Protein AF-A0AAE0DMJ3-F1 (afdb_monomer)

pLDDT: mean 71.21, std 20.21, range [27.25, 94.94]

Radius of gyration: 28.05 Å; Cα contacts (8 Å, |Δi|>4): 381; chains: 1; bounding box: 81×66×96 Å

Organism: NCBI:txid209136

Sequence (468 aa):
MEGISEMIQMFPTPNALMEFVRAFVDPDLAWVVGVAYWYTYSSIFAAQIIAAASFAEYWGLAQVYQTVAFYVLCPVVILFINFAGVFVINHGLGGLKLWTNSLQYFGWIETVGGILKICMVIGGAIFMYVIHGQEHNGSEYINDGFRHNTHFADNAQVAGCYVVPIIAYGFLGVEMISITAFEARDLRSLRIPSQTIAYFVVSIYFLLAIGEFLNVEWVNSALPPIYGGINEDSVKTVGMPSRSKAVFVIAAVQAGYKNIPGLLNGFMILSALSASNSALYIASRSMYGMTRTINPWRWFSSLKMLGSVWHKTGVPMETIAQLYPEYNRWRGTGQASTFLAGLQPAIAWFGLIACLIIVFVFTTATWWNTPADFKKVAVAYGAPVVLTVFFLILKVITRRPPVRLDNDFSVLASTLEHLKFLKPERQRGPQTDDGQEISRRLRGIMPWKSRSRSGHSPSSAENELRDV

Secondary structure (DSSP, 8-state):
-HHHHHHHHHS--TTHHHHHHHHHT-HHHHHHHHHHHHHHHHHHHHHHHHHHHHHHGGGT--HHHHIIIIIIIHHHHHHHHHHHHHHHHHS--TT------HHHHHHHHHHHHHHHHHHHHHHHHHHHHHHHHH-TTHHHHHHHTT---TTT-SSHHHHHHHHHHHHHHHTTTGGGHHHHGGG-S-SGGGHHHHHHHHHHHHHHHHHHHHHHHTTS-TT-TTSPPS---TT------TT-S-----HHHHHHHHTT-SSHHHHHHHHHHHHHHHHHHHHHHHHHHHHHHHHTT----TTTTGGGGGGPPPTTT--SSS-SSS-PPP--TTS-------TTGGGTTHHHHHHHHHHHHHHHTGGGGGGSSS---HHHHHHHHHHHHHHHHHHHHHHHHH-PPPP---S-HHHHHHHHHHHHHTS-----S---THHHHHHHHHHHS-----------------------

Foldseek 3Di:
DLVLLLCCLQQVFALSVLLVCVLAWNNLLSLLRLVVQLVLLVVLLVVLLVQLLLLCCQVVPDPVCSCCVRVPVLVVVLVCQLCVLQVCVVDPPDDDPPVDRSVVSSVVVLVVLVVLLVCLLVVLLVVLVVLLVVDPCQPVLLVQVQDDDCVQDVDSVLVVLQCVVVVVSVPPPLCVCSNCCNVDLDNLVVLVSNQCVVVVSVVSVVSNVSSLSRQDHPPPPLADPPDDPPPPPDPPVVPDQGNGNDSSLVSCVVSPNDCVSVVSSVSSSSNSSSSSSSSVVSSLSSLQVSLVPDPDDPPCPVSVVLNDADPPRCDVDNPDPDDRDAPDSVPCPDDSDHPCPVVPPVVVVVVVVVVCCSLPPSLCSSPPPHPDDPVSVCVRCVSVVVSVVSSVVSCVVVVDDIDDPDPDVVSVVVSSVVSVVSRDPPPDDPDDPVVVVVVVVVVVPDPPDDDDDDDDDDDDDDDDDDDD

InterPro domains:
  IPR004841 Amino acid permease/SLC12A domain [PF00324] (3-293)
  IPR050524 Amino-acid permease-like [PTHR43341] (1-307)

Mean predicted aligned error: 13.72 Å

Structure (mmCIF, N/CA/C/O backbone):
data_AF-A0AAE0DMJ3-F1
#
_entry.id   AF-A0AAE0DMJ3-F1
#
loop_
_atom_site.group_PDB
_atom_site.id
_atom_site.type_symbol
_atom_site.label_atom_id
_atom_site.label_alt_id
_atom_site.label_comp_id
_atom_site.label_asym_id
_atom_site.label_entity_id
_atom_site.label_seq_id
_atom_site.pdbx_PDB_ins_code
_atom_site.Cartn_x
_atom_site.Cartn_y
_atom_site.Cartn_z
_atom_site.occupancy
_atom_site.B_iso_or_equiv
_atom_site.auth_seq_id
_atom_site.auth_comp_id
_atom_site.auth_asym_id
_atom_site.auth_atom_id
_atom_site.pdbx_PDB_model_num
ATOM 1 N N . MET A 1 1 ? 12.510 -4.648 -0.616 1.00 74.56 1 MET A N 1
ATOM 2 C CA . MET A 1 1 ? 12.732 -3.215 -0.910 1.00 74.56 1 MET A CA 1
ATOM 3 C C . MET A 1 1 ? 14.197 -2.842 -1.049 1.00 74.56 1 MET A C 1
ATOM 5 O O . MET A 1 1 ? 14.513 -2.241 -2.061 1.00 74.56 1 MET A O 1
ATOM 9 N N . GLU A 1 2 ? 15.088 -3.220 -0.126 1.00 75.38 2 GLU A N 1
ATOM 10 C CA . GLU A 1 2 ? 16.505 -2.803 -0.157 1.00 75.38 2 GLU A CA 1
ATOM 11 C C . GLU A 1 2 ? 17.202 -2.982 -1.519 1.00 75.38 2 GLU A C 1
ATOM 13 O O . GLU A 1 2 ? 17.778 -2.023 -2.020 1.00 75.38 2 GLU A O 1
ATOM 18 N N . GLY A 1 3 ? 17.077 -4.151 -2.163 1.00 77.94 3 GLY A N 1
ATOM 19 C CA . GLY A 1 3 ? 17.693 -4.389 -3.478 1.00 77.94 3 GLY A CA 1
ATOM 20 C C . GLY A 1 3 ? 17.146 -3.485 -4.591 1.00 77.94 3 GLY A C 1
ATOM 21 O O . GLY A 1 3 ? 17.907 -2.947 -5.387 1.00 77.94 3 GLY A O 1
ATOM 22 N N . ILE A 1 4 ? 15.832 -3.233 -4.606 1.00 80.56 4 ILE A N 1
ATOM 23 C CA . ILE A 1 4 ? 15.214 -2.305 -5.567 1.00 80.56 4 ILE A CA 1
ATOM 24 C C . ILE A 1 4 ? 15.680 -0.874 -5.276 1.00 80.56 4 ILE A C 1
ATOM 26 O O . ILE A 1 4 ? 16.090 -0.167 -6.190 1.00 80.56 4 ILE A O 1
ATOM 30 N N . SER A 1 5 ? 15.682 -0.451 -4.010 1.00 77.75 5 SER A N 1
ATOM 31 C CA . SER A 1 5 ? 16.171 0.868 -3.591 1.00 77.75 5 SER A CA 1
ATOM 32 C C . SER A 1 5 ? 17.628 1.110 -4.002 1.00 77.75 5 SER A C 1
ATOM 34 O O . SER A 1 5 ? 17.982 2.224 -4.387 1.00 77.75 5 SER A O 1
ATOM 36 N N . GLU A 1 6 ? 18.473 0.081 -3.938 1.00 76.81 6 GLU A N 1
ATOM 37 C CA . GLU A 1 6 ? 19.871 0.125 -4.373 1.00 76.81 6 GLU A CA 1
ATOM 38 C C . GLU A 1 6 ? 19.980 0.314 -5.892 1.00 76.81 6 GLU A C 1
ATOM 40 O O . GLU A 1 6 ? 20.655 1.231 -6.370 1.00 76.81 6 GLU A O 1
ATOM 45 N N . MET A 1 7 ? 19.234 -0.492 -6.653 1.00 79.81 7 MET A N 1
ATOM 46 C CA . MET A 1 7 ? 19.181 -0.394 -8.111 1.00 79.81 7 MET A CA 1
ATOM 47 C C . MET A 1 7 ? 18.684 0.974 -8.579 1.00 79.81 7 MET A C 1
ATOM 49 O O . MET A 1 7 ? 19.201 1.498 -9.556 1.00 79.81 7 MET A O 1
ATOM 53 N N . ILE A 1 8 ? 17.729 1.588 -7.879 1.0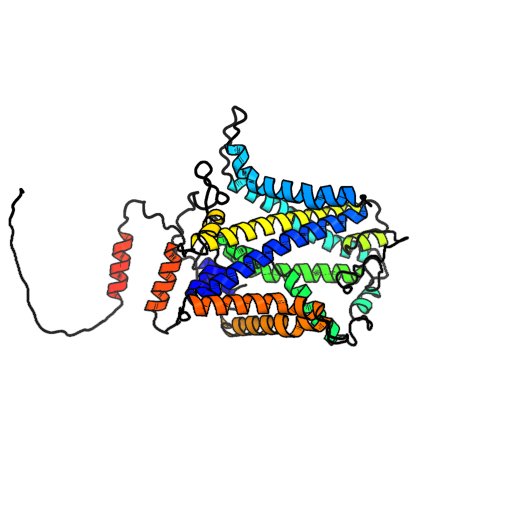0 77.75 8 ILE A N 1
ATOM 54 C CA . ILE A 1 8 ? 17.176 2.905 -8.236 1.00 77.75 8 ILE A CA 1
ATOM 55 C C . ILE A 1 8 ? 18.141 4.042 -7.920 1.00 77.75 8 ILE A C 1
ATOM 57 O O . ILE A 1 8 ? 18.210 5.018 -8.666 1.00 77.75 8 ILE A O 1
ATOM 61 N N . GLN A 1 9 ? 18.917 3.920 -6.844 1.00 74.94 9 GLN A N 1
ATOM 62 C CA . GLN A 1 9 ? 19.974 4.882 -6.534 1.00 74.94 9 GLN A CA 1
ATOM 63 C C . GLN A 1 9 ? 21.108 4.837 -7.564 1.00 74.94 9 GLN A C 1
ATOM 65 O O . GLN A 1 9 ? 21.675 5.883 -7.890 1.00 74.94 9 GLN A O 1
ATOM 70 N N . MET A 1 10 ? 21.424 3.645 -8.081 1.00 72.88 10 MET A N 1
ATOM 71 C CA . MET A 1 10 ? 22.445 3.454 -9.115 1.00 72.88 10 MET A CA 1
ATOM 72 C C . MET A 1 10 ? 21.941 3.795 -10.525 1.00 72.88 10 MET A C 1
ATOM 74 O O . MET A 1 10 ? 22.651 4.437 -11.299 1.00 72.88 10 MET A O 1
ATOM 78 N N . PHE A 1 11 ? 20.715 3.382 -10.850 1.00 73.69 11 PHE A N 1
ATOM 79 C CA . PHE A 1 11 ? 20.083 3.490 -12.167 1.00 73.69 11 PHE A CA 1
ATOM 80 C C . PHE A 1 11 ? 18.684 4.106 -12.033 1.00 73.69 11 PHE A C 1
ATOM 82 O O . PHE A 1 11 ? 17.668 3.422 -12.198 1.00 73.69 11 PHE A O 1
ATOM 89 N N . PRO A 1 12 ? 18.610 5.412 -11.723 1.00 70.94 12 PRO A N 1
ATOM 90 C CA . PRO A 1 12 ? 17.344 6.125 -11.619 1.00 70.94 12 PRO A CA 1
ATOM 91 C C . PRO A 1 12 ? 16.629 6.125 -12.968 1.00 70.94 12 PRO A C 1
ATOM 93 O O . PRO A 1 12 ? 17.017 6.850 -13.885 1.00 70.94 12 PRO A O 1
ATOM 96 N N . THR A 1 13 ? 15.566 5.335 -13.076 1.00 72.75 13 THR A N 1
ATOM 97 C CA . THR A 1 13 ? 14.760 5.235 -14.290 1.00 72.75 13 THR A CA 1
ATOM 98 C C . THR A 1 13 ? 13.285 5.491 -13.983 1.00 72.75 13 THR A C 1
ATOM 100 O O . THR A 1 13 ? 12.778 5.078 -12.939 1.00 72.75 13 THR A O 1
ATOM 103 N N . PRO A 1 14 ? 12.574 6.201 -14.870 1.00 70.69 14 PRO A N 1
ATOM 104 C CA . PRO A 1 14 ? 11.129 6.368 -14.753 1.00 70.69 14 PRO A CA 1
ATOM 105 C C . PRO A 1 14 ? 10.442 5.006 -14.914 1.00 70.69 14 PRO A C 1
ATOM 107 O O . PRO A 1 14 ? 10.739 4.293 -15.871 1.00 70.69 14 PRO A O 1
ATOM 110 N N . ASN A 1 15 ? 9.516 4.673 -14.011 1.00 76.19 15 ASN A N 1
ATOM 111 C CA . ASN A 1 15 ? 8.890 3.347 -13.891 1.00 76.19 15 ASN A CA 1
ATOM 112 C C . ASN A 1 15 ? 9.898 2.201 -13.692 1.00 76.19 15 ASN A C 1
ATOM 114 O O . ASN A 1 15 ? 9.805 1.152 -14.334 1.00 76.19 15 ASN A O 1
ATOM 118 N N . ALA A 1 16 ? 10.833 2.394 -12.758 1.00 81.25 16 ALA A N 1
ATOM 119 C CA . ALA A 1 16 ? 11.930 1.471 -12.469 1.00 81.25 16 ALA A CA 1
ATOM 120 C C . ALA A 1 16 ? 11.504 -0.000 -12.306 1.00 81.25 16 ALA A C 1
ATOM 122 O O . ALA A 1 16 ? 12.176 -0.884 -12.826 1.00 81.25 16 ALA A O 1
ATOM 123 N N . LEU A 1 17 ? 10.373 -0.283 -11.644 1.00 84.81 17 LEU A N 1
ATOM 124 C CA . LEU A 1 17 ? 9.897 -1.660 -11.438 1.00 84.81 17 LEU A CA 1
ATOM 125 C C . LEU A 1 17 ? 9.666 -2.415 -12.755 1.00 84.81 17 LEU A C 1
ATOM 127 O O . LEU A 1 17 ? 10.039 -3.577 -12.874 1.00 84.81 17 LEU A O 1
ATOM 131 N N . MET A 1 18 ? 9.088 -1.751 -13.755 1.00 87.25 18 MET A N 1
ATOM 132 C CA . MET A 1 18 ? 8.879 -2.337 -15.078 1.00 87.25 18 MET A CA 1
ATOM 133 C C . MET A 1 18 ? 10.190 -2.381 -15.872 1.00 87.25 18 MET A C 1
ATOM 135 O O . MET A 1 18 ? 10.509 -3.405 -16.476 1.00 87.25 18 MET A O 1
ATOM 139 N N . GLU A 1 19 ? 10.949 -1.282 -15.885 1.00 83.81 19 GLU A N 1
ATOM 140 C CA . GLU A 1 19 ? 12.162 -1.172 -16.707 1.00 83.81 19 GLU A CA 1
ATOM 141 C C . GLU A 1 19 ? 13.264 -2.134 -16.247 1.00 83.81 19 GLU A C 1
ATOM 143 O O . GLU A 1 19 ? 13.956 -2.719 -17.077 1.00 83.81 19 GLU A O 1
ATOM 148 N N . PHE A 1 20 ? 13.394 -2.388 -14.944 1.00 87.19 20 PHE A N 1
ATOM 149 C CA . PHE A 1 20 ? 14.338 -3.384 -14.438 1.00 87.19 20 PHE A CA 1
ATOM 150 C C . PHE A 1 20 ? 13.945 -4.806 -14.832 1.00 87.19 20 PHE A C 1
ATOM 152 O O . PHE A 1 20 ? 14.806 -5.574 -15.253 1.00 87.19 20 PHE A O 1
ATOM 159 N N . VAL A 1 21 ? 12.658 -5.159 -14.776 1.00 89.62 21 VAL A N 1
ATOM 160 C CA . VAL A 1 21 ? 12.193 -6.472 -15.257 1.00 89.62 21 VAL A CA 1
ATOM 161 C C . VAL A 1 21 ? 12.447 -6.608 -16.758 1.00 89.62 21 VAL A C 1
ATOM 163 O O . VAL A 1 21 ? 12.906 -7.655 -17.212 1.00 89.62 21 VAL A O 1
ATOM 166 N N . ARG A 1 22 ? 12.222 -5.538 -17.528 1.00 86.81 22 ARG A N 1
ATOM 167 C CA . ARG A 1 22 ? 12.482 -5.507 -18.973 1.00 86.81 22 ARG A CA 1
ATOM 168 C C . ARG A 1 22 ? 13.960 -5.695 -19.297 1.00 86.81 22 ARG A C 1
ATOM 170 O O . ARG A 1 22 ? 14.279 -6.389 -20.259 1.00 86.81 22 ARG A O 1
ATOM 177 N N . ALA A 1 23 ? 14.830 -5.052 -18.524 1.00 83.69 23 ALA A N 1
ATOM 178 C CA . ALA A 1 23 ? 16.269 -5.042 -18.741 1.00 83.69 23 ALA A CA 1
ATOM 179 C C . ALA A 1 23 ? 16.950 -6.333 -18.275 1.00 83.69 23 ALA A C 1
ATOM 181 O O . ALA A 1 23 ? 17.868 -6.794 -18.942 1.00 83.69 23 ALA A O 1
ATOM 182 N N . PHE A 1 24 ? 16.512 -6.915 -17.155 1.00 85.75 24 PHE A N 1
ATOM 183 C CA . PHE A 1 24 ? 17.222 -8.023 -16.510 1.00 85.75 24 PHE A CA 1
ATOM 184 C C . PHE A 1 24 ? 16.506 -9.371 -16.577 1.00 85.75 24 PHE A C 1
ATOM 186 O O . PHE A 1 24 ? 17.154 -10.381 -16.347 1.00 85.75 24 PHE A O 1
ATOM 193 N N . VAL A 1 25 ? 15.203 -9.426 -16.861 1.00 89.50 25 VAL A N 1
ATOM 194 C CA . VAL A 1 25 ? 14.440 -10.685 -16.807 1.00 89.50 25 VAL A CA 1
ATOM 195 C C . VAL A 1 25 ? 13.846 -11.015 -18.166 1.00 89.50 25 VAL A C 1
ATOM 197 O O . VAL A 1 25 ? 14.289 -11.941 -18.843 1.00 89.50 25 VAL A O 1
ATOM 200 N N . ASP A 1 26 ? 12.826 -10.266 -18.577 1.00 89.38 26 ASP A N 1
ATOM 201 C CA . ASP A 1 26 ? 12.087 -10.552 -19.797 1.00 89.38 26 ASP A CA 1
ATOM 202 C C . ASP A 1 26 ? 11.233 -9.342 -20.228 1.00 89.38 26 ASP A C 1
ATOM 204 O O . ASP A 1 26 ? 10.455 -8.818 -19.421 1.00 89.38 26 ASP A O 1
ATOM 208 N N . PRO A 1 27 ? 11.319 -8.896 -21.497 1.00 87.25 27 PRO A N 1
ATOM 209 C CA . PRO A 1 27 ? 10.528 -7.766 -21.977 1.00 87.25 27 PRO A CA 1
ATOM 210 C C . PRO A 1 27 ? 9.012 -7.991 -21.967 1.00 87.25 27 PRO A C 1
ATOM 212 O O . PRO A 1 27 ? 8.269 -7.024 -21.809 1.00 87.25 27 PRO A O 1
ATOM 215 N N . ASP A 1 28 ? 8.543 -9.227 -22.151 1.00 89.44 28 ASP A N 1
ATOM 216 C CA . ASP A 1 28 ? 7.116 -9.562 -22.138 1.00 89.44 28 ASP A CA 1
ATOM 217 C C . ASP A 1 28 ? 6.606 -9.682 -20.696 1.00 89.44 28 ASP A C 1
ATOM 219 O O . ASP A 1 28 ? 5.499 -9.241 -20.392 1.00 89.44 28 ASP A O 1
ATOM 223 N N . LEU A 1 29 ? 7.432 -10.193 -19.776 1.00 91.12 29 LEU A N 1
ATOM 224 C CA . LEU A 1 29 ? 7.102 -10.194 -18.346 1.00 91.12 29 LEU A CA 1
ATOM 225 C C . LEU A 1 29 ? 6.983 -8.768 -17.804 1.00 91.12 29 LEU A C 1
ATOM 227 O O . LEU A 1 29 ? 6.104 -8.493 -16.992 1.00 91.12 29 LEU A O 1
ATOM 231 N N . ALA A 1 30 ? 7.818 -7.843 -18.281 1.00 89.25 30 ALA A N 1
ATOM 232 C CA . ALA A 1 30 ? 7.742 -6.438 -17.891 1.00 89.25 30 ALA A CA 1
ATOM 233 C C . ALA A 1 30 ? 6.377 -5.808 -18.210 1.00 89.25 30 ALA A C 1
ATOM 235 O O . ALA A 1 30 ? 5.862 -5.031 -17.408 1.00 89.25 30 ALA A O 1
ATOM 236 N N . TRP A 1 31 ? 5.756 -6.177 -19.337 1.00 87.44 31 TRP A N 1
ATOM 237 C CA . TRP A 1 31 ? 4.392 -5.753 -19.673 1.00 87.44 31 TRP A CA 1
ATOM 238 C C . TRP A 1 31 ? 3.366 -6.265 -18.667 1.00 87.44 31 TRP A C 1
ATOM 240 O O . TRP A 1 31 ? 2.514 -5.507 -18.209 1.00 87.44 31 TRP A O 1
ATOM 250 N N . VAL A 1 32 ? 3.469 -7.539 -18.299 1.00 91.81 32 VAL A N 1
ATOM 251 C CA . VAL A 1 32 ? 2.572 -8.181 -17.331 1.00 91.81 32 VAL A CA 1
ATOM 252 C C . VAL A 1 32 ? 2.721 -7.531 -15.956 1.00 91.81 32 VAL A C 1
ATOM 254 O O . VAL A 1 32 ? 1.719 -7.176 -15.340 1.00 91.81 32 VAL A O 1
ATOM 257 N N . VAL A 1 33 ? 3.961 -7.303 -15.509 1.00 91.62 33 VAL A N 1
ATOM 258 C CA . VAL A 1 33 ? 4.271 -6.608 -14.250 1.00 91.62 33 VAL A CA 1
ATOM 259 C C . VAL A 1 33 ? 3.738 -5.178 -14.270 1.00 91.62 33 VAL A C 1
ATOM 261 O O . VAL A 1 33 ? 3.120 -4.754 -13.300 1.00 91.62 33 VAL A O 1
ATOM 264 N N . GLY A 1 34 ? 3.917 -4.443 -15.370 1.00 89.44 34 GLY A N 1
ATOM 265 C CA . GLY A 1 34 ? 3.393 -3.086 -15.508 1.00 89.44 34 GLY A CA 1
ATOM 266 C C . GLY A 1 34 ? 1.865 -3.029 -15.401 1.00 89.44 34 GLY A C 1
ATOM 267 O O . GLY A 1 34 ? 1.334 -2.190 -14.671 1.00 89.44 34 GLY A O 1
ATOM 268 N N . VAL A 1 35 ? 1.155 -3.936 -16.084 1.00 90.38 35 VAL A N 1
ATOM 269 C CA . VAL A 1 35 ? -0.316 -4.016 -16.035 1.00 90.38 35 VAL A CA 1
ATOM 270 C C . VAL A 1 35 ? -0.790 -4.410 -14.641 1.00 90.38 35 VAL A C 1
ATOM 272 O O . VAL A 1 35 ? -1.710 -3.784 -14.119 1.00 90.38 35 VAL A O 1
ATOM 275 N N . ALA A 1 36 ? -0.141 -5.397 -14.018 1.00 92.56 36 ALA A N 1
ATOM 276 C CA . ALA A 1 36 ? -0.438 -5.800 -12.649 1.00 92.56 36 ALA A CA 1
ATOM 277 C C . ALA A 1 36 ? -0.257 -4.626 -11.680 1.00 92.56 36 ALA A C 1
ATOM 279 O O . ALA A 1 36 ? -1.142 -4.345 -10.881 1.00 92.56 36 ALA A O 1
ATOM 280 N N . TYR A 1 37 ? 0.847 -3.889 -11.801 1.00 91.75 37 TYR A N 1
ATOM 281 C CA . TYR A 1 37 ? 1.158 -2.757 -10.937 1.00 91.75 37 TYR A CA 1
ATOM 282 C C . TYR A 1 37 ? 0.173 -1.591 -11.115 1.00 91.75 37 TYR A C 1
ATOM 284 O O . TYR A 1 37 ? -0.336 -1.047 -10.134 1.00 91.75 37 TYR A O 1
ATOM 292 N N . TRP A 1 38 ? -0.182 -1.252 -12.360 1.00 90.94 38 TRP A N 1
ATOM 293 C CA . TRP A 1 38 ? -1.237 -0.277 -12.648 1.00 90.94 38 TRP A CA 1
ATOM 294 C C . TRP A 1 38 ? -2.594 -0.699 -12.070 1.00 90.94 38 TRP A C 1
ATOM 296 O O . TRP A 1 38 ? -3.284 0.119 -11.453 1.00 90.94 38 TRP A O 1
ATOM 306 N N . TYR A 1 39 ? -2.975 -1.967 -12.253 1.00 92.25 39 TYR A N 1
ATOM 307 C CA . TYR A 1 39 ? -4.238 -2.499 -11.749 1.00 92.25 39 TYR A CA 1
ATOM 308 C C . TYR A 1 39 ? -4.284 -2.469 -10.220 1.00 92.25 39 TYR A C 1
ATOM 310 O O . TYR A 1 39 ? -5.277 -2.008 -9.660 1.00 92.25 39 TYR A O 1
ATOM 318 N N . THR A 1 40 ? -3.199 -2.865 -9.545 1.00 92.56 40 THR A N 1
ATOM 319 C CA . THR A 1 40 ? -3.077 -2.794 -8.083 1.00 92.56 40 THR A CA 1
ATOM 320 C C . THR A 1 40 ? -3.411 -1.395 -7.582 1.00 92.56 40 THR A C 1
ATOM 322 O O . THR A 1 40 ? -4.332 -1.242 -6.784 1.00 92.56 40 THR A O 1
ATOM 325 N N . TYR A 1 41 ? -2.769 -0.350 -8.106 1.00 93.06 41 TYR A N 1
ATOM 326 C CA . TYR A 1 41 ? -3.035 1.013 -7.639 1.00 93.06 41 TYR A CA 1
ATOM 327 C C . TYR A 1 41 ? -4.386 1.582 -8.080 1.00 93.06 41 TYR A C 1
ATOM 329 O O . TYR A 1 41 ? -4.993 2.354 -7.338 1.00 93.06 41 TYR A O 1
ATOM 337 N N . SER A 1 42 ? -4.910 1.152 -9.228 1.00 93.12 42 SER A N 1
ATOM 338 C CA . SER A 1 42 ? -6.279 1.490 -9.643 1.00 93.12 42 SER A CA 1
ATOM 339 C C . SER A 1 42 ? -7.321 0.866 -8.704 1.00 93.12 42 SER A C 1
ATOM 341 O O . SER A 1 42 ? -8.305 1.511 -8.344 1.00 93.12 42 SER A O 1
ATOM 343 N N . SER A 1 43 ? -7.083 -0.370 -8.254 1.00 93.06 43 SER A N 1
ATOM 344 C CA . SER A 1 43 ? -7.936 -1.054 -7.279 1.00 93.06 43 SER A CA 1
ATOM 345 C C . SER A 1 43 ? -7.818 -0.442 -5.880 1.00 93.06 43 SER A C 1
ATOM 347 O O . SER A 1 43 ? -8.83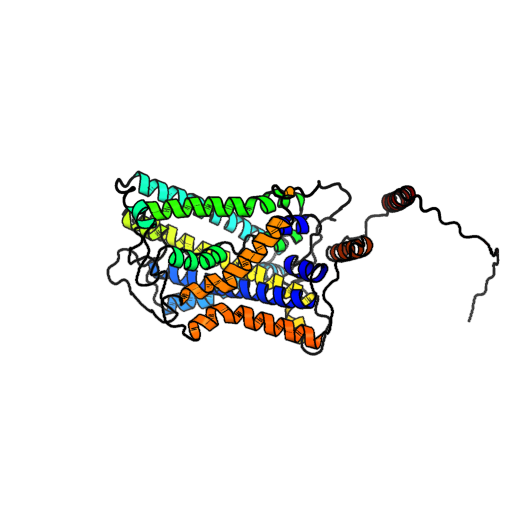5 -0.263 -5.215 1.00 93.06 43 SER A O 1
ATOM 349 N N . ILE A 1 44 ? -6.614 -0.019 -5.469 1.00 93.25 44 ILE A N 1
ATOM 350 C CA . ILE A 1 44 ? -6.387 0.685 -4.197 1.00 93.25 44 ILE A CA 1
ATOM 351 C C . ILE A 1 44 ? -7.134 2.016 -4.190 1.00 93.25 44 ILE A C 1
ATOM 353 O O . ILE A 1 44 ? -7.776 2.328 -3.194 1.00 93.25 44 ILE A O 1
ATOM 357 N N . PHE A 1 45 ? -7.105 2.781 -5.287 1.00 93.81 45 PHE A N 1
ATOM 358 C CA . PHE A 1 45 ? -7.898 4.006 -5.404 1.00 93.81 45 PHE A CA 1
ATOM 359 C C . PHE A 1 45 ? -9.376 3.736 -5.080 1.00 93.81 45 PHE A C 1
ATOM 361 O O . PHE A 1 45 ? -9.938 4.364 -4.186 1.00 93.81 45 PHE A O 1
ATOM 368 N N . ALA A 1 46 ? -9.989 2.740 -5.726 1.00 92.88 46 ALA A N 1
ATOM 369 C CA . ALA A 1 46 ? -11.379 2.377 -5.455 1.00 92.88 46 ALA A CA 1
ATOM 370 C C . ALA A 1 46 ? -11.594 1.892 -4.007 1.00 92.88 46 ALA A C 1
ATOM 372 O O . ALA A 1 46 ? -12.538 2.325 -3.344 1.00 92.88 46 ALA A O 1
ATOM 373 N N . ALA A 1 47 ? -10.703 1.040 -3.492 1.00 91.31 47 ALA A N 1
ATOM 374 C CA . ALA A 1 47 ? -10.783 0.507 -2.133 1.00 91.31 47 ALA A CA 1
ATOM 375 C C . ALA A 1 47 ? -10.709 1.612 -1.066 1.00 91.31 47 ALA A C 1
ATOM 377 O O . ALA A 1 47 ? -11.450 1.573 -0.086 1.00 91.31 47 ALA A O 1
ATOM 378 N N . GLN A 1 48 ? -9.869 2.630 -1.269 1.00 93.50 48 GLN A N 1
ATOM 379 C CA . GLN A 1 48 ? -9.733 3.751 -0.337 1.00 93.50 48 GLN A CA 1
ATOM 380 C C . GLN A 1 48 ? -10.950 4.685 -0.361 1.00 93.50 48 GLN A C 1
ATOM 382 O O . GLN A 1 48 ? -11.351 5.191 0.687 1.00 93.50 48 GLN A O 1
ATOM 387 N N . ILE A 1 49 ? -11.596 4.867 -1.518 1.00 93.12 49 ILE A N 1
ATOM 388 C CA . ILE A 1 49 ? -12.877 5.586 -1.601 1.00 93.12 49 ILE A CA 1
ATOM 389 C C . ILE A 1 49 ? -13.976 4.845 -0.828 1.00 93.12 49 ILE A C 1
ATOM 391 O O . ILE A 1 49 ? -14.712 5.469 -0.060 1.00 93.12 49 ILE A O 1
ATOM 395 N N . ILE A 1 50 ? -14.054 3.517 -0.974 1.00 90.81 50 ILE A N 1
ATOM 396 C CA . ILE A 1 50 ? -14.994 2.677 -0.215 1.00 90.81 50 ILE A CA 1
ATOM 397 C C . ILE A 1 50 ? -14.707 2.780 1.290 1.00 90.81 50 ILE A C 1
ATOM 399 O O . ILE A 1 50 ? -15.631 2.965 2.083 1.00 90.81 50 ILE A O 1
ATOM 403 N N . ALA A 1 51 ? -13.434 2.730 1.694 1.00 89.19 51 ALA A N 1
ATOM 404 C CA . ALA A 1 51 ? -13.036 2.882 3.091 1.00 89.19 51 ALA A CA 1
ATOM 405 C C . ALA A 1 51 ? -13.451 4.253 3.656 1.00 89.19 51 ALA A C 1
ATOM 407 O O . ALA A 1 51 ? -14.099 4.312 4.703 1.00 89.19 51 ALA A O 1
ATOM 408 N N . ALA A 1 52 ? -13.171 5.347 2.938 1.00 91.50 52 ALA A N 1
ATOM 409 C CA . ALA A 1 52 ? -13.586 6.698 3.323 1.00 91.50 52 ALA A CA 1
ATOM 410 C C . ALA A 1 52 ? -15.112 6.808 3.485 1.00 91.50 52 ALA A C 1
ATOM 412 O O . ALA A 1 52 ? -15.590 7.369 4.473 1.00 91.50 52 ALA A O 1
ATOM 413 N N . ALA A 1 53 ? -15.873 6.215 2.559 1.00 89.56 53 ALA A N 1
ATOM 414 C CA . ALA A 1 53 ? -17.324 6.148 2.658 1.00 89.56 53 ALA A CA 1
ATOM 415 C C . ALA A 1 53 ? -17.764 5.381 3.912 1.00 89.56 53 ALA A C 1
ATOM 417 O O . ALA A 1 53 ? -18.649 5.856 4.620 1.00 89.56 53 ALA A O 1
ATOM 418 N N . SER A 1 54 ? -17.145 4.236 4.214 1.00 85.31 54 SER A N 1
ATOM 419 C CA . SER A 1 54 ? -17.503 3.418 5.382 1.00 85.31 54 SER A CA 1
ATOM 420 C C . SER A 1 54 ? -17.259 4.142 6.710 1.00 85.31 54 SER A C 1
ATOM 422 O O . SER A 1 54 ? -18.071 4.050 7.625 1.00 85.31 54 SER A O 1
ATOM 424 N N . PHE A 1 55 ? -16.199 4.951 6.813 1.00 86.88 55 PHE A N 1
ATOM 425 C CA . PHE A 1 55 ? -15.960 5.762 8.009 1.00 86.88 55 PHE A CA 1
ATOM 426 C C . PHE A 1 55 ? -17.019 6.855 8.180 1.00 86.88 55 PHE A C 1
ATOM 428 O O . PHE A 1 55 ? -17.368 7.210 9.306 1.00 86.88 55 PHE A O 1
ATOM 435 N N . ALA A 1 56 ? -17.588 7.373 7.091 1.00 86.31 56 ALA A N 1
ATOM 436 C CA . ALA A 1 56 ? -18.623 8.403 7.158 1.00 86.31 56 ALA A CA 1
ATOM 437 C C . ALA A 1 56 ? -19.940 7.911 7.792 1.00 86.31 56 ALA A C 1
ATOM 439 O O . ALA A 1 56 ? -20.720 8.725 8.297 1.00 86.31 56 ALA A O 1
ATOM 440 N N . GLU A 1 57 ? -20.163 6.592 7.849 1.00 83.81 57 GLU A N 1
ATOM 441 C CA . GLU A 1 57 ? -21.318 5.974 8.519 1.00 83.81 57 GLU A CA 1
ATOM 442 C C . GLU A 1 57 ? -21.387 6.312 10.013 1.00 83.81 57 GLU A C 1
ATOM 444 O O . GLU A 1 57 ? -22.478 6.339 10.587 1.00 83.81 57 GLU A O 1
ATOM 449 N N . TYR A 1 58 ? -20.255 6.670 10.630 1.00 84.69 58 TYR A N 1
ATOM 450 C CA . TYR A 1 58 ? -20.194 7.154 12.010 1.00 84.69 58 TYR A CA 1
ATOM 451 C C . TYR A 1 58 ? -21.216 8.276 12.282 1.00 84.69 58 TYR A C 1
ATOM 453 O O . TYR A 1 58 ? -21.988 8.206 13.247 1.00 84.69 58 TYR A O 1
ATOM 461 N N . TRP A 1 59 ? -21.303 9.267 11.385 1.00 86.88 59 TRP A N 1
ATOM 462 C CA . TRP A 1 59 ? -22.246 10.386 11.508 1.00 86.88 59 TRP A CA 1
ATOM 463 C C . TRP A 1 59 ? -23.664 10.058 11.034 1.00 86.88 59 TRP A C 1
ATOM 465 O O . TRP A 1 59 ? -24.569 10.867 11.220 1.00 86.88 59 TRP A O 1
ATOM 475 N N . GLY A 1 60 ? -23.909 8.866 10.486 1.00 81.69 60 GLY A N 1
ATOM 476 C CA . GLY A 1 60 ? -25.252 8.462 10.071 1.00 81.69 60 GLY A CA 1
ATOM 477 C C . GLY A 1 60 ? -25.763 9.184 8.844 1.00 81.69 60 GLY A C 1
ATOM 478 O O . GLY A 1 60 ? -26.967 9.410 8.731 1.00 81.69 60 GLY A O 1
ATOM 479 N N . LEU A 1 61 ? -24.851 9.574 7.958 1.00 77.88 61 LEU A N 1
ATOM 480 C CA . LEU A 1 61 ? -25.203 10.122 6.659 1.00 77.88 61 LEU A CA 1
ATOM 481 C C . LEU A 1 61 ? -26.126 9.140 5.934 1.00 77.88 61 LEU A C 1
ATOM 483 O O . LEU A 1 61 ? -25.850 7.942 5.876 1.00 77.88 61 LEU A O 1
ATOM 487 N N . ALA A 1 62 ? -27.232 9.647 5.384 1.00 83.38 62 ALA A N 1
ATOM 488 C CA . ALA A 1 62 ? -28.107 8.815 4.572 1.00 83.38 62 ALA A CA 1
ATOM 489 C C . ALA A 1 62 ? -27.326 8.265 3.369 1.00 83.38 62 ALA A C 1
ATOM 491 O O . ALA A 1 62 ? -26.487 8.969 2.798 1.00 83.38 62 ALA A O 1
ATOM 492 N N . GLN A 1 63 ? -27.649 7.037 2.956 1.00 81.94 63 GLN A N 1
ATOM 493 C CA . GLN A 1 63 ? -26.926 6.319 1.902 1.00 81.94 63 GLN A CA 1
ATOM 494 C C . GLN A 1 63 ? -26.774 7.154 0.622 1.00 81.94 63 GLN A C 1
ATOM 496 O O . GLN A 1 63 ? -25.699 7.188 0.040 1.00 81.94 63 GLN A O 1
ATOM 501 N N . VAL A 1 64 ? -27.805 7.912 0.232 1.00 85.69 64 VAL A N 1
ATOM 502 C CA . VAL A 1 64 ? -27.760 8.797 -0.946 1.00 85.69 64 VAL A CA 1
ATOM 503 C C . VAL A 1 64 ? -26.659 9.857 -0.824 1.00 85.69 64 VAL A C 1
ATOM 505 O O . VAL A 1 64 ? -25.883 10.048 -1.759 1.00 85.69 64 VAL A O 1
ATOM 508 N N . TYR A 1 65 ? -26.545 10.524 0.329 1.00 86.19 65 TYR A N 1
ATOM 509 C CA . TYR A 1 65 ? -25.516 11.545 0.548 1.00 86.19 65 TYR A CA 1
ATOM 510 C C . TYR A 1 65 ? -24.117 10.937 0.623 1.00 86.19 65 TYR A C 1
ATOM 512 O O . TYR A 1 65 ? -23.177 11.516 0.087 1.00 86.19 65 TYR A O 1
ATOM 520 N N . GLN A 1 66 ? -23.981 9.756 1.227 1.00 85.88 66 GLN A N 1
ATOM 521 C CA . GLN A 1 66 ? -22.722 9.011 1.259 1.00 85.88 66 GLN A CA 1
ATOM 522 C C . GLN A 1 66 ? -22.285 8.613 -0.160 1.00 85.88 66 GLN A C 1
ATOM 524 O O . GLN A 1 66 ? -21.129 8.825 -0.531 1.00 85.88 66 GLN A O 1
ATOM 529 N N . THR A 1 67 ? -23.211 8.112 -0.985 1.00 87.25 67 THR A N 1
ATOM 530 C CA . THR A 1 67 ? -22.937 7.759 -2.382 1.00 87.25 67 THR A CA 1
ATOM 531 C C . THR A 1 67 ? -22.476 8.975 -3.182 1.00 87.25 67 THR A C 1
ATOM 533 O O . THR A 1 67 ? -21.420 8.938 -3.809 1.00 87.25 67 THR A O 1
ATOM 536 N N . VAL A 1 68 ? -23.222 10.081 -3.125 1.00 90.62 68 VAL A N 1
ATOM 537 C CA . VAL A 1 68 ? -22.883 11.300 -3.875 1.00 90.62 68 VAL A CA 1
ATOM 538 C C . VAL A 1 68 ? -21.561 11.907 -3.395 1.00 90.62 68 VAL A C 1
ATOM 540 O O . VAL A 1 68 ? -20.715 12.257 -4.216 1.00 90.62 68 VAL A O 1
ATOM 543 N N . ALA A 1 69 ? -21.344 12.010 -2.083 1.00 90.81 69 ALA A N 1
ATOM 544 C CA . ALA A 1 69 ? -20.132 12.615 -1.542 1.00 90.81 69 ALA A CA 1
ATOM 545 C C . ALA A 1 69 ? -18.881 11.792 -1.880 1.00 90.81 69 ALA A C 1
ATOM 547 O O . ALA A 1 69 ? -17.925 12.328 -2.435 1.00 90.81 69 ALA A O 1
ATOM 548 N N . PHE A 1 70 ? -18.887 10.489 -1.594 1.00 92.62 70 PHE A N 1
ATOM 549 C CA . PHE A 1 70 ? -17.670 9.683 -1.684 1.00 92.62 70 PHE A CA 1
ATOM 550 C C . PHE A 1 70 ? -17.467 9.026 -3.042 1.00 92.62 70 PHE A C 1
ATOM 552 O O . PHE A 1 70 ? -16.332 8.938 -3.483 1.00 92.62 70 PHE A O 1
ATOM 559 N N . TYR A 1 71 ? -18.519 8.599 -3.740 1.00 91.75 71 TYR A N 1
ATOM 560 C CA . TYR A 1 71 ? -18.363 7.876 -5.010 1.00 91.75 71 TYR A CA 1
ATOM 561 C C . TYR A 1 71 ? -18.440 8.788 -6.237 1.00 91.75 71 TYR A C 1
ATOM 563 O O . TYR A 1 71 ? -18.032 8.378 -7.321 1.00 91.75 71 TYR A O 1
ATOM 571 N N . VAL A 1 72 ? -18.922 10.026 -6.076 1.00 91.56 72 VAL A N 1
ATOM 572 C CA . VAL A 1 72 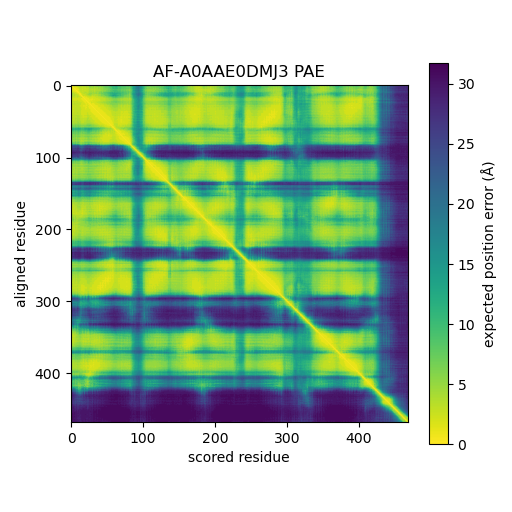? -18.975 11.021 -7.158 1.00 91.56 72 VAL A CA 1
ATOM 573 C C . VAL A 1 72 ? -18.062 12.203 -6.847 1.00 91.56 72 VAL A C 1
ATOM 575 O O . VAL A 1 72 ? -17.074 12.418 -7.550 1.00 91.56 72 VAL A O 1
ATOM 578 N N . LEU A 1 73 ? -18.349 12.960 -5.784 1.00 92.06 73 LEU A N 1
ATOM 579 C CA . LEU A 1 73 ? -17.660 14.223 -5.515 1.00 92.06 73 LEU A CA 1
ATOM 580 C C . LEU A 1 73 ? -16.183 14.021 -5.146 1.00 92.06 73 LEU A C 1
ATOM 582 O O . LEU A 1 73 ? -15.332 14.695 -5.719 1.00 92.06 73 LEU A O 1
ATOM 586 N N . CYS A 1 74 ? -15.851 13.091 -4.245 1.00 93.00 74 CYS A N 1
ATOM 587 C CA . CYS A 1 74 ? -14.462 12.834 -3.846 1.00 93.00 74 CYS A CA 1
ATOM 588 C C . CYS A 1 74 ? -13.562 12.435 -5.035 1.00 93.00 74 CYS A C 1
ATOM 590 O O . CYS A 1 74 ? -12.530 13.082 -5.207 1.00 93.00 74 CYS A O 1
ATOM 592 N N . PRO A 1 75 ? -13.923 11.464 -5.899 1.00 92.12 75 PRO A N 1
ATOM 593 C CA . PRO A 1 75 ? -13.173 11.164 -7.114 1.00 92.12 75 PRO A CA 1
ATOM 594 C C . PRO A 1 75 ? -13.016 12.369 -8.038 1.00 92.12 75 PRO A C 1
ATOM 596 O O . PRO A 1 75 ? -11.919 12.598 -8.535 1.00 92.12 75 PRO A O 1
ATOM 599 N N . VAL A 1 76 ? -14.069 13.173 -8.232 1.00 88.44 76 VAL A N 1
ATOM 600 C CA . VAL A 1 76 ? -14.000 14.398 -9.048 1.00 88.44 76 VAL A CA 1
ATOM 601 C C . VAL A 1 76 ? -13.026 15.411 -8.448 1.00 88.44 76 VAL A C 1
ATOM 603 O O . VAL A 1 76 ? -12.221 15.981 -9.178 1.00 88.44 76 VAL A O 1
ATOM 606 N N . VAL A 1 77 ? -13.050 15.611 -7.130 1.00 88.12 77 VAL A N 1
ATOM 607 C CA . VAL A 1 77 ? -12.120 16.504 -6.426 1.00 88.12 77 VAL A CA 1
ATOM 608 C C . VAL A 1 77 ? -10.692 15.979 -6.509 1.00 88.12 77 VAL A C 1
ATOM 610 O O . VAL A 1 77 ? -9.787 16.753 -6.794 1.00 88.12 77 VAL A O 1
ATOM 613 N N . ILE A 1 78 ? -10.469 14.679 -6.314 1.00 86.88 78 ILE A N 1
ATOM 614 C CA . ILE A 1 78 ? -9.141 14.065 -6.431 1.00 86.88 78 ILE A CA 1
ATOM 615 C C . ILE A 1 78 ? -8.621 14.204 -7.865 1.00 86.88 78 ILE A C 1
ATOM 617 O O . ILE A 1 78 ? -7.484 14.630 -8.066 1.00 86.88 78 ILE A O 1
ATOM 621 N N . LEU A 1 79 ? -9.453 13.926 -8.871 1.00 83.81 79 LEU A N 1
ATOM 622 C CA . LEU A 1 79 ? -9.117 14.173 -10.272 1.00 83.81 79 LEU A CA 1
ATOM 623 C C . LEU A 1 79 ? -8.764 15.645 -10.478 1.00 83.81 79 LEU A C 1
ATOM 625 O O . LEU A 1 79 ? -7.713 15.940 -11.038 1.00 83.81 79 LEU A O 1
ATOM 629 N N . PHE A 1 80 ? -9.583 16.566 -9.968 1.00 78.19 80 PHE A N 1
ATOM 630 C CA . PHE A 1 80 ? -9.319 17.994 -10.065 1.00 78.19 80 PHE A CA 1
ATOM 631 C C . PHE A 1 80 ? -8.010 18.384 -9.383 1.00 78.19 80 PHE A C 1
ATOM 633 O O . PHE A 1 80 ? -7.260 19.124 -9.986 1.00 78.19 80 PHE A O 1
ATOM 640 N N . ILE A 1 81 ? -7.669 17.874 -8.197 1.00 75.50 81 ILE A N 1
ATOM 641 C CA . ILE A 1 81 ? -6.386 18.147 -7.522 1.00 75.50 81 ILE A CA 1
ATOM 642 C C . ILE A 1 81 ? -5.211 17.674 -8.378 1.00 75.50 81 ILE A C 1
ATOM 644 O O . ILE A 1 81 ? -4.223 18.395 -8.519 1.00 75.50 81 ILE A O 1
ATOM 648 N N . ASN A 1 82 ? -5.335 16.497 -8.993 1.00 74.31 82 ASN A N 1
ATOM 649 C CA . ASN A 1 82 ? -4.323 16.007 -9.919 1.00 74.31 82 ASN A CA 1
ATOM 650 C C . ASN A 1 82 ? -4.239 16.920 -11.159 1.00 74.31 82 ASN A C 1
ATOM 652 O O . ASN A 1 82 ? -3.132 17.240 -11.582 1.00 74.31 82 ASN A O 1
ATOM 656 N N . PHE A 1 83 ? -5.375 17.395 -11.700 1.00 65.88 83 PHE A N 1
ATOM 657 C CA . PHE A 1 83 ? -5.465 18.286 -12.873 1.00 65.88 83 PHE A CA 1
ATOM 658 C C . PHE A 1 83 ? -5.211 19.775 -12.587 1.00 65.88 83 PHE A C 1
ATOM 660 O O . PHE A 1 83 ? -4.910 20.533 -13.507 1.00 65.88 83 PHE A O 1
ATOM 667 N N . ALA A 1 84 ? -5.307 20.239 -11.344 1.00 52.50 84 ALA A N 1
ATOM 668 C CA . ALA A 1 84 ? -5.323 21.659 -10.994 1.00 52.50 84 ALA A CA 1
ATOM 669 C C . ALA A 1 84 ? -3.957 22.325 -11.178 1.00 52.50 84 ALA A C 1
ATOM 671 O O . ALA A 1 84 ? -3.909 23.528 -11.436 1.00 52.50 84 ALA A O 1
ATOM 672 N N . GLY A 1 85 ? -2.866 21.548 -11.167 1.00 50.84 85 GLY A N 1
ATOM 673 C CA . GLY A 1 85 ? -1.557 22.023 -11.626 1.00 50.84 85 GLY A CA 1
ATOM 674 C C . GLY A 1 85 ? -1.590 22.570 -13.064 1.00 50.84 85 GLY A C 1
ATOM 675 O O . GLY A 1 85 ? -0.796 23.434 -13.404 1.00 50.84 85 GLY A O 1
ATOM 676 N N . VAL A 1 86 ? -2.551 22.132 -13.885 1.00 43.72 86 VAL A N 1
ATOM 677 C CA . VAL A 1 86 ? -2.724 22.495 -15.302 1.00 43.72 86 VAL A CA 1
ATOM 678 C C . VAL A 1 86 ? -3.683 23.669 -15.497 1.00 43.72 86 VAL A C 1
ATOM 680 O O . VAL A 1 86 ? -3.500 24.488 -16.396 1.00 43.72 86 VAL A O 1
ATOM 683 N N . PHE A 1 87 ? -4.745 23.749 -14.688 1.00 38.84 87 PHE A N 1
ATOM 684 C CA . PHE A 1 87 ? -5.844 24.694 -14.920 1.00 38.84 87 PHE A CA 1
ATOM 685 C C . PHE A 1 87 ? -5.498 26.125 -14.486 1.00 38.84 87 PHE A C 1
ATOM 687 O O . PHE A 1 87 ? -5.847 27.078 -15.185 1.00 38.84 87 PHE A O 1
ATOM 694 N N . VAL A 1 88 ? -4.735 26.280 -13.396 1.00 45.75 88 VAL A N 1
ATOM 695 C CA . VAL A 1 88 ? -4.248 27.591 -12.915 1.00 45.75 88 VAL A CA 1
ATOM 696 C C . VAL A 1 88 ? -3.337 28.275 -13.949 1.00 45.75 88 VAL A C 1
ATOM 698 O O . VAL A 1 88 ? -3.253 29.498 -13.987 1.00 45.75 88 VAL A O 1
ATOM 701 N N . ILE A 1 89 ? -2.720 27.505 -14.852 1.00 48.69 89 ILE A N 1
ATOM 702 C CA . ILE A 1 89 ? -1.860 28.022 -15.926 1.00 48.69 89 ILE A CA 1
ATOM 703 C C . ILE A 1 89 ? -2.669 28.569 -17.115 1.00 48.69 89 ILE A C 1
ATOM 705 O O . ILE A 1 89 ? -2.225 29.514 -17.764 1.00 48.69 89 ILE A O 1
ATOM 709 N N . ASN A 1 90 ? -3.862 28.032 -17.400 1.00 41.19 90 ASN A N 1
ATOM 710 C CA . ASN A 1 90 ? -4.637 28.428 -18.586 1.00 41.19 90 ASN A CA 1
ATOM 711 C C . ASN A 1 90 ? -5.628 29.576 -18.349 1.00 41.19 90 ASN A C 1
ATOM 713 O O . ASN A 1 90 ? -5.939 30.301 -19.291 1.00 41.19 90 ASN A O 1
ATOM 717 N N . HIS A 1 91 ? -6.105 29.777 -17.120 1.00 44.59 91 HIS A N 1
ATOM 718 C CA . HIS A 1 91 ? -6.981 30.899 -16.773 1.00 44.59 91 HIS A CA 1
ATOM 719 C C . HIS A 1 91 ? -6.262 31.859 -15.826 1.00 44.59 91 HIS A C 1
ATOM 721 O O . HIS A 1 91 ? -6.505 31.878 -14.621 1.00 44.59 91 HIS A O 1
ATOM 727 N N . GLY A 1 92 ? -5.374 32.677 -16.393 1.00 44.53 92 GLY A N 1
ATOM 728 C CA . GLY A 1 92 ? -4.802 33.828 -15.707 1.00 44.53 92 GLY A CA 1
ATOM 729 C C . GLY A 1 92 ? -5.899 34.798 -15.270 1.00 44.53 92 GLY A C 1
ATOM 730 O O . GLY A 1 92 ? -6.318 35.661 -16.038 1.00 44.53 92 GLY A O 1
ATOM 731 N N . LEU A 1 93 ? -6.349 34.673 -14.022 1.00 47.19 93 LEU A N 1
ATOM 732 C CA . LEU A 1 93 ? -6.959 35.782 -13.300 1.00 47.19 93 LEU A CA 1
ATOM 733 C C . LEU A 1 93 ? -5.861 36.831 -13.098 1.00 47.19 93 LEU A C 1
ATOM 735 O O . LEU A 1 93 ? -4.785 36.539 -12.579 1.00 47.19 93 LEU A O 1
ATOM 739 N N . GLY A 1 94 ? -6.111 38.019 -13.643 1.00 44.12 94 GLY A N 1
ATOM 740 C CA . GLY A 1 94 ? -5.105 39.030 -13.935 1.00 44.12 94 GLY A CA 1
ATOM 741 C C . GLY A 1 94 ? -4.144 39.357 -12.789 1.00 44.12 94 GLY A C 1
ATOM 742 O O . GLY A 1 94 ? -4.540 39.580 -11.650 1.00 44.12 94 GLY A O 1
ATOM 743 N N . GLY A 1 95 ? -2.864 39.475 -13.148 1.00 41.53 95 GLY A N 1
ATOM 744 C CA . GLY A 1 95 ? -1.911 40.346 -12.457 1.00 41.53 95 GLY A CA 1
ATOM 745 C C . GLY A 1 95 ? -0.886 39.681 -11.543 1.00 41.53 95 GLY A C 1
ATOM 746 O O . GLY A 1 95 ? 0.185 40.256 -11.367 1.00 41.53 95 GLY A O 1
ATOM 747 N N . LEU A 1 96 ? -1.120 38.473 -11.025 1.00 40.22 96 LEU A N 1
ATOM 748 C CA . LEU A 1 96 ? -0.127 37.789 -10.190 1.00 40.22 96 LEU A CA 1
ATOM 749 C C . LEU A 1 96 ? 0.508 36.629 -10.961 1.00 40.22 96 LEU A C 1
ATOM 751 O O . LEU A 1 96 ? 0.073 35.484 -10.884 1.00 40.22 96 LEU A O 1
ATOM 755 N N . LYS A 1 97 ? 1.571 36.935 -11.718 1.00 40.88 97 LYS A N 1
ATOM 756 C CA . LYS A 1 97 ? 2.533 35.932 -12.206 1.00 40.88 97 LYS A CA 1
ATOM 757 C C . LYS A 1 97 ? 3.261 35.318 -11.001 1.00 40.88 97 LYS A C 1
ATOM 759 O O . LYS A 1 97 ? 4.424 35.621 -10.747 1.00 40.88 97 LYS A O 1
ATOM 764 N N . LEU A 1 98 ? 2.578 34.469 -10.238 1.00 39.81 98 LEU A N 1
ATOM 765 C CA . LEU A 1 98 ? 3.243 33.523 -9.353 1.00 39.81 98 LEU A CA 1
ATOM 766 C C . LEU A 1 98 ? 3.889 32.473 -10.251 1.00 39.81 98 LEU A C 1
ATOM 768 O O . LEU A 1 98 ? 3.232 31.729 -10.972 1.00 39.81 98 LEU A O 1
ATOM 772 N N . TRP A 1 99 ? 5.213 32.503 -10.270 1.00 43.53 99 TRP A N 1
ATOM 773 C CA . TRP A 1 99 ? 6.068 31.589 -11.006 1.00 43.53 99 TRP A CA 1
ATOM 774 C C . TRP A 1 99 ? 6.085 30.241 -10.277 1.00 43.53 99 TRP A C 1
ATOM 776 O O . TRP A 1 99 ? 7.058 29.884 -9.623 1.00 43.53 99 TRP A O 1
ATOM 786 N N . THR A 1 100 ? 4.966 29.525 -10.291 1.00 39.84 100 THR A N 1
ATOM 787 C CA . THR A 1 100 ? 4.817 28.262 -9.568 1.00 39.84 100 THR A CA 1
ATOM 788 C C . THR A 1 100 ? 4.528 27.151 -10.560 1.00 39.84 100 THR A C 1
ATOM 790 O O . THR A 1 100 ? 3.428 26.976 -11.072 1.00 39.84 100 THR A O 1
ATOM 793 N N . ASN A 1 101 ? 5.592 26.408 -10.849 1.00 49.34 101 ASN A N 1
ATOM 794 C CA . ASN A 1 101 ? 5.569 25.184 -11.631 1.00 49.34 101 ASN A CA 1
ATOM 795 C C . ASN A 1 101 ? 4.508 24.220 -11.076 1.00 49.34 101 ASN A C 1
ATOM 797 O O . ASN A 1 101 ? 4.520 23.909 -9.886 1.00 49.34 101 ASN A O 1
ATOM 801 N N . SER A 1 102 ? 3.641 23.708 -11.943 1.00 47.66 102 SER A N 1
ATOM 802 C CA . SER A 1 102 ? 2.531 22.772 -11.698 1.00 47.66 102 SER A CA 1
ATOM 803 C C . SER A 1 102 ? 2.866 21.618 -10.738 1.00 47.66 102 SER A C 1
ATOM 805 O O . SER A 1 102 ? 2.029 21.230 -9.924 1.00 47.66 102 SER A O 1
ATOM 807 N N . LEU A 1 103 ? 4.102 21.090 -10.784 1.00 50.44 103 LEU A N 1
ATOM 808 C CA . LEU A 1 103 ? 4.574 20.025 -9.882 1.00 50.44 103 LEU A CA 1
ATOM 809 C C . LEU A 1 103 ? 4.730 20.462 -8.422 1.00 50.44 103 LEU A C 1
ATOM 811 O O . LEU A 1 103 ? 4.596 19.630 -7.525 1.00 50.44 103 LEU A O 1
ATOM 815 N N . GLN A 1 104 ? 5.053 21.731 -8.164 1.00 57.94 104 GLN A N 1
ATOM 816 C CA . GLN A 1 104 ? 5.314 22.197 -6.802 1.00 57.94 104 GLN A CA 1
ATOM 817 C C . GLN A 1 104 ? 4.041 22.131 -5.958 1.00 57.94 104 GLN A C 1
ATOM 819 O O . GLN A 1 104 ? 4.114 21.735 -4.802 1.00 57.94 104 GLN A O 1
ATOM 824 N N . TYR A 1 105 ? 2.872 22.431 -6.530 1.00 64.56 105 TYR A N 1
ATOM 825 C CA . TYR A 1 105 ? 1.602 22.383 -5.801 1.00 64.56 105 TYR A CA 1
ATOM 826 C C . TYR A 1 105 ? 1.225 20.973 -5.349 1.00 64.56 105 TYR A C 1
ATOM 828 O O . TYR A 1 105 ? 0.954 20.771 -4.168 1.00 64.56 105 TYR A O 1
ATOM 836 N N . PHE A 1 106 ? 1.256 19.992 -6.255 1.00 69.75 106 PHE A N 1
ATOM 837 C CA . PHE A 1 106 ? 0.975 18.598 -5.899 1.00 69.75 106 PHE A CA 1
ATOM 838 C C . PHE A 1 106 ? 1.989 18.072 -4.875 1.00 69.75 106 PHE A C 1
ATOM 840 O O . PHE A 1 106 ? 1.601 17.488 -3.865 1.00 69.75 106 PHE A O 1
ATOM 847 N N . GLY A 1 107 ? 3.282 18.357 -5.084 1.00 72.75 107 GLY A N 1
ATOM 848 C CA . GLY A 1 107 ? 4.336 17.989 -4.139 1.00 72.75 107 GLY A CA 1
ATOM 849 C C . GLY A 1 107 ? 4.124 18.586 -2.744 1.00 72.75 107 GLY A C 1
ATOM 850 O O . GLY A 1 107 ? 4.295 17.883 -1.749 1.00 72.75 107 GLY A O 1
ATOM 851 N N . TRP A 1 108 ? 3.698 19.850 -2.647 1.00 76.94 108 TRP A N 1
ATOM 852 C CA . TRP A 1 108 ? 3.369 20.490 -1.370 1.00 76.94 108 TRP A CA 1
ATOM 853 C C . TRP A 1 108 ? 2.133 19.882 -0.705 1.00 76.94 108 TRP A C 1
ATOM 855 O O . TRP A 1 108 ? 2.174 19.637 0.499 1.00 76.94 108 TRP A O 1
ATOM 865 N N . ILE A 1 109 ? 1.070 19.596 -1.463 1.00 80.06 109 ILE A N 1
ATOM 866 C CA . ILE A 1 109 ? -0.142 18.941 -0.942 1.00 80.06 109 ILE A CA 1
ATOM 867 C C . ILE A 1 109 ? 0.210 17.573 -0.350 1.00 80.06 109 ILE A C 1
ATOM 869 O O . ILE A 1 109 ? -0.160 17.289 0.788 1.00 80.06 109 ILE A O 1
ATOM 873 N N . GLU A 1 110 ? 0.975 16.756 -1.075 1.00 82.62 110 GLU A N 1
ATOM 874 C CA . GLU A 1 110 ? 1.407 15.440 -0.594 1.00 82.62 110 GLU A CA 1
ATOM 875 C C . GLU A 1 110 ? 2.386 15.544 0.582 1.00 82.62 110 GLU A C 1
ATOM 877 O O . GLU A 1 110 ? 2.323 14.730 1.499 1.00 82.62 110 GLU A O 1
ATOM 882 N N . THR A 1 111 ? 3.255 16.560 0.613 1.00 85.00 111 THR A N 1
ATOM 883 C CA . THR A 1 111 ? 4.189 16.777 1.733 1.00 85.00 111 THR A CA 1
ATOM 884 C C . THR A 1 111 ? 3.443 17.175 3.004 1.00 85.00 111 THR A C 1
ATOM 886 O O . THR A 1 111 ? 3.636 16.560 4.052 1.00 85.00 111 THR A O 1
ATOM 889 N N . VAL A 1 112 ? 2.558 18.171 2.923 1.00 85.88 112 VAL A N 1
ATOM 890 C CA . VAL A 1 112 ? 1.752 18.631 4.064 1.00 85.88 112 VAL A CA 1
ATOM 891 C C . VAL A 1 112 ? 0.793 17.531 4.511 1.00 85.88 112 VAL A C 1
ATOM 893 O O . VAL A 1 112 ? 0.719 17.233 5.702 1.00 85.88 112 VAL A O 1
ATOM 896 N N . GLY A 1 113 ? 0.114 16.874 3.568 1.00 86.31 113 GLY A N 1
ATOM 897 C CA . GLY A 1 113 ? -0.750 15.729 3.845 1.00 86.31 113 GLY A CA 1
ATOM 898 C C . GLY A 1 113 ? 0.018 14.554 4.451 1.00 86.31 113 GLY A C 1
ATOM 899 O O . GLY A 1 113 ? -0.477 13.902 5.363 1.00 86.31 113 GLY A O 1
ATOM 900 N N . GLY A 1 114 ? 1.248 14.302 4.002 1.00 88.00 114 GLY A N 1
ATOM 901 C CA . GLY A 1 114 ? 2.148 13.285 4.544 1.00 88.00 114 GLY A CA 1
ATOM 902 C C . GLY A 1 114 ? 2.560 13.565 5.986 1.00 88.00 114 GLY A C 1
ATOM 903 O O . GLY A 1 114 ? 2.414 12.691 6.837 1.00 88.00 114 GLY A O 1
ATOM 904 N N . ILE A 1 115 ? 3.004 14.792 6.278 1.00 90.56 115 ILE A N 1
ATOM 905 C CA . ILE A 1 115 ? 3.332 15.228 7.645 1.00 90.56 115 ILE A CA 1
ATOM 906 C C . ILE A 1 115 ? 2.101 15.093 8.539 1.00 90.56 115 ILE A C 1
ATOM 908 O O . ILE A 1 115 ? 2.183 14.503 9.613 1.00 90.56 115 ILE A O 1
ATOM 912 N N . LEU A 1 116 ? 0.949 15.566 8.065 1.00 90.56 116 LEU A N 1
ATOM 913 C CA . LEU A 1 116 ? -0.307 15.473 8.792 1.00 90.56 116 LEU A CA 1
ATOM 914 C C . LEU A 1 116 ? -0.690 14.012 9.087 1.00 90.56 116 LEU A C 1
ATOM 916 O O . LEU A 1 116 ? -1.016 13.700 10.228 1.00 90.56 116 LEU A O 1
ATOM 920 N N . LYS A 1 117 ? -0.571 13.101 8.111 1.00 90.56 117 LYS A N 1
ATOM 921 C CA . LYS A 1 117 ? -0.803 11.655 8.297 1.00 90.56 117 LYS A CA 1
ATOM 922 C C . LYS A 1 117 ? 0.142 11.048 9.335 1.00 90.56 117 LYS A C 1
ATOM 924 O O . LYS A 1 117 ? -0.310 10.303 10.198 1.00 90.56 117 LYS A O 1
ATOM 929 N N . ILE A 1 118 ? 1.434 11.378 9.287 1.00 90.31 118 ILE A N 1
ATOM 930 C CA . ILE A 1 118 ? 2.415 10.892 10.271 1.00 90.31 118 ILE A CA 1
ATOM 931 C C . ILE A 1 118 ? 2.064 11.407 11.672 1.00 90.31 118 ILE A C 1
ATOM 933 O O . ILE A 1 118 ? 2.045 10.625 12.620 1.00 90.31 118 ILE A O 1
ATOM 937 N N . CYS A 1 119 ? 1.721 12.692 11.807 1.00 91.75 119 CYS A N 1
ATOM 938 C CA . CYS A 1 119 ? 1.267 13.265 13.074 1.00 91.75 119 CYS A CA 1
ATOM 939 C C . CYS A 1 119 ? -0.005 12.582 13.591 1.00 91.75 119 CYS A C 1
ATOM 941 O O . CYS A 1 119 ? -0.095 12.309 14.784 1.00 91.75 119 CYS A O 1
ATOM 943 N N . MET A 1 120 ? -0.965 12.273 12.714 1.00 90.75 120 MET A N 1
ATOM 944 C CA . MET A 1 120 ? -2.191 11.552 13.073 1.00 90.75 120 MET A CA 1
ATOM 945 C C . MET A 1 120 ? -1.899 10.133 13.555 1.00 90.75 120 MET A C 1
ATOM 947 O O . MET A 1 120 ? -2.457 9.712 14.562 1.00 90.75 120 MET A O 1
ATOM 951 N N . VAL A 1 121 ? -1.006 9.412 12.876 1.00 90.69 121 VAL A N 1
ATOM 952 C CA . VAL A 1 121 ? -0.611 8.051 13.254 1.00 90.69 121 VAL A CA 1
ATOM 953 C C . VAL A 1 121 ? 0.112 8.038 14.600 1.00 90.69 121 VAL A C 1
ATOM 955 O O . VAL A 1 121 ? -0.253 7.268 15.484 1.00 90.69 121 VAL A O 1
ATOM 958 N N . ILE A 1 122 ? 1.098 8.917 14.791 1.00 91.00 122 ILE A N 1
ATOM 959 C CA . ILE A 1 122 ? 1.837 9.017 16.057 1.00 91.00 122 ILE A CA 1
ATOM 960 C C . ILE A 1 122 ? 0.909 9.487 17.184 1.00 91.00 122 ILE A C 1
ATOM 962 O O . ILE A 1 122 ? 0.922 8.918 18.272 1.00 91.00 122 ILE A O 1
ATOM 966 N N . GLY A 1 123 ? 0.074 10.496 16.924 1.00 90.69 123 GLY A N 1
ATOM 967 C CA . GLY A 1 123 ? -0.900 11.005 17.887 1.00 90.69 123 GLY A CA 1
ATOM 968 C C . GLY A 1 123 ? -1.933 9.951 18.283 1.00 90.69 123 GLY A C 1
ATOM 969 O O . GLY A 1 123 ? -2.216 9.802 19.467 1.00 90.69 123 GLY A O 1
ATOM 970 N N . GLY A 1 124 ? -2.437 9.179 17.316 1.00 88.69 124 GLY A N 1
ATOM 971 C CA . GLY A 1 124 ? -3.332 8.046 17.548 1.00 88.69 124 GLY A CA 1
ATOM 972 C C . GLY A 1 124 ? -2.671 6.950 18.381 1.00 88.69 124 GLY A C 1
ATOM 973 O O . GLY A 1 124 ? -3.267 6.499 19.353 1.00 88.69 124 GLY A O 1
ATOM 974 N N . ALA A 1 125 ? -1.420 6.588 18.076 1.00 90.19 125 ALA A N 1
ATOM 975 C CA . ALA A 1 125 ? -0.655 5.628 18.872 1.00 90.19 125 ALA A CA 1
ATOM 976 C C . ALA A 1 125 ? -0.527 6.085 20.333 1.00 90.19 125 ALA A C 1
ATOM 978 O O . ALA A 1 125 ? -0.916 5.357 21.242 1.00 90.19 125 ALA A O 1
ATOM 979 N N . ILE A 1 126 ? -0.039 7.312 20.562 1.00 91.38 126 ILE A N 1
ATOM 980 C CA . ILE A 1 126 ? 0.112 7.886 21.910 1.00 91.38 126 ILE A CA 1
ATOM 981 C C . ILE A 1 126 ? -1.234 7.901 22.636 1.00 91.38 126 ILE A C 1
ATOM 983 O O . ILE A 1 126 ? -1.305 7.519 23.801 1.00 91.38 126 ILE A O 1
ATOM 987 N N . PHE A 1 127 ? -2.302 8.307 21.951 1.00 90.81 127 PHE A N 1
ATOM 988 C CA . PHE A 1 127 ? -3.638 8.373 22.526 1.00 90.81 127 PHE A CA 1
ATOM 989 C C . PHE A 1 127 ? -4.135 7.005 23.021 1.00 90.81 127 PHE A C 1
ATOM 991 O O . PHE A 1 127 ? -4.654 6.930 24.133 1.00 90.81 127 PHE A O 1
ATOM 998 N N . MET A 1 128 ? -3.902 5.923 22.271 1.00 89.38 128 MET A N 1
ATOM 999 C CA . MET A 1 128 ? -4.252 4.563 22.710 1.00 89.38 128 MET A CA 1
ATOM 1000 C C . MET A 1 128 ? -3.498 4.158 23.984 1.00 89.38 128 MET A C 1
ATOM 1002 O O . MET A 1 128 ? -4.084 3.582 24.898 1.00 89.38 128 MET A O 1
ATOM 1006 N N . TYR A 1 129 ? -2.213 4.498 24.097 1.00 90.50 129 TYR A N 1
ATOM 1007 C CA . TYR A 1 129 ? -1.454 4.231 25.324 1.00 90.50 129 TYR A CA 1
ATOM 1008 C C . TYR A 1 129 ? -1.914 5.091 26.509 1.00 90.50 129 TYR A C 1
ATOM 1010 O O . TYR A 1 129 ? -1.864 4.636 27.650 1.00 90.50 129 TYR A O 1
ATOM 1018 N N . VAL A 1 130 ? -2.377 6.320 26.258 1.00 89.81 130 VAL A N 1
ATOM 1019 C CA . VAL A 1 130 ? -2.923 7.201 27.301 1.00 89.81 130 VAL A CA 1
ATOM 1020 C C . VAL A 1 130 ? -4.254 6.677 27.833 1.00 89.81 130 VAL A C 1
ATOM 1022 O O . VAL A 1 130 ? -4.411 6.650 29.051 1.00 89.81 130 VAL A O 1
ATOM 1025 N N . ILE A 1 131 ? -5.177 6.240 26.963 1.00 87.94 131 ILE A N 1
ATOM 1026 C CA . ILE A 1 131 ? -6.440 5.611 27.395 1.00 87.94 131 ILE A CA 1
ATOM 1027 C C . ILE A 1 131 ? -6.129 4.426 28.304 1.00 87.94 131 ILE A C 1
ATOM 1029 O O . ILE A 1 131 ? -6.582 4.376 29.445 1.00 87.94 131 ILE A O 1
ATOM 1033 N N . HIS A 1 132 ? -5.272 3.526 27.828 1.00 85.00 132 HIS A N 1
ATOM 1034 C CA . HIS A 1 132 ? -4.892 2.346 28.584 1.00 85.00 132 HIS A CA 1
ATOM 1035 C C . HIS A 1 132 ? -4.232 2.679 29.928 1.00 85.00 132 HIS A C 1
ATOM 1037 O O . HIS A 1 132 ? -4.489 2.018 30.922 1.00 85.00 132 HIS A O 1
ATOM 1043 N N . GLY A 1 133 ? -3.395 3.719 29.998 1.00 84.38 133 GLY A N 1
ATOM 1044 C CA . GLY A 1 133 ? -2.790 4.151 31.261 1.00 84.38 133 GLY A CA 1
ATOM 1045 C C . GLY A 1 133 ? -3.793 4.720 32.275 1.00 84.38 133 GLY A C 1
ATOM 1046 O O . GLY A 1 133 ? -3.481 4.791 33.463 1.00 84.38 133 GLY A O 1
ATOM 1047 N N . GLN A 1 134 ? -4.976 5.146 31.824 1.00 82.50 134 GLN A N 1
ATOM 1048 C CA . GLN A 1 134 ? -6.054 5.658 32.676 1.00 82.50 134 GLN A CA 1
ATOM 1049 C C . GLN A 1 134 ? -7.039 4.554 33.093 1.00 82.50 134 GLN A C 1
ATOM 1051 O O . GLN A 1 134 ? -7.612 4.616 34.185 1.00 82.50 134 GLN A O 1
ATOM 1056 N N . GLU A 1 135 ? -7.210 3.528 32.260 1.00 69.19 135 GLU A N 1
ATOM 1057 C CA . GLU A 1 135 ? -8.077 2.380 32.520 1.00 69.19 135 GLU A CA 1
ATOM 1058 C C . GLU A 1 135 ? -7.314 1.230 33.203 1.00 69.19 135 GLU A C 1
ATOM 1060 O O . GLU A 1 135 ? -6.332 0.705 32.696 1.00 69.19 135 GLU A O 1
ATOM 1065 N N . HIS A 1 136 ? -7.778 0.774 34.369 1.00 57.00 136 HIS A N 1
ATOM 1066 C CA . HIS A 1 136 ? -7.072 -0.245 35.167 1.00 57.00 136 HIS A CA 1
ATOM 1067 C C . HIS A 1 136 ? -7.244 -1.696 34.652 1.00 57.00 136 HIS A C 1
ATOM 1069 O O . HIS A 1 136 ? -6.717 -2.621 35.267 1.00 57.00 136 HIS A O 1
ATOM 1075 N N . ASN A 1 137 ? -7.946 -1.915 33.532 1.00 60.44 137 ASN A N 1
ATOM 1076 C CA . ASN A 1 137 ? -8.321 -3.250 33.020 1.00 60.44 137 ASN A CA 1
ATOM 1077 C C . ASN A 1 137 ? -7.348 -3.812 31.962 1.00 60.44 137 ASN A C 1
ATOM 1079 O O . ASN A 1 137 ? -7.621 -4.813 31.302 1.00 60.44 137 ASN A O 1
ATOM 1083 N N . GLY A 1 138 ? -6.190 -3.177 31.797 1.00 53.78 138 GLY A N 1
ATOM 1084 C CA . GLY A 1 138 ? -5.291 -3.390 30.670 1.00 53.78 138 GLY A CA 1
ATOM 1085 C C . GLY A 1 138 ? -4.741 -4.804 30.429 1.00 53.78 138 GLY A C 1
ATOM 1086 O O . GLY A 1 138 ? -4.366 -5.135 29.303 1.00 53.78 138 GLY A O 1
ATOM 1087 N N . SER A 1 139 ? -4.674 -5.653 31.456 1.00 55.28 139 SER A N 1
ATOM 1088 C CA . SER A 1 139 ? -4.114 -7.007 31.335 1.00 55.28 139 SER A CA 1
ATOM 1089 C C . SER A 1 139 ? -5.102 -8.042 30.786 1.00 55.28 139 SER A C 1
ATOM 1091 O O . SER A 1 139 ? -4.664 -9.098 30.322 1.00 55.28 139 SER A O 1
ATOM 1093 N N . GLU A 1 140 ? -6.409 -7.766 30.801 1.00 64.19 140 GLU A N 1
ATOM 1094 C CA . GLU A 1 140 ? -7.422 -8.713 30.317 1.00 64.19 140 GLU A CA 1
ATOM 1095 C C . GLU A 1 140 ? -7.430 -8.784 28.781 1.00 64.19 140 GLU A C 1
ATOM 1097 O O . GLU A 1 140 ? -7.439 -9.880 28.217 1.00 64.19 140 GLU A O 1
ATOM 1102 N N . TYR A 1 141 ? -7.280 -7.643 28.100 1.00 69.25 141 TYR A N 1
ATOM 1103 C CA . TYR A 1 141 ? -7.329 -7.559 26.634 1.00 69.25 141 TYR A CA 1
ATOM 1104 C C . TYR A 1 141 ? -6.109 -8.175 25.921 1.00 69.25 141 TYR A C 1
ATOM 1106 O O . TYR A 1 141 ? -6.234 -8.710 24.818 1.00 69.25 141 TYR A O 1
ATOM 1114 N N . ILE A 1 142 ? -4.932 -8.209 26.562 1.00 69.06 142 ILE A N 1
ATOM 1115 C CA . ILE A 1 142 ? -3.742 -8.878 25.994 1.00 69.06 142 ILE A CA 1
ATOM 1116 C C . ILE A 1 142 ? -3.976 -10.384 25.833 1.00 69.06 142 ILE A C 1
ATOM 1118 O O . ILE A 1 142 ? -3.583 -10.973 24.826 1.00 69.06 142 ILE A O 1
ATOM 1122 N N . ASN A 1 143 ? -4.623 -11.018 26.816 1.00 66.31 143 ASN A N 1
ATOM 1123 C CA . ASN A 1 143 ? -4.900 -12.458 26.784 1.00 66.31 143 ASN A CA 1
ATOM 1124 C C . ASN A 1 143 ? -5.963 -12.826 25.735 1.00 66.31 143 ASN A C 1
A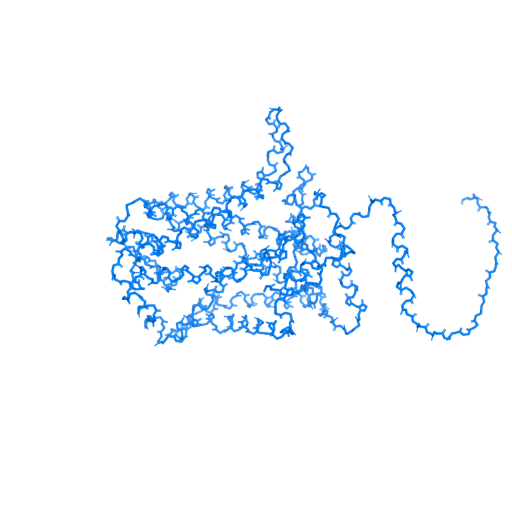TOM 1126 O O . ASN A 1 143 ? -6.055 -13.980 25.308 1.00 66.31 143 ASN A O 1
ATOM 1130 N N . ASP A 1 144 ? -6.743 -11.842 25.303 1.00 63.28 144 ASP A N 1
ATOM 1131 C CA . ASP A 1 144 ? -7.732 -11.949 24.240 1.00 63.28 144 ASP A CA 1
ATOM 1132 C C . ASP A 1 144 ? -7.097 -11.929 22.839 1.00 63.28 144 ASP A C 1
ATOM 1134 O O . ASP A 1 144 ? -7.584 -12.610 21.936 1.00 63.28 144 ASP A O 1
ATOM 1138 N N . GLY A 1 145 ? -5.950 -11.260 22.668 1.00 60.03 145 GLY A N 1
ATOM 1139 C CA . GLY A 1 145 ? -5.219 -11.182 21.395 1.00 60.03 145 GLY A CA 1
ATOM 1140 C C . GLY A 1 145 ? -4.633 -12.509 20.886 1.00 60.03 145 GLY A C 1
ATOM 1141 O O . GLY A 1 145 ? -4.262 -12.608 19.718 1.00 60.03 145 GLY A O 1
ATOM 1142 N N . PHE A 1 146 ? -4.574 -13.548 21.727 1.00 64.88 146 PHE A N 1
ATOM 1143 C CA . PHE A 1 146 ? -4.101 -14.892 21.352 1.00 64.88 146 PHE A CA 1
ATOM 1144 C C . PHE A 1 146 ? -5.237 -15.881 21.040 1.00 64.88 146 PHE A C 1
ATOM 1146 O O . PHE A 1 146 ? -4.999 -17.084 20.890 1.00 64.88 146 PHE A O 1
ATOM 1153 N N . ARG A 1 147 ? -6.481 -15.400 20.958 1.00 70.69 147 ARG A N 1
ATOM 1154 C CA . ARG A 1 147 ? -7.663 -16.224 20.677 1.00 70.69 147 ARG A CA 1
ATOM 1155 C C . ARG A 1 147 ? -7.962 -16.261 19.178 1.00 70.69 147 ARG A C 1
ATOM 1157 O O . ARG A 1 147 ? -7.575 -15.380 18.419 1.00 70.69 147 ARG A O 1
ATOM 1164 N N . HIS A 1 148 ? -8.656 -17.309 18.744 1.00 70.19 148 HIS A N 1
ATOM 1165 C CA . HIS A 1 148 ? -9.154 -17.441 17.376 1.00 70.19 148 HIS A CA 1
ATOM 1166 C C . HIS A 1 148 ? -10.652 -17.740 17.399 1.00 70.19 148 HIS A C 1
ATOM 1168 O O . HIS A 1 148 ? -11.163 -18.343 18.344 1.00 70.19 148 HIS A O 1
ATOM 1174 N N . ASN A 1 149 ? -11.359 -17.326 16.349 1.00 70.31 149 ASN A N 1
ATOM 1175 C CA . ASN A 1 149 ? -12.762 -17.670 16.182 1.00 70.31 149 ASN A CA 1
ATOM 1176 C C . ASN A 1 149 ? -12.879 -19.030 15.485 1.00 70.31 149 ASN A C 1
ATOM 1178 O O . ASN A 1 149 ? -12.576 -19.139 14.295 1.00 70.31 149 ASN A O 1
ATOM 1182 N N . THR A 1 150 ? -13.358 -20.035 16.216 1.00 69.19 150 THR A N 1
ATOM 1183 C CA . THR A 1 150 ? -13.566 -21.404 15.716 1.00 69.19 150 THR A CA 1
ATOM 1184 C C . THR A 1 150 ? -14.596 -21.491 14.593 1.00 69.19 150 THR A C 1
ATOM 1186 O O . THR A 1 150 ? -14.610 -22.471 13.861 1.00 69.19 150 THR A O 1
ATOM 1189 N N . HIS A 1 151 ? -15.431 -20.465 14.399 1.00 65.62 151 HIS A N 1
ATOM 1190 C CA . HIS A 1 151 ? -16.338 -20.397 13.254 1.00 65.62 151 HIS A CA 1
ATOM 1191 C C . HIS A 1 151 ? -15.602 -20.179 11.922 1.00 65.62 151 HIS A C 1
ATOM 1193 O O . HIS A 1 151 ? -16.106 -20.548 10.865 1.00 65.62 151 HIS A O 1
ATOM 1199 N N . PHE A 1 152 ? -14.410 -19.577 11.968 1.00 62.78 152 PHE A N 1
ATOM 1200 C CA . PHE A 1 152 ? -13.652 -19.193 10.776 1.00 62.78 152 PHE A CA 1
ATOM 1201 C C . PHE A 1 152 ? -12.321 -19.941 10.647 1.00 62.78 152 PHE A C 1
ATOM 1203 O O . PHE A 1 152 ? -11.896 -20.252 9.533 1.00 62.78 152 PHE A O 1
ATOM 1210 N N . ALA A 1 153 ? -11.675 -20.269 11.766 1.00 70.00 153 ALA A N 1
ATOM 1211 C CA . ALA A 1 153 ? -10.431 -21.021 11.803 1.00 70.00 153 ALA A CA 1
ATOM 1212 C C . ALA A 1 153 ? -10.463 -22.067 12.922 1.00 70.00 153 ALA A C 1
ATOM 1214 O O . ALA A 1 153 ? -10.558 -21.701 14.086 1.00 70.00 153 ALA A O 1
ATOM 1215 N N . ASP A 1 154 ? -10.316 -23.349 12.585 1.00 70.94 154 ASP A N 1
ATOM 1216 C CA . ASP A 1 154 ? -10.337 -24.451 13.561 1.00 70.94 154 ASP A CA 1
ATOM 1217 C C . ASP A 1 154 ? -9.165 -24.404 14.554 1.00 70.94 154 ASP A C 1
ATOM 1219 O O . ASP A 1 154 ? -9.228 -24.987 15.636 1.00 70.94 154 ASP A O 1
ATOM 1223 N N . ASN A 1 155 ? -8.066 -23.741 14.182 1.00 79.31 155 ASN A N 1
ATOM 1224 C CA . ASN A 1 155 ? -6.908 -23.564 15.044 1.00 79.31 155 ASN A CA 1
ATOM 1225 C C . ASN A 1 155 ? -6.196 -22.221 14.791 1.00 79.31 155 ASN A C 1
ATOM 1227 O O . ASN A 1 155 ? -6.375 -21.558 13.764 1.00 79.31 155 ASN A O 1
ATOM 1231 N N . ALA A 1 156 ? -5.320 -21.845 15.725 1.00 79.75 156 ALA A N 1
ATOM 1232 C CA . ALA A 1 156 ? -4.550 -20.603 15.655 1.00 79.75 156 ALA A CA 1
ATOM 1233 C C . ALA A 1 156 ? -3.576 -20.541 14.459 1.00 79.75 156 ALA A C 1
ATOM 1235 O O . ALA A 1 156 ? -3.270 -19.457 13.969 1.00 79.75 156 ALA A O 1
ATOM 1236 N N . GLN A 1 157 ? -3.094 -21.684 13.959 1.00 81.62 157 GLN A N 1
ATOM 1237 C CA . GLN A 1 157 ? -2.157 -21.732 12.829 1.00 81.62 157 GLN A CA 1
ATOM 1238 C C . GLN A 1 157 ? -2.849 -21.382 11.505 1.00 81.62 157 GLN A C 1
ATOM 1240 O O . GLN A 1 157 ? -2.317 -20.610 10.707 1.00 81.62 157 GLN A O 1
ATOM 1245 N N . VAL A 1 158 ? -4.058 -21.903 11.295 1.00 80.38 158 VAL A N 1
ATOM 1246 C CA . VAL A 1 158 ? -4.917 -21.598 10.146 1.00 80.38 158 VAL A CA 1
ATOM 1247 C C . VAL A 1 158 ? -5.374 -20.143 10.206 1.00 80.38 158 VAL A C 1
ATOM 1249 O O . VAL A 1 158 ? -5.313 -19.451 9.190 1.00 80.38 158 VAL A O 1
ATOM 1252 N N . ALA A 1 159 ? -5.726 -19.642 11.397 1.00 79.19 159 ALA A N 1
ATOM 1253 C CA . ALA A 1 159 ? -6.003 -18.219 11.600 1.00 79.19 159 ALA A CA 1
ATOM 1254 C C . ALA A 1 159 ? -4.794 -17.351 11.205 1.00 79.19 159 ALA A C 1
ATOM 1256 O O . ALA A 1 159 ? -4.942 -16.377 10.471 1.00 79.19 159 ALA A O 1
ATOM 1257 N N . GLY A 1 160 ? -3.583 -17.751 11.612 1.00 82.44 160 GLY A N 1
ATOM 1258 C CA . GLY A 1 160 ? -2.342 -17.090 11.212 1.00 82.44 160 GLY A CA 1
ATOM 1259 C C . GLY A 1 160 ? -2.166 -17.042 9.693 1.00 82.44 160 GLY A C 1
ATOM 1260 O O . GLY A 1 160 ? -1.906 -15.974 9.146 1.00 82.44 160 GLY A O 1
ATOM 1261 N N . CYS A 1 161 ? -2.386 -18.163 8.998 1.00 85.06 161 CYS A N 1
ATOM 1262 C CA . CYS A 1 161 ? -2.297 -18.240 7.534 1.00 85.06 161 CYS A CA 1
ATOM 1263 C C . CYS A 1 161 ? -3.274 -17.284 6.834 1.00 85.06 161 CYS A C 1
ATOM 1265 O O . CYS A 1 161 ? -2.917 -16.674 5.830 1.00 85.06 161 CYS A O 1
ATOM 1267 N N . TYR A 1 162 ? -4.479 -17.113 7.381 1.00 79.69 162 TYR A N 1
ATOM 1268 C CA . TYR A 1 162 ? -5.494 -16.214 6.827 1.00 79.69 162 TYR A CA 1
ATOM 1269 C C . TYR A 1 162 ? -5.098 -14.732 6.911 1.00 79.69 162 TYR A C 1
ATOM 1271 O O . TYR A 1 162 ? -5.432 -13.942 6.030 1.00 79.69 162 TYR A O 1
ATOM 1279 N N . VAL A 1 163 ? -4.370 -14.339 7.959 1.00 83.19 163 VAL A N 1
ATOM 1280 C CA . VAL A 1 163 ? -4.013 -12.934 8.210 1.00 83.19 163 VAL A CA 1
ATOM 1281 C C . VAL A 1 163 ? -2.807 -12.482 7.374 1.00 83.19 163 VAL A C 1
ATOM 1283 O O . VAL A 1 163 ? -2.692 -11.296 7.058 1.00 83.19 163 VAL A O 1
ATOM 1286 N N . VAL A 1 164 ? -1.928 -13.398 6.944 1.00 88.56 164 VAL A N 1
ATOM 1287 C CA . VAL A 1 164 ? -0.704 -13.038 6.198 1.00 88.56 164 VAL A CA 1
ATOM 1288 C C . VAL A 1 164 ? -0.981 -12.213 4.926 1.00 88.56 164 VAL A C 1
ATOM 1290 O O . VAL A 1 164 ? -0.317 -11.188 4.753 1.00 88.56 164 VAL A O 1
ATOM 1293 N N . PRO A 1 165 ? -1.939 -12.562 4.040 1.00 86.56 165 PRO A N 1
ATOM 1294 C CA . PRO A 1 165 ? -2.243 -11.745 2.862 1.00 86.56 165 PRO A CA 1
ATOM 1295 C C . PRO A 1 165 ? -2.771 -10.344 3.210 1.00 86.56 165 PRO A C 1
ATOM 1297 O O . PRO A 1 165 ? -2.474 -9.387 2.497 1.00 86.56 165 PRO A O 1
ATOM 1300 N N . ILE A 1 166 ? -3.511 -10.205 4.316 1.00 85.56 166 ILE A N 1
ATOM 1301 C CA . ILE A 1 166 ? -4.035 -8.915 4.797 1.00 85.56 166 ILE A CA 1
ATOM 1302 C C . ILE A 1 166 ? -2.881 -8.032 5.284 1.00 85.56 166 ILE A C 1
ATOM 1304 O O . ILE A 1 166 ? -2.805 -6.856 4.930 1.00 85.56 166 ILE A O 1
ATOM 1308 N N . ILE A 1 167 ? -1.935 -8.612 6.030 1.00 88.44 167 ILE A N 1
ATOM 1309 C CA . ILE A 1 167 ? -0.703 -7.920 6.431 1.00 88.44 167 ILE A CA 1
ATOM 1310 C C . ILE A 1 167 ? 0.084 -7.501 5.187 1.00 88.44 167 ILE A C 1
ATOM 1312 O O . ILE A 1 167 ? 0.501 -6.350 5.090 1.00 88.44 167 ILE A O 1
ATOM 1316 N N . ALA A 1 168 ? 0.251 -8.399 4.211 1.00 88.69 168 ALA A N 1
ATOM 1317 C CA . ALA A 1 168 ? 0.960 -8.099 2.969 1.00 88.69 168 ALA A CA 1
ATOM 1318 C C . ALA A 1 168 ? 0.314 -6.935 2.197 1.00 88.69 168 ALA A C 1
ATOM 1320 O O . ALA A 1 168 ? 1.034 -6.069 1.701 1.00 88.69 168 ALA A O 1
ATOM 1321 N N . TYR A 1 169 ? -1.023 -6.867 2.154 1.00 87.00 169 TYR A N 1
ATOM 1322 C CA . TYR A 1 169 ? -1.756 -5.726 1.599 1.00 87.00 169 TYR A CA 1
ATOM 1323 C C . TYR A 1 169 ? -1.433 -4.416 2.336 1.00 87.00 169 TYR A C 1
ATOM 1325 O O . TYR A 1 169 ? -1.228 -3.391 1.690 1.00 87.00 169 TYR A O 1
ATOM 1333 N N . GLY A 1 170 ? -1.303 -4.449 3.667 1.00 88.75 170 GLY A N 1
ATOM 1334 C CA . GLY A 1 170 ? -0.904 -3.290 4.474 1.00 88.75 170 GLY A CA 1
ATOM 1335 C C . GLY A 1 170 ? 0.489 -2.738 4.143 1.00 88.75 170 GLY A C 1
ATOM 1336 O O . GLY A 1 170 ? 0.727 -1.548 4.311 1.00 88.75 170 GLY A O 1
ATOM 1337 N N . PHE A 1 171 ? 1.400 -3.562 3.617 1.00 89.31 171 PHE A N 1
ATOM 1338 C CA . PHE A 1 171 ? 2.733 -3.116 3.193 1.00 89.31 171 PHE A CA 1
ATOM 1339 C C . PHE A 1 171 ? 2.780 -2.525 1.775 1.00 89.31 171 PHE A C 1
ATOM 1341 O O . PHE A 1 171 ? 3.838 -2.040 1.369 1.00 89.31 171 PHE A O 1
ATOM 1348 N N . LEU A 1 172 ? 1.678 -2.525 1.016 1.00 89.81 172 LEU A N 1
ATOM 1349 C CA . LEU A 1 172 ? 1.642 -1.875 -0.297 1.00 89.81 172 LEU A CA 1
ATOM 1350 C C . LEU A 1 172 ? 1.882 -0.366 -0.162 1.00 89.81 172 LEU A C 1
ATOM 1352 O O . LEU A 1 172 ? 1.255 0.315 0.647 1.00 89.81 172 LEU A O 1
ATOM 1356 N N . GLY A 1 173 ? 2.783 0.173 -0.983 1.00 88.62 173 GLY A N 1
ATOM 1357 C CA . GLY A 1 173 ? 3.169 1.584 -0.962 1.00 88.62 173 GLY A CA 1
ATOM 1358 C C . GLY A 1 173 ? 4.577 1.848 -0.436 1.00 88.62 173 GLY A C 1
ATOM 1359 O O . GLY A 1 173 ? 5.124 2.911 -0.736 1.00 88.62 173 GLY A O 1
ATOM 1360 N N . VAL A 1 174 ? 5.226 0.903 0.256 1.00 88.69 174 VAL A N 1
ATOM 1361 C CA . VAL A 1 174 ? 6.650 1.048 0.641 1.00 88.69 174 VAL A CA 1
ATOM 1362 C C . VAL A 1 174 ? 7.572 1.142 -0.579 1.00 88.69 174 VAL A C 1
ATOM 1364 O O . VAL A 1 174 ? 8.660 1.717 -0.515 1.00 88.69 174 VAL A O 1
ATOM 1367 N N . GLU A 1 175 ? 7.124 0.611 -1.713 1.00 87.88 175 GLU A N 1
ATOM 1368 C CA . GLU A 1 175 ? 7.788 0.654 -3.006 1.00 87.88 175 GLU A CA 1
ATOM 1369 C C . GLU A 1 175 ? 7.576 1.950 -3.785 1.00 87.88 175 GLU A C 1
ATOM 1371 O O . GLU A 1 175 ? 8.241 2.150 -4.800 1.00 87.88 175 GLU A O 1
ATOM 1376 N N . MET A 1 176 ? 6.718 2.859 -3.313 1.00 85.69 176 MET A N 1
ATOM 1377 C CA . MET A 1 176 ? 6.395 4.121 -3.993 1.00 85.69 176 MET A CA 1
ATOM 1378 C C . MET A 1 176 ? 7.627 5.004 -4.237 1.00 85.69 176 MET A C 1
ATOM 1380 O O . MET A 1 176 ? 7.677 5.747 -5.219 1.00 85.69 176 MET A O 1
ATOM 1384 N N . ILE A 1 177 ? 8.660 4.862 -3.398 1.00 82.62 177 ILE A N 1
ATOM 1385 C CA . ILE A 1 177 ? 9.970 5.505 -3.582 1.00 82.62 177 ILE A CA 1
ATOM 1386 C C . ILE A 1 177 ? 10.534 5.205 -4.976 1.00 82.62 177 ILE A C 1
ATOM 1388 O O . ILE A 1 177 ? 11.215 6.043 -5.557 1.00 82.62 177 ILE A O 1
ATOM 1392 N N . SER A 1 178 ? 10.221 4.041 -5.551 1.00 81.94 178 SER A N 1
ATOM 1393 C CA . SER A 1 178 ? 10.704 3.664 -6.877 1.00 81.94 178 SER A CA 1
ATOM 1394 C C . SER A 1 178 ? 10.194 4.548 -8.013 1.00 81.94 178 SER A C 1
ATOM 1396 O O . SER A 1 178 ? 10.880 4.720 -9.019 1.00 81.94 178 SER A O 1
ATOM 1398 N N . ILE A 1 179 ? 9.012 5.131 -7.840 1.00 79.94 179 ILE A N 1
ATOM 1399 C CA . ILE A 1 179 ? 8.375 6.006 -8.824 1.00 79.94 179 ILE A CA 1
ATOM 1400 C C . ILE A 1 179 ? 8.829 7.439 -8.594 1.00 79.94 179 ILE A C 1
ATOM 1402 O O . ILE A 1 179 ? 9.256 8.118 -9.526 1.00 79.94 179 ILE A O 1
ATOM 1406 N N . THR A 1 180 ? 8.796 7.880 -7.336 1.00 77.62 180 THR A N 1
ATOM 1407 C CA . THR A 1 180 ? 9.142 9.254 -6.964 1.00 77.62 180 THR A CA 1
ATOM 1408 C C . THR A 1 180 ? 10.641 9.523 -7.048 1.00 77.62 180 THR A C 1
ATOM 1410 O O . THR A 1 180 ? 11.047 10.677 -7.179 1.00 77.62 180 THR A O 1
ATOM 1413 N N . ALA A 1 181 ? 11.484 8.484 -7.049 1.00 75.38 181 ALA A N 1
ATOM 1414 C CA . ALA A 1 181 ? 12.929 8.644 -7.144 1.00 75.38 181 ALA A CA 1
ATOM 1415 C C . ALA A 1 181 ? 13.373 9.376 -8.411 1.00 75.38 181 ALA A C 1
ATOM 1417 O O . ALA A 1 181 ? 14.313 10.166 -8.366 1.00 75.38 181 ALA A O 1
ATOM 1418 N N . PHE A 1 182 ? 12.685 9.158 -9.534 1.00 71.31 182 PHE A N 1
ATOM 1419 C CA . PHE A 1 182 ? 12.999 9.867 -10.773 1.00 71.31 182 PHE A CA 1
ATOM 1420 C C . PHE A 1 182 ? 12.656 11.368 -10.704 1.00 71.31 182 PHE A C 1
ATOM 1422 O O . PHE A 1 182 ? 13.263 12.167 -11.411 1.00 71.31 182 PHE A O 1
ATOM 1429 N N . GLU A 1 183 ? 11.727 11.757 -9.831 1.00 71.81 183 GLU A N 1
ATOM 1430 C CA . GLU A 1 183 ? 11.264 13.141 -9.645 1.00 71.81 183 GLU A CA 1
ATOM 1431 C C . GLU A 1 183 ? 12.025 13.897 -8.555 1.00 71.81 183 GLU A C 1
ATOM 1433 O O . GLU A 1 183 ? 11.853 15.109 -8.393 1.00 71.81 183 GLU A O 1
ATOM 1438 N N . ALA A 1 184 ? 12.872 13.203 -7.798 1.00 70.12 184 ALA A N 1
ATOM 1439 C CA . ALA A 1 184 ? 13.674 13.824 -6.764 1.00 70.12 184 ALA A CA 1
ATOM 1440 C C . ALA A 1 184 ? 14.792 14.681 -7.368 1.00 70.12 184 ALA A C 1
ATOM 1442 O O . ALA A 1 184 ? 15.523 14.269 -8.271 1.00 70.12 184 ALA A O 1
ATOM 1443 N N . ARG A 1 185 ? 14.972 15.880 -6.801 1.00 67.88 185 ARG A N 1
ATOM 1444 C CA . ARG A 1 185 ? 16.048 16.805 -7.189 1.00 67.88 185 ARG A CA 1
ATOM 1445 C C . ARG A 1 185 ? 17.441 16.223 -6.934 1.00 67.88 185 ARG A C 1
ATOM 1447 O O . ARG A 1 185 ? 18.357 16.485 -7.706 1.00 67.88 185 ARG A O 1
ATOM 1454 N N . ASP A 1 186 ? 17.595 15.479 -5.845 1.00 69.00 186 ASP A N 1
ATOM 1455 C CA . ASP A 1 186 ? 18.833 14.805 -5.467 1.00 69.00 186 ASP A CA 1
ATOM 1456 C C . ASP A 1 186 ? 18.508 13.371 -5.039 1.00 69.00 186 ASP A C 1
ATOM 1458 O O . ASP A 1 186 ? 17.615 13.147 -4.228 1.00 69.00 186 ASP A O 1
ATOM 1462 N N . LEU A 1 187 ? 19.231 12.395 -5.584 1.00 67.06 187 LEU A N 1
ATOM 1463 C CA . LEU A 1 187 ? 19.063 10.987 -5.217 1.00 67.06 187 LEU A CA 1
ATOM 1464 C C . LEU A 1 187 ? 19.788 10.642 -3.918 1.00 67.06 187 LEU A C 1
ATOM 1466 O O . LEU A 1 187 ? 19.437 9.660 -3.266 1.00 67.06 187 LEU A O 1
ATOM 1470 N N . ARG A 1 188 ? 20.779 11.446 -3.506 1.00 68.56 188 ARG A N 1
ATOM 1471 C CA . ARG A 1 188 ? 21.501 11.223 -2.244 1.00 68.56 188 ARG A CA 1
ATOM 1472 C C . ARG A 1 188 ? 20.560 11.338 -1.049 1.00 68.56 188 ARG A C 1
ATOM 1474 O O . ARG A 1 188 ? 20.679 10.556 -0.109 1.00 68.56 188 ARG A O 1
ATOM 1481 N N . SER A 1 189 ? 19.605 12.267 -1.100 1.00 72.69 189 SER A N 1
ATOM 1482 C CA . SER A 1 189 ? 18.616 12.455 -0.035 1.00 72.69 189 SER A CA 1
ATOM 1483 C C . SER A 1 189 ? 17.596 11.317 0.048 1.00 72.69 189 SER A C 1
ATOM 1485 O O . SER A 1 189 ? 17.002 11.122 1.105 1.00 72.69 189 SER A O 1
ATOM 1487 N N . LEU A 1 190 ? 17.429 10.520 -1.014 1.00 72.69 190 LEU A N 1
ATOM 1488 C CA . LEU A 1 190 ? 16.557 9.342 -1.009 1.00 72.69 190 LEU A CA 1
ATOM 1489 C C . LEU A 1 190 ? 17.199 8.117 -0.368 1.00 72.69 190 LEU A C 1
ATOM 1491 O O . LEU A 1 190 ? 16.477 7.192 0.001 1.00 72.69 190 LEU A O 1
ATOM 1495 N N . ARG A 1 191 ? 18.528 8.098 -0.207 1.00 76.19 191 ARG A N 1
ATOM 1496 C CA . ARG A 1 191 ? 19.248 6.932 0.315 1.00 76.19 191 ARG A CA 1
ATOM 1497 C C . ARG A 1 191 ? 18.688 6.481 1.656 1.00 76.19 191 ARG A C 1
ATOM 1499 O O . ARG A 1 191 ? 18.253 5.339 1.769 1.00 76.19 191 ARG A O 1
ATOM 1506 N N . ILE A 1 192 ? 18.656 7.385 2.635 1.00 80.69 192 ILE A N 1
ATOM 1507 C CA . ILE A 1 192 ? 18.202 7.064 3.992 1.00 80.69 192 ILE A CA 1
ATOM 1508 C C . ILE A 1 192 ? 16.728 6.619 3.973 1.00 80.69 192 ILE A C 1
ATOM 1510 O O . ILE A 1 192 ? 16.481 5.482 4.372 1.00 80.69 192 ILE A O 1
ATOM 1514 N N . PRO A 1 193 ? 15.767 7.404 3.433 1.00 81.25 193 PRO A N 1
ATOM 1515 C CA . PRO A 1 193 ? 14.369 6.972 3.354 1.00 81.25 193 PRO A CA 1
ATOM 1516 C C . PRO A 1 193 ? 14.178 5.616 2.665 1.00 81.25 193 PRO A C 1
ATOM 1518 O O . PRO A 1 193 ? 13.418 4.780 3.142 1.00 81.25 193 PRO A O 1
ATOM 1521 N N . SER A 1 194 ? 14.898 5.357 1.571 1.00 77.19 194 SER A N 1
ATOM 1522 C CA . SER A 1 194 ? 14.759 4.121 0.787 1.00 77.19 194 SER A CA 1
ATOM 1523 C C . SER A 1 194 ? 15.229 2.854 1.507 1.00 77.19 194 SER A C 1
ATOM 1525 O O . SER A 1 194 ? 14.816 1.753 1.134 1.00 77.19 194 SER A O 1
ATOM 1527 N N . GLN A 1 195 ? 16.089 3.006 2.518 1.00 78.88 195 GLN A N 1
ATOM 1528 C CA . GLN A 1 195 ? 16.636 1.913 3.321 1.00 78.88 195 GLN A CA 1
ATOM 1529 C C . GLN A 1 195 ? 15.872 1.741 4.637 1.00 78.88 195 GLN A C 1
ATOM 1531 O O . GLN A 1 195 ? 15.719 0.621 5.113 1.00 78.88 195 GLN A O 1
ATOM 1536 N N . THR A 1 196 ? 15.359 2.829 5.216 1.00 83.56 196 THR A N 1
ATOM 1537 C CA . THR A 1 196 ? 14.711 2.796 6.534 1.00 83.56 196 THR A CA 1
ATOM 1538 C C . THR A 1 196 ? 13.197 2.620 6.481 1.00 83.56 196 THR A C 1
ATOM 1540 O O . THR A 1 196 ? 12.622 2.198 7.482 1.00 83.56 196 THR A O 1
ATOM 1543 N N . ILE A 1 197 ? 12.540 2.893 5.343 1.00 86.19 197 ILE A N 1
ATOM 1544 C CA . ILE A 1 197 ? 11.070 2.923 5.260 1.00 86.19 197 ILE A CA 1
ATOM 1545 C C . ILE A 1 197 ? 10.408 1.625 5.728 1.00 86.19 197 ILE A C 1
ATOM 1547 O O . ILE A 1 197 ? 9.439 1.680 6.475 1.00 86.19 197 ILE A O 1
ATOM 1551 N N . ALA A 1 198 ? 10.949 0.461 5.357 1.00 85.06 198 ALA A N 1
ATOM 1552 C CA . ALA A 1 198 ? 10.371 -0.821 5.753 1.00 85.06 198 ALA A CA 1
ATOM 1553 C C . ALA A 1 198 ? 10.430 -1.009 7.278 1.00 85.06 198 ALA A C 1
ATOM 1555 O O . ALA A 1 198 ? 9.423 -1.340 7.895 1.00 85.06 198 ALA A O 1
ATOM 1556 N N . TYR A 1 199 ? 11.579 -0.720 7.896 1.00 87.31 199 TYR A N 1
ATOM 1557 C CA . TYR A 1 199 ? 11.758 -0.814 9.348 1.00 87.31 199 TYR A CA 1
ATOM 1558 C C . TYR A 1 199 ? 10.897 0.201 10.101 1.00 87.31 199 TYR A C 1
ATOM 1560 O O . TYR A 1 199 ? 10.312 -0.130 11.131 1.00 87.31 199 TYR A O 1
ATOM 1568 N N . PHE A 1 200 ? 10.782 1.422 9.575 1.00 88.94 200 PHE A N 1
ATOM 1569 C CA . PHE A 1 200 ? 9.927 2.463 10.138 1.00 88.94 200 PHE A CA 1
ATOM 1570 C C . PHE A 1 200 ? 8.445 2.063 10.110 1.00 88.94 200 PHE A C 1
ATOM 1572 O O . PHE A 1 200 ? 7.769 2.165 11.131 1.00 88.94 200 PHE A O 1
ATOM 1579 N N . VAL A 1 201 ? 7.956 1.545 8.977 1.00 90.06 201 VAL A N 1
ATOM 1580 C CA . VAL A 1 201 ? 6.569 1.071 8.832 1.00 90.06 201 VAL A CA 1
ATOM 1581 C C . VAL A 1 201 ? 6.292 -0.109 9.762 1.00 90.06 201 VAL A C 1
ATOM 1583 O O . VAL A 1 201 ? 5.306 -0.067 10.491 1.00 90.06 201 VAL A O 1
ATOM 1586 N N . VAL A 1 202 ? 7.180 -1.113 9.813 1.00 91.44 202 VAL A N 1
ATOM 1587 C CA . VAL A 1 202 ? 7.051 -2.248 10.750 1.00 91.44 202 VAL A CA 1
ATOM 1588 C C . VAL A 1 202 ? 6.979 -1.754 12.195 1.00 91.44 202 VAL A C 1
ATOM 1590 O O . VAL A 1 202 ? 6.120 -2.198 12.949 1.00 91.44 202 VAL A O 1
ATOM 1593 N N . SER A 1 203 ? 7.851 -0.816 12.575 1.00 90.88 203 SER A N 1
ATOM 1594 C CA . SER A 1 203 ? 7.904 -0.285 13.941 1.00 90.88 203 SER A CA 1
ATOM 1595 C C . SER A 1 203 ? 6.615 0.446 14.313 1.00 90.88 203 SER A C 1
ATOM 1597 O O . SER A 1 203 ? 6.069 0.221 15.389 1.00 90.88 203 SER A O 1
ATOM 1599 N N . ILE A 1 204 ? 6.094 1.288 13.416 1.00 90.44 204 ILE A N 1
ATOM 1600 C CA . ILE A 1 204 ? 4.827 1.992 13.637 1.00 90.44 204 ILE A CA 1
ATOM 1601 C C . ILE A 1 204 ? 3.653 1.017 13.701 1.00 90.44 204 ILE A C 1
ATOM 1603 O O . ILE A 1 204 ? 2.833 1.136 14.605 1.00 90.44 204 ILE A O 1
ATOM 1607 N N . TYR A 1 205 ? 3.566 0.046 12.789 1.00 91.38 205 TYR A N 1
ATOM 1608 C CA . TYR A 1 205 ? 2.496 -0.956 12.811 1.00 91.38 205 TYR A CA 1
ATOM 1609 C C . TYR A 1 205 ? 2.526 -1.787 14.084 1.00 91.38 205 TYR A C 1
ATOM 1611 O O . TYR A 1 205 ? 1.479 -2.029 14.672 1.00 91.38 205 TYR A O 1
ATOM 1619 N N . PHE A 1 206 ? 3.714 -2.165 14.548 1.00 90.38 206 PHE A N 1
ATOM 1620 C CA . PHE A 1 206 ? 3.875 -2.882 15.804 1.00 90.38 206 PHE A CA 1
ATOM 1621 C C . PHE A 1 206 ? 3.389 -2.060 17.007 1.00 90.38 206 PHE A C 1
ATOM 1623 O O . PHE A 1 206 ? 2.631 -2.571 17.829 1.00 90.38 206 PHE A O 1
ATOM 1630 N N . LEU A 1 207 ? 3.765 -0.779 17.089 1.00 90.31 207 LEU A N 1
ATOM 1631 C CA . LEU A 1 207 ? 3.309 0.114 18.161 1.00 90.31 207 LEU A CA 1
ATOM 1632 C C . LEU A 1 207 ? 1.791 0.341 18.118 1.00 90.31 207 LEU A C 1
ATOM 1634 O O . LEU A 1 207 ? 1.127 0.270 19.148 1.00 90.31 207 LEU A O 1
ATOM 1638 N N . LEU A 1 208 ? 1.223 0.571 16.933 1.00 90.00 208 LEU A N 1
ATOM 1639 C CA . LEU A 1 208 ? -0.226 0.722 16.780 1.00 90.00 208 LEU A CA 1
ATOM 1640 C C . LEU A 1 208 ? -0.968 -0.555 17.172 1.00 90.00 208 LEU A C 1
ATOM 1642 O O . LEU A 1 208 ? -1.916 -0.472 17.942 1.00 90.00 208 LEU A O 1
ATOM 1646 N N . ALA A 1 209 ? -0.510 -1.720 16.708 1.00 88.00 209 ALA A N 1
ATOM 1647 C CA . ALA A 1 209 ? -1.139 -3.002 17.009 1.00 88.00 209 ALA A CA 1
ATOM 1648 C C . ALA A 1 209 ? -1.164 -3.281 18.517 1.00 88.00 209 ALA A C 1
ATOM 1650 O O . ALA A 1 209 ? -2.193 -3.684 19.049 1.00 88.00 209 ALA A O 1
ATOM 1651 N N . ILE A 1 210 ? -0.065 -3.003 19.231 1.00 87.00 210 ILE A N 1
ATOM 1652 C CA . ILE A 1 210 ? -0.057 -3.092 20.697 1.00 87.00 210 ILE A CA 1
ATOM 1653 C C . ILE A 1 210 ? -1.086 -2.127 21.286 1.00 87.00 210 ILE A C 1
ATOM 1655 O O . ILE A 1 210 ? -1.899 -2.545 22.102 1.00 87.00 210 ILE A O 1
ATOM 1659 N N . GLY A 1 211 ? -1.081 -0.858 20.869 1.00 87.81 211 GLY A N 1
ATOM 1660 C CA . GLY A 1 211 ? -2.065 0.119 21.336 1.00 87.81 211 GLY A CA 1
ATOM 1661 C C . GLY A 1 211 ? -3.507 -0.360 21.135 1.00 87.81 211 GLY A C 1
ATOM 1662 O O . GLY A 1 211 ? -4.321 -0.242 22.041 1.00 87.81 211 GLY A O 1
ATOM 1663 N N . GLU A 1 212 ? -3.819 -0.959 19.991 1.00 85.94 212 GLU A N 1
ATOM 1664 C CA . GLU A 1 212 ? -5.133 -1.530 19.684 1.00 85.94 212 GLU A CA 1
ATOM 1665 C C . GLU A 1 212 ? -5.500 -2.703 20.607 1.00 85.94 212 GLU A C 1
ATOM 1667 O O . GLU A 1 212 ? -6.558 -2.664 21.241 1.00 85.94 212 GLU A O 1
ATOM 1672 N N . PHE A 1 213 ? -4.611 -3.691 20.762 1.00 83.81 213 PHE A N 1
ATOM 1673 C CA . PHE A 1 213 ? -4.840 -4.861 21.624 1.00 83.81 213 PHE A CA 1
ATOM 1674 C C . PHE A 1 213 ? -4.986 -4.520 23.107 1.00 83.81 213 PHE A C 1
ATOM 1676 O O . PHE A 1 213 ? -5.583 -5.280 23.861 1.00 83.81 213 PHE A O 1
ATOM 1683 N N . LEU A 1 214 ? -4.432 -3.390 23.539 1.00 84.81 214 LEU A N 1
ATOM 1684 C CA . LEU A 1 214 ? -4.504 -2.935 24.922 1.00 84.81 214 LEU A CA 1
ATOM 1685 C C . LEU A 1 214 ? -5.835 -2.262 25.287 1.00 84.81 214 LEU A C 1
ATOM 1687 O O . LEU A 1 214 ? -6.077 -2.054 26.474 1.00 84.81 214 LEU A O 1
ATOM 1691 N N . ASN A 1 215 ? -6.664 -1.883 24.308 1.00 84.81 215 ASN A N 1
ATOM 1692 C CA . ASN A 1 215 ? -7.844 -1.043 24.550 1.00 84.81 215 ASN A CA 1
ATOM 1693 C C . ASN A 1 215 ? -9.167 -1.644 24.064 1.00 84.81 215 ASN A C 1
ATOM 1695 O O . ASN A 1 215 ? -10.217 -1.231 24.546 1.00 84.81 215 ASN A O 1
ATOM 1699 N N . VAL A 1 216 ? -9.154 -2.558 23.087 1.00 81.81 216 VAL A N 1
ATOM 1700 C CA . VAL A 1 216 ? -10.389 -3.074 22.478 1.00 81.81 216 VAL A CA 1
ATOM 1701 C C . VAL A 1 216 ? -10.410 -4.598 22.502 1.00 81.81 216 VAL A C 1
ATOM 1703 O O . VAL A 1 216 ? -9.505 -5.250 21.987 1.00 81.81 216 VAL A O 1
ATOM 1706 N N . GLU A 1 217 ? -11.485 -5.165 23.052 1.00 79.06 217 GLU A N 1
ATOM 1707 C CA . GLU A 1 217 ? -11.753 -6.607 23.018 1.00 79.06 217 GLU A CA 1
ATOM 1708 C C . GLU A 1 217 ? -11.881 -7.128 21.586 1.00 79.06 217 GLU A C 1
ATOM 1710 O O . GLU A 1 217 ? -12.598 -6.558 20.761 1.00 79.06 217 GLU A O 1
ATOM 1715 N N . TRP A 1 218 ? -11.274 -8.280 21.303 1.00 75.50 218 TRP A N 1
ATOM 1716 C CA . TRP A 1 218 ? -11.320 -8.885 19.968 1.00 75.50 218 TRP A CA 1
ATOM 1717 C C . TRP A 1 218 ? -12.728 -9.366 19.559 1.00 75.50 218 TRP A C 1
ATOM 1719 O O . TRP A 1 218 ? -13.025 -9.453 18.369 1.00 75.50 218 TRP A O 1
ATOM 1729 N N . VAL A 1 219 ? -13.599 -9.664 20.535 1.00 73.69 219 VAL A N 1
ATOM 1730 C CA . VAL A 1 219 ? -15.013 -10.043 20.326 1.00 73.69 219 VAL A CA 1
ATOM 1731 C C . VAL A 1 219 ? -15.946 -8.844 20.176 1.00 73.69 219 VAL A C 1
ATOM 1733 O O . VAL A 1 219 ? -17.155 -9.029 20.022 1.00 73.69 219 VAL A O 1
ATOM 1736 N N . ASN A 1 220 ? -15.423 -7.617 20.228 1.00 76.12 220 ASN A N 1
ATOM 1737 C CA . ASN A 1 220 ? -16.254 -6.428 20.155 1.00 76.12 220 ASN A CA 1
ATOM 1738 C C . ASN A 1 220 ? -17.049 -6.410 18.844 1.00 76.12 220 ASN A C 1
ATOM 1740 O O . ASN A 1 220 ? -16.498 -6.352 17.748 1.00 76.12 220 ASN A O 1
ATOM 1744 N N . SER A 1 221 ? -18.372 -6.403 18.968 1.00 70.56 221 SER A N 1
ATOM 1745 C CA . SER A 1 221 ? -19.314 -6.441 17.850 1.00 70.56 221 SER A CA 1
ATOM 1746 C C . SER A 1 221 ? -19.278 -5.204 16.938 1.00 70.56 221 SER A C 1
ATOM 1748 O O . SER A 1 221 ? -19.899 -5.221 15.877 1.00 70.56 221 SER A O 1
ATOM 1750 N N . ALA A 1 222 ? -18.595 -4.125 17.341 1.00 72.62 222 ALA A N 1
ATOM 1751 C CA . ALA A 1 222 ? -18.332 -2.956 16.500 1.00 72.62 222 ALA A CA 1
ATOM 1752 C C . ALA A 1 222 ? -17.129 -3.155 15.563 1.00 72.62 222 ALA A C 1
ATOM 1754 O O . ALA A 1 222 ? -17.016 -2.442 14.560 1.00 72.62 222 ALA A O 1
ATOM 1755 N N . LEU A 1 223 ? -16.229 -4.097 15.874 1.00 74.19 223 LEU A N 1
ATOM 1756 C CA . LEU A 1 223 ? -15.115 -4.419 14.991 1.00 74.19 223 LEU A CA 1
ATOM 1757 C C . LEU A 1 223 ? -15.655 -5.006 13.683 1.00 74.19 223 LEU A C 1
ATOM 1759 O O . LEU A 1 223 ? -16.625 -5.771 13.694 1.00 74.19 223 LEU A O 1
ATOM 1763 N N . PRO A 1 224 ? -15.048 -4.653 12.537 1.00 68.31 224 PRO A N 1
ATOM 1764 C CA . PRO A 1 224 ? -15.414 -5.272 11.281 1.00 68.31 224 PRO A CA 1
ATOM 1765 C C . PRO A 1 224 ? -15.162 -6.773 11.424 1.00 68.31 224 PRO A C 1
ATOM 1767 O O . PRO A 1 224 ? -14.065 -7.164 11.842 1.00 68.31 224 PRO A O 1
ATOM 1770 N N . PRO A 1 225 ? -16.145 -7.625 11.095 1.00 61.22 225 PRO A N 1
ATOM 1771 C CA . PRO A 1 225 ? -15.880 -9.042 11.095 1.00 61.22 225 PRO A CA 1
ATOM 1772 C C . PRO A 1 225 ? -14.766 -9.274 10.068 1.00 61.22 225 PRO A C 1
ATOM 1774 O O . PRO A 1 225 ? -14.846 -8.829 8.924 1.00 61.22 225 PRO A O 1
ATOM 1777 N N . ILE A 1 226 ? -13.692 -9.940 10.497 1.00 57.59 226 ILE A N 1
ATOM 1778 C CA . ILE A 1 226 ? -12.557 -10.308 9.627 1.00 57.59 226 ILE A CA 1
ATOM 1779 C C . ILE A 1 226 ? -13.042 -11.199 8.457 1.00 57.59 226 ILE A C 1
ATOM 1781 O O . ILE A 1 226 ? -12.354 -11.374 7.447 1.00 57.59 226 ILE A O 1
ATOM 1785 N N . TYR A 1 227 ? -14.260 -11.731 8.584 1.00 53.84 227 TYR A N 1
ATOM 1786 C CA . TYR A 1 227 ? -14.867 -12.725 7.728 1.00 53.84 227 TYR A CA 1
ATOM 1787 C C . TYR A 1 227 ? -16.326 -12.377 7.437 1.00 53.84 227 TYR A C 1
ATOM 1789 O O . TYR A 1 227 ? -17.079 -11.988 8.322 1.00 53.84 227 TYR A O 1
ATOM 1797 N N . GLY A 1 228 ? -16.705 -12.566 6.183 1.00 46.34 228 GLY A N 1
ATOM 1798 C CA . GLY A 1 228 ? -18.050 -12.366 5.675 1.00 46.34 228 GLY A CA 1
ATOM 1799 C C . GLY A 1 228 ? -17.894 -11.948 4.232 1.00 46.34 228 GLY A C 1
ATOM 1800 O O . GLY A 1 228 ? -17.350 -10.887 3.942 1.00 46.34 228 GLY A O 1
ATOM 1801 N N . GLY A 1 229 ? -18.221 -12.847 3.305 1.00 41.28 229 GLY A N 1
ATOM 1802 C CA . GLY A 1 229 ? -18.083 -12.566 1.879 1.00 41.28 229 GLY A CA 1
ATOM 1803 C C . GLY A 1 229 ? -18.893 -11.335 1.457 1.00 41.28 229 GLY A C 1
ATOM 1804 O O . GLY A 1 229 ? -19.547 -10.677 2.256 1.00 41.28 229 GLY A O 1
ATOM 1805 N N . ILE A 1 230 ? -18.930 -11.079 0.152 1.00 35.03 230 ILE A N 1
ATOM 1806 C CA . ILE A 1 230 ? -19.566 -9.909 -0.490 1.00 35.03 230 ILE A CA 1
ATOM 1807 C C . ILE A 1 230 ? -21.091 -9.780 -0.191 1.00 35.03 230 ILE A C 1
ATOM 1809 O O . ILE A 1 230 ? -21.731 -8.861 -0.674 1.00 35.03 230 ILE A O 1
ATOM 1813 N N . ASN A 1 231 ? -21.681 -10.664 0.622 1.00 34.84 231 ASN A N 1
ATOM 1814 C CA . ASN A 1 231 ? -23.113 -10.733 0.910 1.00 34.84 231 ASN A CA 1
ATOM 1815 C C . ASN A 1 231 ? -23.477 -10.857 2.404 1.00 34.84 231 ASN A C 1
ATOM 1817 O O . ASN A 1 231 ? -24.663 -10.993 2.699 1.00 34.84 231 ASN A O 1
ATOM 1821 N N . GLU A 1 232 ? -22.533 -10.828 3.352 1.00 41.44 232 GLU A N 1
ATOM 1822 C CA . GLU A 1 232 ? -22.903 -10.694 4.776 1.00 41.44 232 GLU A CA 1
ATOM 1823 C C . GLU A 1 232 ? -23.099 -9.217 5.113 1.00 41.44 232 GLU A C 1
ATOM 1825 O O . GLU A 1 232 ? -22.402 -8.588 5.910 1.00 41.44 232 GLU A O 1
ATOM 1830 N N . ASP A 1 233 ? -24.087 -8.658 4.420 1.00 40.00 233 ASP A N 1
ATOM 1831 C CA . ASP A 1 233 ? -24.674 -7.382 4.743 1.00 40.00 233 ASP A CA 1
ATOM 1832 C C . ASP A 1 233 ? -25.221 -7.436 6.169 1.00 40.00 233 ASP A C 1
ATOM 1834 O O . ASP A 1 233 ? -26.057 -8.264 6.532 1.00 40.00 233 ASP A O 1
ATOM 1838 N N . SER A 1 234 ? -24.850 -6.423 6.939 1.00 40.56 234 SER A N 1
ATOM 1839 C CA . SER A 1 234 ? -25.657 -5.905 8.036 1.00 40.56 234 SER A CA 1
ATOM 1840 C C . SER A 1 234 ? -25.836 -6.796 9.270 1.00 40.56 234 SER A C 1
ATOM 1842 O O . SER A 1 234 ? -26.957 -7.085 9.682 1.00 40.56 234 SER A O 1
ATOM 1844 N N . VAL A 1 235 ? -24.778 -6.918 10.073 1.00 41.84 235 VAL A N 1
ATOM 1845 C CA . VAL A 1 235 ? -24.995 -6.506 11.470 1.00 41.84 235 VAL A CA 1
ATOM 1846 C C . VAL A 1 235 ? -25.079 -4.981 11.451 1.00 41.84 235 VAL A C 1
ATOM 1848 O O . VAL A 1 235 ? -24.107 -4.269 11.688 1.00 41.84 235 VAL A O 1
ATOM 1851 N N . LYS A 1 236 ? -26.254 -4.454 11.075 1.00 44.22 236 LYS A N 1
ATOM 1852 C CA . LYS A 1 236 ? -26.619 -3.087 11.447 1.00 44.22 236 LYS A CA 1
ATOM 1853 C C . LYS A 1 236 ? -26.573 -3.097 12.965 1.00 44.22 236 LYS A C 1
ATOM 1855 O O . LYS A 1 236 ? -27.412 -3.732 13.596 1.00 44.22 236 LYS A O 1
ATOM 1860 N N . THR A 1 237 ? -25.558 -2.461 13.533 1.00 42.88 237 THR A N 1
ATOM 1861 C CA . THR A 1 237 ? -25.338 -2.355 14.972 1.00 42.88 237 THR A CA 1
ATOM 1862 C C . THR A 1 237 ? -26.401 -1.434 15.573 1.00 42.88 237 THR A C 1
ATOM 1864 O O . THR A 1 237 ? -26.160 -0.286 15.939 1.00 42.88 237 THR A O 1
ATOM 1867 N N . VAL A 1 238 ? -27.643 -1.921 15.615 1.00 36.91 238 VAL A N 1
ATOM 1868 C CA . VAL A 1 238 ? -28.755 -1.262 16.292 1.00 36.91 238 VAL A CA 1
ATOM 1869 C C . VAL A 1 238 ? -28.450 -1.327 17.786 1.00 36.91 238 VAL A C 1
ATOM 1871 O O . VAL A 1 238 ? -28.510 -2.394 18.386 1.00 36.91 238 VAL A O 1
ATOM 1874 N N . GLY A 1 239 ? -28.078 -0.184 18.370 1.00 43.25 239 GLY A N 1
ATOM 1875 C CA . GLY A 1 239 ? -27.891 -0.031 19.816 1.00 43.25 239 GLY A CA 1
ATOM 1876 C C . GLY A 1 239 ? -26.450 0.109 20.317 1.00 43.25 239 GLY A C 1
ATOM 1877 O O . GLY A 1 239 ? -26.264 0.162 21.528 1.00 43.25 239 GLY A O 1
ATOM 1878 N N . MET A 1 240 ? -25.433 0.204 19.449 1.00 49.56 240 MET A N 1
ATOM 1879 C CA . MET A 1 240 ? -24.058 0.466 19.905 1.00 49.56 240 MET A CA 1
ATOM 1880 C C . MET A 1 240 ? -23.746 1.963 20.055 1.00 49.56 240 MET A C 1
ATOM 1882 O O . MET A 1 240 ? -24.250 2.779 19.280 1.00 49.56 240 MET A O 1
ATOM 1886 N N . PRO A 1 241 ? -22.862 2.336 21.002 1.00 50.44 241 PRO A N 1
ATOM 1887 C CA . PRO A 1 241 ? -22.458 3.725 21.221 1.00 50.44 241 PRO A CA 1
ATOM 1888 C C . PRO A 1 241 ? -21.625 4.308 20.062 1.00 50.44 241 PRO A C 1
ATOM 1890 O O . PRO A 1 241 ? -21.504 5.526 19.956 1.00 50.44 241 PRO A O 1
ATOM 1893 N N . SER A 1 242 ? -21.092 3.468 19.162 1.00 56.38 242 SER A N 1
ATOM 1894 C CA . SER A 1 242 ? -20.379 3.887 17.950 1.00 56.38 242 SER A CA 1
ATOM 1895 C C . SER A 1 242 ? -20.842 3.097 16.727 1.00 56.38 242 SER A C 1
ATOM 1897 O O . SER A 1 242 ? -20.921 1.873 16.762 1.00 56.38 242 SER A O 1
ATOM 1899 N N . ARG A 1 243 ? -21.095 3.802 15.618 1.00 69.62 243 ARG A N 1
ATOM 1900 C CA . ARG A 1 243 ? -21.277 3.207 14.279 1.00 69.62 243 ARG A CA 1
ATOM 1901 C C . ARG A 1 243 ? -19.956 3.053 13.514 1.00 69.62 243 ARG A C 1
ATOM 1903 O O . ARG A 1 243 ? -19.967 2.609 12.372 1.00 69.62 243 ARG A O 1
ATOM 1910 N N . SER A 1 244 ? -18.830 3.464 14.104 1.00 75.75 244 SER A N 1
ATOM 1911 C CA . SER A 1 244 ? -17.519 3.347 13.460 1.00 75.75 244 SER A CA 1
ATOM 1912 C C . SER A 1 244 ? -16.934 1.954 13.658 1.00 75.75 244 SER A C 1
ATOM 1914 O O . SER A 1 244 ? -17.013 1.392 14.746 1.00 75.75 244 SER A O 1
ATOM 1916 N N . LYS A 1 245 ? -16.291 1.451 12.603 1.00 75.25 245 LYS A N 1
ATOM 1917 C CA . LYS A 1 245 ? -15.535 0.190 12.582 1.00 75.25 245 LYS A CA 1
ATOM 1918 C C . LYS A 1 245 ? -14.040 0.392 12.884 1.00 75.25 245 LYS A C 1
ATOM 1920 O O . LYS A 1 245 ? -13.273 -0.562 12.862 1.00 75.25 245 LYS A O 1
ATOM 1925 N N . ALA A 1 246 ? -13.594 1.631 13.110 1.00 83.31 246 ALA A N 1
ATOM 1926 C CA . ALA A 1 246 ? -12.188 1.942 13.362 1.00 83.31 246 ALA A CA 1
ATOM 1927 C C . ALA A 1 246 ? -11.826 1.746 14.843 1.00 83.31 246 ALA A C 1
ATOM 1929 O O . ALA A 1 246 ? -12.446 2.358 15.714 1.00 83.31 246 ALA A O 1
ATOM 1930 N N . VAL A 1 247 ? -10.776 0.966 15.121 1.00 86.12 247 VAL A N 1
ATOM 1931 C CA . VAL A 1 247 ? -10.358 0.597 16.489 1.00 86.12 247 VAL A CA 1
ATOM 1932 C C . VAL A 1 247 ? -10.082 1.825 17.364 1.00 86.12 247 VAL A C 1
ATOM 1934 O O . VAL A 1 247 ? -10.608 1.918 18.468 1.00 86.12 247 VAL A O 1
ATOM 1937 N N . PHE A 1 248 ? -9.367 2.828 16.840 1.00 86.12 248 PHE A N 1
ATOM 1938 C CA . PHE A 1 248 ? -9.095 4.094 17.544 1.00 86.12 248 PHE A CA 1
ATOM 1939 C C . PHE A 1 248 ? -10.365 4.834 17.982 1.00 86.12 248 PHE A C 1
ATOM 1941 O O . PHE A 1 248 ? -10.399 5.475 19.031 1.00 86.12 248 PHE A O 1
ATOM 1948 N N . VAL A 1 249 ? -11.418 4.766 17.164 1.00 88.31 249 VAL A N 1
ATOM 1949 C CA . VAL A 1 249 ? -12.699 5.424 17.441 1.00 88.31 249 VAL A CA 1
ATOM 1950 C C . VAL A 1 249 ? -13.476 4.620 18.479 1.00 88.31 249 VAL A C 1
ATOM 1952 O O . VAL A 1 249 ? -14.060 5.209 19.383 1.00 88.31 249 VAL A O 1
ATOM 1955 N N . ILE A 1 250 ? -13.454 3.288 18.375 1.00 86.31 250 ILE A N 1
ATOM 1956 C CA . ILE A 1 250 ? -14.091 2.379 19.336 1.00 86.31 250 ILE A CA 1
ATOM 1957 C C . ILE A 1 250 ? -13.482 2.574 20.730 1.00 86.31 250 ILE A C 1
ATOM 1959 O O . ILE A 1 250 ? -14.229 2.855 21.665 1.00 86.31 250 ILE A O 1
ATOM 1963 N N . ALA A 1 251 ? -12.152 2.546 20.845 1.00 87.62 251 ALA A N 1
ATOM 1964 C CA . ALA A 1 251 ? -11.444 2.775 22.105 1.00 87.62 251 ALA A CA 1
ATOM 1965 C C . ALA A 1 251 ? -11.792 4.139 22.725 1.00 87.62 251 ALA A C 1
ATOM 1967 O O . ALA A 1 251 ? -12.120 4.230 23.904 1.00 87.62 251 ALA A O 1
ATOM 1968 N N . ALA A 1 252 ? -11.815 5.207 21.919 1.00 88.88 252 ALA A N 1
ATOM 1969 C CA . ALA A 1 252 ? -12.174 6.544 22.394 1.00 88.88 252 ALA A CA 1
ATOM 1970 C C . ALA A 1 252 ? -13.616 6.631 22.931 1.00 88.88 252 ALA A C 1
ATOM 1972 O O . ALA A 1 252 ? -13.877 7.368 23.884 1.00 88.88 252 ALA A O 1
ATOM 1973 N N . VAL A 1 253 ? -14.555 5.910 22.306 1.00 87.56 253 VAL A N 1
ATOM 1974 C CA . VAL A 1 253 ? -15.959 5.852 22.740 1.00 87.56 253 VAL A CA 1
ATOM 1975 C C . VAL A 1 253 ? -16.102 5.034 24.020 1.00 87.56 253 VAL A C 1
ATOM 1977 O O . VAL A 1 253 ? -16.826 5.460 24.918 1.00 87.56 253 VAL A O 1
ATOM 1980 N N . GLN A 1 254 ? -15.408 3.898 24.120 1.00 84.19 254 GLN A N 1
ATOM 1981 C CA . GLN A 1 254 ? -15.405 3.054 25.320 1.00 84.19 254 GLN A CA 1
ATOM 1982 C C . GLN A 1 254 ? -14.821 3.795 26.529 1.00 84.19 254 GLN A C 1
ATOM 1984 O O . GLN A 1 254 ? -15.430 3.774 27.595 1.00 84.19 254 GLN A O 1
ATOM 1989 N N . ALA A 1 255 ? -13.761 4.578 26.315 1.00 85.19 255 ALA A N 1
ATOM 1990 C CA . ALA A 1 255 ? -13.167 5.462 27.319 1.00 85.19 255 ALA A CA 1
ATOM 1991 C C . ALA A 1 255 ? -14.038 6.682 27.697 1.00 85.19 255 ALA A C 1
ATOM 1993 O O . ALA A 1 255 ? -13.656 7.506 28.529 1.00 85.19 255 ALA A O 1
ATOM 1994 N N . GLY A 1 256 ? -15.212 6.853 27.076 1.00 85.56 256 GLY A N 1
ATOM 1995 C CA . GLY A 1 256 ? -16.173 7.904 27.423 1.00 85.56 256 GLY A CA 1
ATOM 1996 C C . GLY A 1 256 ? -15.867 9.298 26.858 1.00 85.56 256 GLY A C 1
ATOM 1997 O O . GLY A 1 256 ? -16.509 10.278 27.260 1.00 85.56 256 GLY A O 1
ATOM 1998 N N . TYR A 1 257 ? -14.933 9.437 25.908 1.00 87.81 257 TYR A N 1
ATOM 1999 C CA . TYR A 1 257 ? -14.666 10.728 25.266 1.00 87.81 257 TYR A CA 1
ATOM 2000 C C . TYR A 1 257 ? -15.767 11.103 24.270 1.00 87.81 257 TYR A C 1
ATOM 2002 O O . TYR A 1 257 ? -16.091 10.354 23.355 1.00 87.81 257 TYR A O 1
ATOM 2010 N N . LYS A 1 258 ? -16.307 12.322 24.385 1.00 86.12 258 LYS A N 1
ATOM 2011 C CA . LYS A 1 258 ? -17.432 12.777 23.542 1.00 86.12 258 LYS A CA 1
ATOM 2012 C C . LYS A 1 258 ? -17.009 13.312 22.169 1.00 86.12 258 LYS A C 1
ATOM 2014 O O . LYS A 1 258 ? -17.633 12.992 21.164 1.00 86.12 258 LYS A O 1
ATOM 2019 N N . ASN A 1 259 ? -15.948 14.123 22.115 1.00 88.62 259 ASN A N 1
ATOM 2020 C CA . ASN A 1 259 ? -15.558 14.848 20.892 1.00 88.62 259 ASN A CA 1
ATOM 2021 C C . ASN A 1 259 ? -14.396 14.188 20.131 1.00 88.62 259 ASN A C 1
ATOM 2023 O O . ASN A 1 259 ? -14.287 14.336 18.915 1.00 88.62 259 ASN A O 1
ATOM 2027 N N . ILE A 1 260 ? -13.534 13.452 20.839 1.00 90.19 260 ILE A N 1
ATOM 2028 C CA . ILE A 1 260 ? -12.349 12.800 20.263 1.00 90.19 260 ILE A CA 1
ATOM 2029 C C . ILE A 1 260 ? -12.710 11.732 19.215 1.00 90.19 260 ILE A C 1
ATOM 2031 O O . ILE A 1 260 ? -12.089 11.748 18.152 1.00 90.19 260 ILE A O 1
ATOM 2035 N N . PRO A 1 261 ? -13.726 10.866 19.416 1.00 90.44 261 PRO A N 1
ATOM 2036 C CA . PRO A 1 261 ? -14.064 9.846 18.425 1.00 90.44 261 PRO A CA 1
ATOM 2037 C C . PRO A 1 261 ? -14.410 10.428 17.048 1.00 90.44 261 PRO A C 1
ATOM 2039 O O . PRO A 1 261 ? -13.946 9.928 16.026 1.00 90.44 261 PRO A O 1
ATOM 2042 N N . GLY A 1 262 ? -15.164 11.534 17.011 1.00 90.25 262 GLY A N 1
ATOM 2043 C CA . GLY A 1 262 ? -15.503 12.220 15.762 1.00 90.25 262 GLY A CA 1
ATOM 2044 C C . GLY A 1 262 ? -14.281 12.815 15.059 1.00 90.25 262 GLY A C 1
ATOM 2045 O O . GLY A 1 262 ? -14.172 12.718 13.838 1.00 90.25 262 GLY A O 1
ATOM 2046 N N . LEU A 1 263 ? -13.337 13.377 15.822 1.00 91.12 263 LEU A N 1
ATOM 2047 C CA . LEU A 1 263 ? -12.076 13.897 15.288 1.00 91.12 263 LEU A CA 1
ATOM 2048 C C . LEU A 1 263 ? -11.222 12.776 14.677 1.00 91.12 263 LEU A C 1
ATOM 2050 O O . LEU A 1 263 ? -10.797 12.890 13.527 1.00 91.12 263 LEU A O 1
ATOM 2054 N N . LEU A 1 264 ? -11.027 11.677 15.414 1.00 91.06 264 LEU A N 1
ATOM 2055 C CA . LEU A 1 264 ? -10.272 10.508 14.950 1.00 91.06 264 LEU A CA 1
ATOM 2056 C C . LEU A 1 264 ? -10.905 9.893 13.699 1.00 91.06 264 LEU A C 1
ATOM 2058 O O . LEU A 1 264 ? -10.209 9.579 12.737 1.00 91.06 264 LEU A O 1
ATOM 2062 N N . ASN A 1 265 ? -12.233 9.789 13.662 1.00 91.44 265 ASN A N 1
ATOM 2063 C CA . ASN A 1 265 ? -12.941 9.281 12.494 1.00 91.44 265 ASN A CA 1
ATOM 2064 C C . ASN A 1 265 ? -12.772 10.203 11.268 1.00 91.44 265 ASN A C 1
ATOM 2066 O O . ASN A 1 265 ? -12.588 9.729 10.148 1.00 91.44 265 ASN A O 1
ATOM 2070 N N . GLY A 1 266 ? -12.760 11.526 11.472 1.00 91.50 266 GLY A N 1
ATOM 2071 C CA . GLY A 1 266 ? -12.440 12.496 10.420 1.00 91.50 266 GLY A CA 1
ATOM 2072 C C . GLY A 1 266 ? -11.015 12.340 9.882 1.00 91.50 266 GLY A C 1
ATOM 2073 O O . GLY A 1 266 ? -10.796 12.423 8.672 1.00 91.50 266 GLY A O 1
ATOM 2074 N N . PHE A 1 267 ? -10.054 12.039 10.758 1.00 91.56 267 PHE A N 1
ATOM 2075 C CA . PHE A 1 267 ? -8.673 11.747 10.366 1.00 91.56 267 PHE A CA 1
ATOM 2076 C C . PHE A 1 267 ? -8.563 10.474 9.522 1.00 91.56 267 PHE A C 1
ATOM 2078 O O . PHE A 1 267 ? -7.823 10.466 8.538 1.00 91.56 267 PHE A O 1
ATOM 2085 N N . MET A 1 268 ? -9.347 9.436 9.830 1.00 91.00 268 MET A N 1
ATOM 2086 C CA . MET A 1 268 ? -9.402 8.215 9.017 1.00 91.00 268 MET A CA 1
ATOM 2087 C C . MET A 1 268 ? -9.908 8.492 7.597 1.00 91.00 268 MET A C 1
ATOM 2089 O O . MET A 1 268 ? -9.313 8.014 6.631 1.00 91.00 268 MET A O 1
ATOM 2093 N N . ILE A 1 269 ? -10.946 9.324 7.450 1.00 92.19 269 ILE A N 1
ATOM 2094 C CA . ILE A 1 269 ? -11.438 9.756 6.130 1.00 92.19 269 ILE A CA 1
ATOM 2095 C C . ILE A 1 269 ? -10.362 10.527 5.370 1.00 92.19 269 ILE A C 1
ATOM 2097 O O . ILE A 1 269 ? -10.104 10.232 4.203 1.00 92.19 269 ILE A O 1
ATOM 2101 N N . LEU A 1 270 ? -9.717 11.501 6.019 1.00 91.88 270 LEU A N 1
ATOM 2102 C CA . LEU A 1 270 ? -8.667 12.294 5.383 1.00 91.88 270 LEU A CA 1
ATOM 2103 C C . LEU A 1 270 ? -7.494 11.414 4.929 1.00 91.88 270 LEU A C 1
ATOM 2105 O O . LEU A 1 270 ? -6.983 11.589 3.823 1.00 91.88 270 LEU A O 1
ATOM 2109 N N . SER A 1 271 ? -7.090 10.457 5.766 1.00 91.81 271 SER A N 1
ATOM 2110 C CA . SER A 1 271 ? -6.021 9.507 5.458 1.00 91.81 271 SER A CA 1
ATOM 2111 C C . SER A 1 271 ? -6.378 8.632 4.255 1.00 91.81 271 SER A C 1
ATOM 2113 O O . SER A 1 271 ? -5.584 8.544 3.317 1.00 91.81 271 SER A O 1
ATOM 2115 N N . ALA A 1 272 ? -7.593 8.072 4.220 1.00 92.81 272 ALA A N 1
ATOM 2116 C CA . ALA A 1 272 ? -8.079 7.260 3.104 1.00 92.81 272 ALA A CA 1
ATOM 2117 C C . ALA A 1 272 ? -8.143 8.062 1.791 1.00 92.81 272 ALA A C 1
ATOM 2119 O O . ALA A 1 272 ? -7.612 7.627 0.770 1.00 92.81 272 ALA A O 1
ATOM 2120 N N . LEU A 1 273 ? -8.700 9.278 1.810 1.00 92.75 273 LEU A N 1
ATOM 2121 C CA . LEU A 1 273 ? -8.757 10.143 0.624 1.00 92.75 273 LEU A CA 1
ATOM 2122 C C . LEU A 1 273 ? -7.363 10.580 0.149 1.00 92.75 273 LEU A C 1
ATOM 2124 O O . LEU A 1 273 ? -7.104 10.619 -1.054 1.00 92.75 273 LEU A O 1
ATOM 2128 N N . SER A 1 274 ? -6.443 10.863 1.073 1.00 91.31 274 SER A N 1
ATOM 2129 C CA . SER A 1 274 ? -5.053 11.169 0.728 1.00 91.31 274 SER A CA 1
ATOM 2130 C C . SER A 1 274 ? -4.335 9.952 0.134 1.00 91.31 274 SER A C 1
ATOM 2132 O O . SER A 1 274 ? -3.653 10.093 -0.876 1.00 91.31 274 SER A O 1
ATOM 2134 N N . ALA A 1 275 ? -4.518 8.751 0.691 1.00 91.44 275 ALA A N 1
ATOM 2135 C CA . ALA A 1 275 ? -3.972 7.515 0.125 1.00 91.44 275 ALA A CA 1
ATOM 2136 C C . ALA A 1 275 ? -4.556 7.213 -1.265 1.00 91.44 275 ALA A C 1
ATOM 2138 O O . ALA A 1 275 ? -3.829 6.797 -2.168 1.00 91.44 275 ALA A O 1
ATOM 2139 N N . SER A 1 276 ? -5.848 7.492 -1.463 1.00 93.12 276 SER A N 1
ATOM 2140 C CA . SER A 1 276 ? -6.514 7.427 -2.765 1.00 93.12 276 SER A CA 1
ATOM 2141 C C . SER A 1 276 ? -5.849 8.369 -3.776 1.00 93.12 276 SER A C 1
ATOM 2143 O O . SER A 1 276 ? -5.584 7.967 -4.907 1.00 93.12 276 SER A O 1
ATOM 2145 N N . ASN A 1 277 ? -5.517 9.601 -3.378 1.00 89.81 277 ASN A N 1
ATOM 2146 C CA . ASN A 1 277 ? -4.809 10.549 -4.241 1.00 89.81 277 ASN A CA 1
ATOM 2147 C C . ASN A 1 277 ? -3.428 10.022 -4.673 1.00 89.81 277 ASN A C 1
ATOM 2149 O O . ASN A 1 277 ? -3.127 9.996 -5.869 1.00 89.81 277 ASN A O 1
ATOM 2153 N N . SER A 1 278 ? -2.620 9.530 -3.726 1.00 89.25 278 SER A N 1
ATOM 2154 C CA . SER A 1 278 ? -1.312 8.936 -4.034 1.00 89.25 278 SER A CA 1
ATOM 2155 C C . SER A 1 278 ? -1.455 7.704 -4.944 1.00 89.25 278 SER A C 1
ATOM 2157 O O . SER A 1 278 ? -0.683 7.542 -5.888 1.00 89.25 278 SER A O 1
ATOM 2159 N N . ALA A 1 279 ? -2.471 6.860 -4.725 1.00 91.88 279 ALA A N 1
ATOM 2160 C CA . ALA A 1 279 ? -2.739 5.690 -5.564 1.00 91.88 279 ALA A CA 1
ATOM 2161 C C . ALA A 1 279 ? -3.101 6.071 -7.008 1.00 91.88 279 ALA A C 1
ATOM 2163 O O . ALA A 1 279 ? -2.572 5.479 -7.951 1.00 91.88 279 ALA A O 1
ATOM 2164 N N . LEU A 1 280 ? -3.933 7.101 -7.198 1.00 89.69 280 LEU A N 1
ATOM 2165 C CA . LEU A 1 280 ? -4.267 7.611 -8.530 1.00 89.69 280 LEU A CA 1
ATOM 2166 C C . LEU A 1 280 ? -3.034 8.166 -9.254 1.00 89.69 280 LEU A C 1
ATOM 2168 O O . LEU A 1 280 ? -2.843 7.899 -10.446 1.00 89.69 280 LEU A O 1
ATOM 2172 N N . TYR A 1 281 ? -2.182 8.903 -8.538 1.00 85.38 281 TYR A N 1
ATOM 2173 C CA . TYR A 1 281 ? -0.913 9.405 -9.064 1.00 85.38 281 TYR A CA 1
ATOM 2174 C C . TYR A 1 281 ? -0.021 8.251 -9.551 1.00 85.38 281 TYR A C 1
ATOM 2176 O O . TYR A 1 281 ? 0.439 8.264 -10.696 1.00 85.38 281 TYR A O 1
ATOM 2184 N N . ILE A 1 282 ? 0.146 7.203 -8.742 1.00 86.81 282 ILE A N 1
ATOM 2185 C CA . ILE A 1 282 ? 0.964 6.032 -9.090 1.00 86.81 282 ILE A CA 1
ATOM 2186 C C . ILE A 1 282 ? 0.385 5.267 -10.275 1.00 86.81 282 ILE A C 1
ATOM 2188 O O . ILE A 1 282 ? 1.125 4.929 -11.204 1.00 86.81 282 ILE A O 1
ATOM 2192 N N . ALA A 1 283 ? -0.925 5.010 -10.275 1.00 89.44 283 ALA A N 1
ATOM 2193 C CA . ALA A 1 283 ? -1.594 4.338 -11.382 1.00 89.44 283 ALA A CA 1
ATOM 2194 C C . ALA A 1 283 ? -1.369 5.111 -12.690 1.00 89.44 283 ALA A C 1
ATOM 2196 O O . ALA A 1 283 ? -0.939 4.540 -13.695 1.00 89.44 283 ALA A O 1
ATOM 2197 N N . SER A 1 284 ? -1.547 6.433 -12.659 1.00 84.38 284 SER A N 1
ATOM 2198 C CA . SER A 1 284 ? -1.346 7.300 -13.823 1.00 84.38 284 SER A CA 1
ATOM 2199 C C . SER A 1 284 ? 0.095 7.248 -14.346 1.00 84.38 284 SER A C 1
ATOM 2201 O O . SER A 1 284 ? 0.308 7.088 -15.550 1.00 84.38 284 SER A O 1
ATOM 2203 N N . ARG A 1 285 ? 1.104 7.309 -13.461 1.00 78.81 285 ARG A N 1
ATOM 2204 C CA . ARG A 1 285 ? 2.526 7.201 -13.850 1.00 78.81 285 ARG A CA 1
ATOM 2205 C C . ARG A 1 285 ? 2.889 5.833 -14.404 1.00 78.81 285 ARG A C 1
ATOM 2207 O O . ARG A 1 285 ? 3.576 5.740 -15.425 1.00 78.81 285 ARG A O 1
ATOM 2214 N N . SER A 1 286 ? 2.383 4.781 -13.776 1.00 84.44 286 SER A N 1
ATOM 2215 C CA . SER A 1 286 ? 2.591 3.400 -14.211 1.00 84.44 286 SER A CA 1
ATOM 2216 C C . SER A 1 286 ? 2.048 3.199 -15.627 1.00 84.44 286 SER A C 1
ATOM 2218 O O . SER A 1 286 ? 2.769 2.733 -16.510 1.00 84.44 286 SER A O 1
ATOM 2220 N N . MET A 1 287 ? 0.820 3.661 -15.881 1.00 82.50 287 MET A N 1
ATOM 2221 C CA . MET A 1 287 ? 0.182 3.599 -17.198 1.00 82.50 287 MET A CA 1
ATOM 2222 C C . MET A 1 287 ? 0.927 4.417 -18.257 1.00 82.50 287 MET A C 1
ATOM 2224 O O . MET A 1 287 ? 1.162 3.938 -19.370 1.00 82.50 287 MET A O 1
ATOM 2228 N N . TYR A 1 288 ? 1.351 5.632 -17.918 1.00 76.12 288 TYR A N 1
ATOM 2229 C CA . TYR A 1 288 ? 2.096 6.482 -18.840 1.00 76.12 288 TYR A CA 1
ATOM 2230 C C . TYR A 1 288 ? 3.447 5.867 -19.240 1.00 76.12 288 TYR A C 1
ATOM 2232 O O . TYR A 1 288 ? 3.779 5.776 -20.424 1.00 76.12 288 TYR A O 1
ATOM 2240 N N . GLY A 1 289 ? 4.240 5.396 -18.274 1.00 73.50 289 GLY A N 1
ATOM 2241 C CA . GLY A 1 289 ? 5.544 4.823 -18.609 1.00 73.50 289 GLY A CA 1
ATOM 2242 C C . GLY A 1 289 ? 5.467 3.434 -19.250 1.00 73.50 289 GLY A C 1
ATOM 2243 O O . GLY A 1 289 ? 6.393 3.075 -19.973 1.00 73.50 289 GLY A O 1
ATOM 2244 N N . MET A 1 290 ? 4.355 2.705 -19.107 1.00 76.50 290 MET A N 1
ATOM 2245 C CA . MET A 1 290 ? 4.055 1.571 -19.988 1.00 76.50 290 MET A CA 1
ATOM 2246 C C . MET A 1 290 ? 3.832 2.052 -21.427 1.00 76.50 290 MET A C 1
ATOM 2248 O O . MET A 1 290 ? 4.544 1.644 -22.348 1.00 76.50 290 MET A O 1
ATOM 2252 N N . THR A 1 291 ? 2.877 2.964 -21.623 1.00 73.06 291 THR A N 1
ATOM 2253 C CA . THR A 1 291 ? 2.389 3.366 -22.953 1.00 73.06 291 THR A CA 1
ATOM 2254 C C . THR A 1 291 ? 3.427 4.090 -23.809 1.00 73.06 291 THR A C 1
ATOM 2256 O O . THR A 1 291 ? 3.448 3.896 -25.026 1.00 73.06 291 THR A O 1
ATOM 2259 N N . ARG A 1 292 ? 4.363 4.836 -23.208 1.00 67.25 292 ARG A N 1
ATOM 2260 C CA . ARG A 1 292 ? 5.475 5.475 -23.945 1.00 67.25 292 ARG A CA 1
ATOM 2261 C C . ARG A 1 292 ? 6.407 4.473 -24.641 1.00 67.25 292 ARG A C 1
ATOM 2263 O O . ARG A 1 292 ? 7.059 4.827 -25.617 1.00 67.25 292 ARG A O 1
ATOM 2270 N N . THR A 1 293 ? 6.507 3.243 -24.125 1.00 60.47 293 THR A N 1
ATOM 2271 C CA . THR A 1 293 ? 7.412 2.210 -24.663 1.00 60.47 293 THR A CA 1
ATOM 2272 C C . THR A 1 293 ? 6.731 1.305 -25.693 1.00 60.47 293 THR A C 1
ATOM 2274 O O . THR A 1 293 ? 7.370 0.392 -26.229 1.00 60.47 293 THR A O 1
ATOM 2277 N N . ILE A 1 294 ? 5.446 1.555 -25.990 1.00 63.56 294 ILE A N 1
ATOM 2278 C CA . ILE A 1 294 ? 4.694 0.861 -27.039 1.00 63.56 294 ILE A CA 1
ATOM 2279 C C . ILE A 1 294 ? 5.242 1.307 -28.393 1.00 63.56 294 ILE A C 1
ATOM 2281 O O . ILE A 1 294 ? 4.938 2.392 -28.891 1.00 63.56 294 ILE A O 1
ATOM 2285 N N . ASN A 1 295 ? 6.024 0.436 -29.026 1.00 56.25 295 ASN A N 1
ATOM 2286 C CA . ASN A 1 295 ? 6.227 0.508 -30.468 1.00 56.25 295 ASN A CA 1
ATOM 2287 C C . ASN A 1 295 ? 4.871 0.159 -31.117 1.00 56.25 295 ASN A C 1
ATOM 2289 O O . ASN A 1 295 ? 4.320 -0.882 -30.748 1.00 56.25 295 ASN A O 1
ATOM 2293 N N . PRO A 1 296 ? 4.272 1.005 -31.981 1.00 48.53 296 PRO A N 1
ATOM 2294 C CA . PRO A 1 296 ? 2.911 0.811 -32.477 1.00 48.53 296 PRO A CA 1
ATOM 2295 C C . PRO A 1 296 ? 2.780 -0.485 -33.285 1.00 48.53 296 PRO A C 1
ATOM 2297 O O . PRO A 1 296 ? 2.918 -0.518 -34.503 1.00 48.53 296 PRO A O 1
ATOM 2300 N N . TRP A 1 297 ? 2.466 -1.574 -32.595 1.00 52.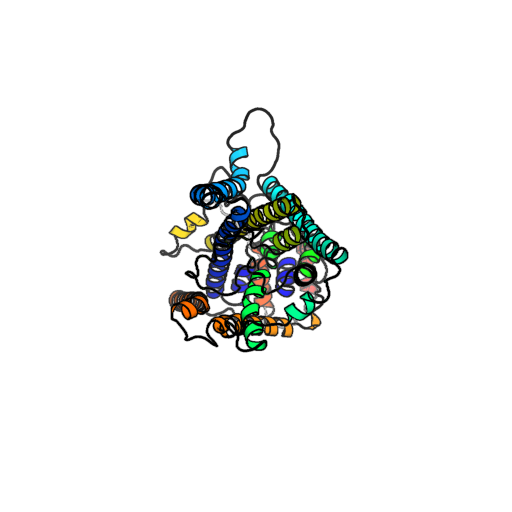94 297 TRP A N 1
ATOM 2301 C CA . TRP A 1 297 ? 1.818 -2.736 -33.175 1.00 52.94 297 TRP A CA 1
ATOM 2302 C C . TRP A 1 297 ? 0.315 -2.471 -33.232 1.00 52.94 297 TRP A C 1
ATOM 2304 O O . TRP A 1 297 ? -0.253 -1.858 -32.327 1.00 52.94 297 TRP A O 1
ATOM 2314 N N . ARG A 1 298 ? -0.326 -2.933 -34.313 1.00 51.16 298 ARG A N 1
ATOM 2315 C CA . ARG A 1 298 ? -1.693 -2.561 -34.734 1.00 51.16 298 ARG A CA 1
ATOM 2316 C C . ARG A 1 298 ? -2.779 -2.678 -33.649 1.00 51.16 298 ARG A C 1
ATOM 2318 O O . ARG A 1 298 ? -3.783 -1.991 -33.759 1.00 51.16 298 ARG A O 1
ATOM 2325 N N . TRP A 1 299 ? -2.574 -3.492 -32.613 1.00 54.53 299 TRP A N 1
ATOM 2326 C CA . TRP A 1 299 ? -3.544 -3.751 -31.540 1.00 54.53 299 TRP A CA 1
ATOM 2327 C C . TRP A 1 299 ? -3.460 -2.786 -30.347 1.00 54.53 299 TRP A C 1
ATOM 2329 O O . TRP A 1 299 ? -4.456 -2.579 -29.664 1.00 54.53 299 TRP A O 1
ATOM 2339 N N . PHE A 1 300 ? -2.301 -2.163 -30.102 1.00 53.94 300 PHE A N 1
ATOM 2340 C CA . PHE A 1 300 ? -2.086 -1.261 -28.958 1.00 53.94 300 PHE A CA 1
ATOM 2341 C C . PHE A 1 300 ? -1.950 0.213 -29.361 1.00 53.94 300 PHE A C 1
ATOM 2343 O O . PHE A 1 300 ? -1.649 1.067 -28.527 1.00 53.94 300 PHE A O 1
ATOM 2350 N N . SER A 1 301 ? -2.207 0.537 -30.630 1.00 56.00 301 SER A N 1
ATOM 2351 C CA . SER A 1 301 ? -2.192 1.912 -31.141 1.00 56.00 301 SER A CA 1
ATOM 2352 C C . SER A 1 301 ? -3.162 2.825 -30.383 1.00 56.00 301 SER A C 1
ATOM 2354 O O . SER A 1 301 ? -2.799 3.959 -30.078 1.00 56.00 301 SER A O 1
ATOM 2356 N N . SER A 1 302 ? -4.337 2.323 -29.988 1.00 52.78 302 SER A N 1
ATOM 2357 C CA . SER A 1 302 ? -5.314 3.073 -29.184 1.00 52.78 302 SER A CA 1
ATOM 2358 C C . SER A 1 302 ? -4.831 3.359 -27.757 1.00 52.78 302 SER A C 1
ATOM 2360 O O . SER A 1 302 ? -5.139 4.417 -27.215 1.00 52.78 302 SER A O 1
ATOM 2362 N N . LEU A 1 303 ? -4.007 2.485 -27.159 1.00 54.59 303 LEU A N 1
ATOM 2363 C CA . LEU A 1 303 ? -3.405 2.740 -25.840 1.00 54.59 303 LEU A CA 1
ATOM 2364 C C . LEU A 1 303 ? -2.345 3.848 -25.887 1.00 54.59 303 LEU A C 1
ATOM 2366 O O . LEU A 1 303 ? -2.044 4.445 -24.858 1.00 54.59 303 LEU A O 1
ATOM 2370 N N . LYS A 1 304 ? -1.816 4.190 -27.070 1.00 56.31 304 LYS A N 1
ATOM 2371 C CA . LYS A 1 304 ? -0.922 5.346 -27.231 1.00 56.31 304 LYS A CA 1
ATOM 2372 C C . LYS A 1 304 ? -1.624 6.663 -26.889 1.00 56.31 304 LYS A C 1
ATOM 2374 O O . LYS A 1 304 ? -0.957 7.594 -26.454 1.00 56.31 304 LYS A O 1
ATOM 2379 N N . MET A 1 305 ? -2.954 6.731 -27.019 1.00 48.69 305 MET A N 1
ATOM 2380 C CA . MET A 1 305 ? -3.747 7.884 -26.578 1.00 48.69 305 MET A CA 1
ATOM 2381 C C . MET A 1 305 ? -3.631 8.103 -25.061 1.00 48.69 305 MET A C 1
ATOM 2383 O O . MET A 1 305 ? -3.506 9.242 -24.622 1.00 48.69 305 MET A O 1
ATOM 2387 N N . LEU A 1 306 ? -3.567 7.025 -24.269 1.00 48.16 306 LEU A N 1
ATOM 2388 C CA . LEU A 1 306 ? -3.354 7.086 -22.813 1.00 48.16 306 LEU A CA 1
ATOM 2389 C C . LEU A 1 306 ? -1.929 7.531 -22.434 1.00 48.16 306 LEU A C 1
ATOM 2391 O O . LEU A 1 306 ? -1.691 7.921 -21.296 1.00 48.16 306 LEU A O 1
ATOM 2395 N N . GLY A 1 307 ? -0.993 7.481 -23.387 1.00 48.22 307 GLY A N 1
ATOM 2396 C CA . GLY A 1 307 ? 0.357 8.035 -23.272 1.00 48.22 307 GLY A CA 1
ATOM 2397 C C . GLY A 1 307 ? 0.546 9.375 -23.992 1.00 48.22 307 GLY A C 1
ATOM 2398 O O . GLY A 1 307 ? 1.662 9.893 -24.016 1.00 48.22 307 GLY A O 1
ATOM 2399 N N . SER A 1 308 ? -0.499 9.927 -24.624 1.00 46.53 308 SER A N 1
ATOM 2400 C CA . SER A 1 308 ? -0.401 11.169 -25.396 1.00 46.53 308 SER A CA 1
ATOM 2401 C C . SER A 1 308 ? -0.553 12.392 -24.490 1.00 46.53 308 SER A C 1
ATOM 2403 O O . SER A 1 308 ? -1.527 12.536 -23.759 1.00 46.53 308 SER A O 1
ATOM 2405 N N . VAL A 1 309 ? 0.456 13.258 -24.529 1.00 52.12 309 VAL A N 1
ATOM 2406 C CA . VAL A 1 309 ? 0.563 14.502 -23.754 1.00 52.12 309 VAL A CA 1
ATOM 2407 C C . VAL A 1 309 ? -0.170 15.620 -24.509 1.00 52.12 309 VAL A C 1
ATOM 2409 O O . VAL A 1 309 ? -0.028 15.729 -25.729 1.00 52.12 309 VAL A O 1
ATOM 2412 N N . TRP A 1 310 ? -0.935 16.477 -23.822 1.00 41.69 310 TRP A N 1
ATOM 2413 C CA . TRP A 1 310 ? -1.640 17.594 -24.474 1.00 41.69 310 TRP A CA 1
ATOM 2414 C C . TRP A 1 310 ? -0.655 18.685 -24.945 1.00 41.69 310 TRP A C 1
ATOM 2416 O O . TRP A 1 310 ? 0.148 19.197 -24.165 1.00 41.69 310 TRP A O 1
ATOM 2426 N N . HIS A 1 311 ? -0.731 19.074 -26.223 1.00 38.19 311 HIS A N 1
ATOM 2427 C CA . HIS A 1 311 ? 0.303 19.865 -26.917 1.00 38.19 311 HIS A CA 1
ATOM 2428 C C . HIS A 1 311 ? 0.557 21.293 -26.390 1.00 38.19 311 HIS A C 1
ATOM 2430 O O . HIS A 1 311 ? 1.620 21.840 -26.671 1.00 38.19 311 HIS A O 1
ATOM 2436 N N . LYS A 1 312 ? -0.376 21.918 -25.656 1.00 37.44 312 LYS A N 1
ATOM 2437 C CA . LYS A 1 312 ? -0.201 23.294 -25.134 1.00 37.44 312 LYS A CA 1
ATOM 2438 C C . LYS A 1 312 ? 0.190 23.371 -23.660 1.00 37.44 312 LYS A C 1
ATOM 2440 O O . LYS A 1 312 ? 0.694 24.401 -23.235 1.00 37.44 312 LYS A O 1
ATOM 2445 N N . THR A 1 313 ? -0.059 22.318 -22.892 1.00 45.16 313 THR A N 1
ATOM 2446 C CA . THR A 1 313 ? 0.067 22.330 -21.431 1.00 45.16 313 THR A CA 1
ATOM 2447 C C . THR A 1 313 ? 1.104 21.344 -20.913 1.00 45.16 313 THR A C 1
ATOM 2449 O O . THR A 1 313 ? 1.171 21.174 -19.716 1.00 45.16 313 THR A O 1
ATOM 2452 N N . GLY A 1 314 ? 1.874 20.653 -21.767 1.00 44.78 314 GLY A N 1
ATOM 2453 C CA . GLY A 1 314 ? 3.040 19.849 -21.351 1.00 44.78 314 GLY A CA 1
ATOM 2454 C C . GLY A 1 314 ? 2.744 18.622 -20.482 1.00 44.78 314 GLY A C 1
ATOM 2455 O O . GLY A 1 314 ? 3.659 17.927 -20.038 1.00 44.78 314 GLY A O 1
ATOM 2456 N N . VAL A 1 315 ? 1.467 18.346 -20.233 1.00 40.25 315 VAL A N 1
ATOM 2457 C CA . VAL A 1 315 ? 0.992 17.349 -19.281 1.00 40.25 315 VAL A CA 1
ATOM 2458 C C . VAL A 1 315 ? 1.005 15.961 -19.903 1.00 40.25 315 VAL A C 1
ATOM 2460 O O . VAL A 1 315 ? 0.215 15.771 -20.824 1.00 40.25 315 VAL A O 1
ATOM 2463 N N . PRO A 1 316 ? 1.711 14.934 -19.372 1.00 55.81 316 PRO A N 1
ATOM 2464 C CA . PRO A 1 316 ? 1.074 13.627 -19.345 1.00 55.81 316 PRO A CA 1
ATOM 2465 C C . PRO A 1 316 ? -0.275 13.732 -18.638 1.00 55.81 316 PRO A C 1
ATOM 2467 O O . PRO A 1 316 ? -1.237 13.104 -19.048 1.00 55.81 316 PRO A O 1
ATOM 2470 N N . MET A 1 317 ? -0.468 14.671 -17.708 1.00 42.81 317 MET A N 1
ATOM 2471 C CA . MET A 1 317 ? 0.240 14.764 -16.412 1.00 42.81 317 MET A CA 1
ATOM 2472 C C . MET A 1 317 ? 1.710 15.323 -16.296 1.00 42.81 317 MET A C 1
ATOM 2474 O O . MET A 1 317 ? 2.613 14.508 -16.202 1.00 42.81 317 MET A O 1
ATOM 2478 N N . GLU A 1 318 ? 2.015 16.632 -16.217 1.00 40.03 318 GLU A N 1
ATOM 2479 C CA . GLU A 1 318 ? 3.205 17.466 -16.591 1.00 40.03 318 GLU A CA 1
ATOM 2480 C C . GLU A 1 318 ? 4.612 17.137 -16.094 1.00 40.03 318 GLU A C 1
ATOM 2482 O O . GLU A 1 318 ? 5.303 18.005 -15.587 1.00 40.03 318 GLU A O 1
ATOM 2487 N N . THR A 1 319 ? 5.131 15.926 -16.264 1.00 45.25 319 THR A N 1
ATOM 2488 C CA . THR A 1 319 ? 6.327 15.538 -15.484 1.00 45.25 319 THR A CA 1
ATOM 2489 C C . THR A 1 319 ? 7.436 14.832 -16.252 1.00 45.25 319 THR A C 1
ATOM 2491 O O . THR A 1 319 ? 8.066 13.924 -15.720 1.00 45.25 319 THR A O 1
ATOM 2494 N N . ILE A 1 320 ? 7.735 15.266 -17.484 1.00 39.66 320 ILE A N 1
ATOM 2495 C CA . ILE A 1 320 ? 9.029 14.941 -18.130 1.00 39.66 320 ILE A CA 1
ATOM 2496 C C . ILE A 1 320 ? 9.741 16.175 -18.730 1.00 39.66 320 ILE A C 1
ATOM 2498 O O . ILE A 1 320 ? 10.927 16.102 -19.037 1.00 39.66 320 ILE A O 1
ATOM 2502 N N . ALA A 1 321 ? 9.097 17.345 -18.825 1.00 33.81 321 ALA A N 1
ATOM 2503 C CA . ALA A 1 321 ? 9.675 18.511 -19.511 1.00 33.81 321 ALA A CA 1
ATOM 2504 C C . ALA A 1 321 ? 10.199 19.645 -18.601 1.00 33.81 321 ALA A C 1
ATOM 2506 O O . ALA A 1 321 ? 10.442 20.743 -19.097 1.00 33.81 321 ALA A O 1
ATOM 2507 N N . GLN A 1 322 ? 10.418 19.415 -17.300 1.00 37.41 322 GLN A N 1
ATOM 2508 C CA . GLN A 1 322 ? 11.149 20.373 -16.456 1.00 37.41 322 GLN A CA 1
ATOM 2509 C C . GLN A 1 322 ? 12.568 19.880 -16.165 1.00 37.41 322 GLN A C 1
ATOM 2511 O O . GLN A 1 322 ? 12.775 18.737 -15.769 1.00 37.41 322 GLN A O 1
ATOM 2516 N N . LEU A 1 323 ? 13.538 20.767 -16.417 1.00 36.34 323 LEU A N 1
ATOM 2517 C CA . LEU A 1 323 ? 14.973 20.600 -16.190 1.00 36.34 323 LEU A CA 1
ATOM 2518 C C . LEU A 1 323 ? 15.253 20.104 -14.762 1.00 36.34 323 LEU A C 1
ATOM 2520 O O . LEU A 1 323 ? 15.331 20.902 -13.828 1.00 36.34 323 LEU A O 1
ATOM 2524 N N . TYR A 1 324 ? 15.477 18.804 -14.599 1.00 41.06 324 TYR A N 1
ATOM 2525 C CA . TYR A 1 324 ? 16.159 18.298 -13.415 1.00 41.06 324 TYR A CA 1
ATOM 2526 C C . TYR A 1 324 ? 17.676 18.413 -13.622 1.00 41.06 324 TYR A C 1
ATOM 2528 O O . TYR A 1 324 ? 18.155 18.179 -14.736 1.00 41.06 324 TYR A O 1
ATOM 2536 N N . PRO A 1 325 ? 18.440 18.813 -12.589 1.00 39.62 325 PRO A N 1
ATOM 2537 C CA . PRO A 1 325 ? 19.889 18.925 -12.685 1.00 39.62 325 PRO A CA 1
ATOM 2538 C C . PRO A 1 325 ? 20.514 17.583 -13.087 1.00 39.62 325 PRO A C 1
ATOM 2540 O O . PRO A 1 325 ? 20.061 16.517 -12.666 1.00 39.62 325 PRO A O 1
ATOM 2543 N N . GLU A 1 326 ? 21.556 17.658 -13.915 1.00 40.12 326 GLU A N 1
ATOM 2544 C CA . GLU A 1 326 ? 22.301 16.512 -14.435 1.00 40.12 326 GLU A CA 1
ATOM 2545 C C . GLU A 1 326 ? 22.699 15.547 -13.310 1.00 40.12 326 GLU A C 1
ATOM 2547 O O . GLU A 1 326 ? 23.387 15.911 -12.351 1.00 40.12 326 GLU A O 1
ATOM 2552 N N . TYR A 1 327 ? 22.281 14.285 -13.430 1.00 43.66 327 TYR A N 1
ATOM 2553 C CA . TYR A 1 327 ? 22.770 13.229 -12.552 1.00 43.66 327 TYR A CA 1
ATOM 2554 C C . TYR A 1 327 ? 24.147 12.790 -13.033 1.00 43.66 327 TYR A C 1
ATOM 2556 O O . TYR A 1 327 ? 24.276 11.980 -13.946 1.00 43.66 327 TYR A O 1
ATOM 2564 N N . ASN A 1 328 ? 25.183 13.356 -12.423 1.00 44.53 328 ASN A N 1
ATOM 2565 C CA . ASN A 1 328 ? 26.556 13.047 -12.782 1.00 44.53 328 ASN A CA 1
ATOM 2566 C C . ASN A 1 328 ? 27.079 11.853 -11.963 1.00 44.53 328 ASN A C 1
ATOM 2568 O O . ASN A 1 328 ? 27.494 12.003 -10.810 1.00 44.53 328 ASN A O 1
ATOM 2572 N N . ARG A 1 329 ? 27.070 10.665 -12.582 1.00 44.06 329 ARG A N 1
ATOM 2573 C CA . ARG A 1 329 ? 27.534 9.385 -12.006 1.00 44.06 329 ARG A CA 1
ATOM 2574 C C . ARG A 1 329 ? 28.991 9.428 -11.526 1.00 44.06 329 ARG A C 1
ATOM 2576 O O . ARG A 1 329 ? 29.345 8.744 -10.570 1.00 44.06 329 ARG A O 1
ATOM 2583 N N . TRP A 1 330 ? 29.835 10.233 -12.171 1.00 44.47 330 TRP A N 1
ATOM 2584 C CA . TRP A 1 330 ? 31.275 10.309 -11.887 1.00 44.47 330 TRP A CA 1
ATOM 2585 C C . TRP A 1 330 ? 31.607 11.136 -10.649 1.00 44.47 330 TRP A C 1
ATOM 2587 O O . TRP A 1 330 ? 32.733 11.099 -10.155 1.00 44.47 330 TRP A O 1
ATOM 2597 N N . ARG A 1 331 ? 30.615 11.835 -10.086 1.00 44.78 331 ARG A N 1
ATOM 2598 C CA . ARG A 1 331 ? 30.741 12.556 -8.819 1.00 44.78 331 ARG A CA 1
ATOM 2599 C C . ARG A 1 331 ? 30.559 11.601 -7.636 1.00 44.78 331 ARG A C 1
ATOM 2601 O O . ARG A 1 331 ? 29.697 11.838 -6.794 1.00 44.78 331 ARG A O 1
ATOM 2608 N N . GLY A 1 332 ? 31.354 10.523 -7.628 1.00 42.44 332 GLY A N 1
ATOM 2609 C CA . GLY A 1 332 ? 31.535 9.512 -6.577 1.00 42.44 332 GLY A CA 1
ATOM 2610 C C . GLY A 1 332 ? 30.481 9.506 -5.473 1.00 42.44 332 GLY A C 1
ATOM 2611 O O . GLY A 1 332 ? 30.790 9.785 -4.317 1.00 42.44 332 GLY A O 1
ATOM 2612 N N . THR A 1 333 ? 29.223 9.231 -5.809 1.00 42.22 333 THR A N 1
ATOM 2613 C CA . THR A 1 333 ? 28.196 9.011 -4.792 1.00 42.22 333 THR A CA 1
ATOM 2614 C C . THR A 1 333 ? 28.339 7.586 -4.321 1.00 42.22 333 THR A C 1
ATOM 2616 O O . THR A 1 333 ? 28.213 6.675 -5.132 1.00 42.22 333 THR A O 1
ATOM 2619 N N . GLY A 1 334 ? 28.710 7.447 -3.046 1.00 47.00 334 GLY A N 1
ATOM 2620 C CA . GLY A 1 334 ? 29.322 6.261 -2.461 1.00 47.00 334 GLY A CA 1
ATOM 2621 C C . GLY A 1 334 ? 28.656 4.934 -2.800 1.00 47.00 334 GLY A C 1
ATOM 2622 O O . GLY A 1 334 ? 27.468 4.881 -3.111 1.00 47.00 334 GLY A O 1
ATOM 2623 N N . GLN A 1 335 ? 29.461 3.873 -2.682 1.00 48.59 335 GLN A N 1
ATOM 2624 C CA . GLN A 1 335 ? 29.030 2.478 -2.738 1.00 48.59 335 GLN A CA 1
ATOM 2625 C C . GLN A 1 335 ? 27.642 2.350 -2.109 1.00 48.59 335 GLN A C 1
ATOM 2627 O O . GLN A 1 335 ? 27.442 2.729 -0.946 1.00 48.59 335 GLN A O 1
ATOM 2632 N N . ALA A 1 336 ? 26.675 1.908 -2.912 1.00 52.62 336 ALA A N 1
ATOM 2633 C CA . ALA A 1 336 ? 25.337 1.629 -2.440 1.00 52.62 336 ALA A CA 1
ATOM 2634 C C . ALA A 1 336 ? 25.458 0.432 -1.489 1.00 52.62 336 ALA A C 1
ATOM 2636 O O . ALA A 1 336 ? 25.485 -0.715 -1.899 1.00 52.62 336 ALA A O 1
ATOM 2637 N N . SER A 1 337 ? 25.687 0.716 -0.209 1.00 53.81 337 SER A N 1
ATOM 2638 C CA . SER A 1 337 ? 25.782 -0.298 0.828 1.00 53.81 337 SER A CA 1
ATOM 2639 C C . SER A 1 337 ? 24.433 -0.377 1.521 1.00 53.81 337 SER A C 1
ATOM 2641 O O . SER A 1 337 ? 23.913 0.619 2.041 1.00 53.81 337 SER A O 1
ATOM 2643 N N . THR A 1 338 ? 23.842 -1.562 1.460 1.00 61.53 338 THR A N 1
ATOM 2644 C CA . THR A 1 338 ? 22.667 -1.961 2.230 1.00 61.53 338 THR A CA 1
ATOM 2645 C C . THR A 1 338 ? 23.132 -2.747 3.454 1.00 61.53 338 THR A C 1
ATOM 2647 O O . THR A 1 338 ? 24.175 -3.404 3.420 1.00 61.53 338 THR A O 1
ATOM 2650 N N . PHE A 1 339 ? 22.384 -2.665 4.557 1.00 63.09 339 PHE A N 1
ATOM 2651 C CA . PHE A 1 339 ? 22.723 -3.378 5.795 1.00 63.09 339 PHE A CA 1
ATOM 2652 C C . PHE A 1 339 ? 22.799 -4.895 5.566 1.00 63.09 339 PHE A C 1
ATOM 2654 O O . PHE A 1 339 ? 23.628 -5.577 6.161 1.00 63.09 339 PHE A O 1
ATOM 2661 N N . LEU A 1 340 ? 21.985 -5.406 4.636 1.00 69.19 340 LEU A N 1
ATOM 2662 C CA . LEU A 1 340 ? 21.898 -6.822 4.304 1.00 69.19 340 LEU A CA 1
ATOM 2663 C C . LEU A 1 340 ? 22.616 -7.196 2.994 1.00 69.19 340 LEU A C 1
ATOM 2665 O O . LEU A 1 340 ? 22.372 -8.277 2.455 1.00 69.19 340 LEU A O 1
ATOM 2669 N N . ALA A 1 341 ? 23.520 -6.348 2.484 1.00 69.25 341 ALA A N 1
ATOM 2670 C CA . ALA A 1 341 ? 24.264 -6.622 1.248 1.00 69.25 341 ALA A CA 1
ATOM 2671 C C . ALA A 1 341 ? 24.988 -7.980 1.291 1.00 69.25 341 ALA A C 1
ATOM 2673 O O . ALA A 1 341 ? 24.954 -8.734 0.324 1.00 69.25 341 ALA A O 1
ATOM 2674 N N . GLY A 1 342 ? 25.574 -8.337 2.441 1.00 74.62 342 GLY A N 1
ATOM 2675 C CA . GLY A 1 342 ? 26.281 -9.610 2.631 1.00 74.62 342 GLY A CA 1
ATOM 2676 C C . GLY A 1 342 ? 25.390 -10.859 2.607 1.00 74.62 342 GLY A C 1
ATOM 2677 O O . GLY A 1 342 ? 25.904 -11.967 2.512 1.00 74.62 342 GLY A O 1
ATOM 2678 N N . LEU A 1 343 ? 24.066 -10.696 2.679 1.00 79.75 343 LEU A N 1
ATOM 2679 C CA . LEU A 1 343 ? 23.084 -11.782 2.608 1.00 79.75 343 LEU A CA 1
ATOM 2680 C C . LEU A 1 343 ? 22.438 -11.900 1.218 1.00 79.75 343 LEU A C 1
ATOM 2682 O O . LEU A 1 343 ? 21.550 -12.731 1.010 1.00 79.75 343 LEU A O 1
ATOM 2686 N N . GLN A 1 344 ? 22.857 -11.087 0.246 1.00 79.06 344 GLN A N 1
ATOM 2687 C CA . GLN A 1 344 ? 22.469 -11.281 -1.148 1.00 79.06 344 GLN A CA 1
ATOM 2688 C C . GLN A 1 344 ? 23.236 -12.485 -1.735 1.00 79.06 344 GLN A C 1
ATOM 2690 O O . GLN A 1 344 ? 24.429 -12.625 -1.474 1.00 79.06 344 GLN A O 1
ATOM 2695 N N . PRO A 1 345 ? 22.593 -13.380 -2.515 1.00 83.56 345 PRO A N 1
ATOM 2696 C CA . PRO A 1 345 ? 21.223 -13.317 -3.034 1.00 83.56 345 PRO A CA 1
ATOM 2697 C C . PRO A 1 345 ? 20.164 -14.029 -2.167 1.00 83.56 345 PRO A C 1
ATOM 2699 O O . PRO A 1 345 ? 19.004 -14.103 -2.574 1.00 83.56 345 PRO A O 1
ATOM 2702 N N . ALA A 1 346 ? 20.516 -14.564 -0.993 1.00 85.25 346 ALA A N 1
ATOM 2703 C CA . ALA A 1 346 ? 19.610 -15.378 -0.172 1.00 85.25 346 ALA A CA 1
ATOM 2704 C C . ALA A 1 346 ? 18.308 -14.643 0.199 1.00 85.25 346 ALA A C 1
ATOM 2706 O O . ALA A 1 346 ? 17.230 -15.228 0.139 1.00 85.25 346 ALA A O 1
ATOM 2707 N N . ILE A 1 347 ? 18.379 -13.340 0.488 1.00 83.50 347 ILE A N 1
ATOM 2708 C CA . ILE A 1 347 ? 17.193 -12.518 0.793 1.00 83.50 347 ILE A CA 1
ATOM 2709 C C . ILE A 1 347 ? 16.253 -12.378 -0.410 1.00 83.50 347 ILE A C 1
ATOM 2711 O O . ILE A 1 347 ? 15.035 -12.352 -0.236 1.00 83.50 347 ILE A O 1
ATOM 2715 N N . ALA A 1 348 ? 16.790 -12.303 -1.630 1.00 82.62 348 ALA A N 1
ATOM 2716 C CA . ALA A 1 348 ? 15.967 -12.228 -2.835 1.00 82.62 348 ALA A CA 1
ATOM 2717 C C . ALA A 1 348 ? 15.201 -13.542 -3.055 1.00 82.62 348 ALA A C 1
ATOM 2719 O O . ALA A 1 348 ? 14.002 -13.516 -3.330 1.00 82.62 348 ALA A O 1
ATOM 2720 N N . TRP A 1 349 ? 15.868 -14.682 -2.846 1.00 87.69 349 TRP A N 1
ATOM 2721 C CA . TRP A 1 349 ? 15.232 -16.000 -2.877 1.00 87.69 349 TRP A CA 1
ATOM 2722 C C . TRP A 1 349 ? 14.181 -16.166 -1.786 1.00 87.69 349 TRP A C 1
ATOM 2724 O O . TRP A 1 349 ? 13.081 -16.632 -2.070 1.00 87.69 349 TRP A O 1
ATOM 2734 N N . PHE A 1 350 ? 14.483 -15.734 -0.562 1.00 90.00 350 PHE A N 1
ATOM 2735 C CA . PHE A 1 350 ? 13.517 -15.738 0.530 1.00 90.00 350 PHE A CA 1
ATOM 2736 C C . PHE A 1 350 ? 12.276 -14.908 0.183 1.00 90.00 350 PHE A C 1
ATOM 2738 O O . PHE A 1 350 ? 11.159 -15.396 0.325 1.00 90.00 350 PHE A O 1
ATOM 2745 N N . GLY A 1 351 ? 12.456 -13.690 -0.337 1.00 87.56 351 GLY A N 1
ATOM 2746 C CA . GLY A 1 351 ? 11.350 -12.830 -0.759 1.00 87.56 351 GLY A CA 1
ATOM 2747 C C . GLY A 1 351 ? 10.506 -13.444 -1.880 1.00 87.56 351 GLY A C 1
ATOM 2748 O O . GLY A 1 351 ? 9.278 -13.385 -1.819 1.00 87.56 351 GLY A O 1
ATOM 2749 N N . LEU A 1 352 ? 11.143 -14.078 -2.870 1.00 89.38 352 LEU A N 1
ATOM 2750 C CA . LEU A 1 352 ? 10.449 -14.786 -3.948 1.00 89.38 352 LEU A CA 1
ATOM 2751 C C . LEU A 1 352 ? 9.623 -15.959 -3.406 1.00 89.38 352 LEU A C 1
ATOM 2753 O O . LEU A 1 352 ? 8.434 -16.057 -3.701 1.00 89.38 352 LEU A O 1
ATOM 2757 N N . ILE A 1 353 ? 10.235 -16.822 -2.591 1.00 92.75 353 ILE A N 1
ATOM 2758 C CA . ILE A 1 353 ? 9.567 -17.985 -1.993 1.00 92.75 353 ILE A CA 1
ATOM 2759 C C . ILE A 1 353 ? 8.415 -17.528 -1.096 1.00 92.75 353 ILE A C 1
ATOM 2761 O O . ILE A 1 353 ? 7.313 -18.057 -1.210 1.00 92.75 353 ILE A O 1
ATOM 2765 N N . ALA A 1 354 ? 8.629 -16.511 -0.259 1.00 91.56 354 ALA A N 1
ATOM 2766 C CA . ALA A 1 354 ? 7.587 -15.945 0.589 1.00 91.56 354 ALA A CA 1
ATOM 2767 C C . ALA A 1 354 ? 6.416 -15.406 -0.244 1.00 91.56 354 ALA A C 1
ATOM 2769 O O . ALA A 1 354 ? 5.267 -15.707 0.061 1.00 91.56 354 ALA A O 1
ATOM 2770 N N . CYS A 1 355 ? 6.684 -14.675 -1.330 1.00 90.19 355 CYS A N 1
ATOM 2771 C CA . CYS A 1 355 ? 5.639 -14.178 -2.225 1.00 90.19 355 CYS A CA 1
ATOM 2772 C C . CYS A 1 355 ? 4.841 -15.327 -2.864 1.00 90.19 355 CYS A C 1
ATOM 2774 O O . CYS A 1 355 ? 3.611 -15.289 -2.863 1.00 90.19 355 CYS A O 1
ATOM 2776 N N . LEU A 1 356 ? 5.518 -16.380 -3.334 1.00 91.62 356 LEU A N 1
ATOM 2777 C CA . LEU A 1 356 ? 4.859 -17.569 -3.880 1.00 91.62 356 LEU A CA 1
ATOM 2778 C C . LEU A 1 356 ? 4.003 -18.282 -2.825 1.00 91.62 356 LEU A C 1
ATOM 2780 O O . LEU A 1 356 ? 2.868 -18.643 -3.115 1.00 91.62 356 LEU A O 1
ATOM 2784 N N . ILE A 1 357 ? 4.497 -18.441 -1.596 1.00 92.44 357 ILE A N 1
ATOM 2785 C CA . ILE A 1 357 ? 3.726 -19.043 -0.498 1.00 92.44 357 ILE A CA 1
ATOM 2786 C C . ILE A 1 357 ? 2.503 -18.184 -0.163 1.00 92.44 357 ILE A C 1
ATOM 2788 O O . ILE A 1 357 ? 1.407 -18.717 -0.013 1.00 92.44 357 ILE A O 1
ATOM 2792 N N . ILE A 1 358 ? 2.648 -16.859 -0.096 1.00 90.75 358 ILE A N 1
ATOM 2793 C CA . ILE A 1 358 ? 1.518 -15.961 0.168 1.00 90.75 358 ILE A CA 1
ATOM 2794 C C . ILE A 1 358 ? 0.453 -16.126 -0.920 1.00 90.75 358 ILE A C 1
ATOM 2796 O O . ILE A 1 358 ? -0.706 -16.378 -0.599 1.00 90.75 358 ILE A O 1
ATOM 2800 N N . VAL A 1 359 ? 0.850 -16.039 -2.193 1.00 88.06 359 VAL A N 1
ATOM 2801 C CA . VAL A 1 359 ? -0.069 -16.080 -3.340 1.00 88.06 359 VAL A CA 1
ATOM 2802 C C . VAL A 1 359 ? -0.703 -17.455 -3.534 1.00 88.06 359 VAL A C 1
ATOM 2804 O O . VAL A 1 359 ? -1.885 -17.514 -3.867 1.00 88.06 359 VAL A O 1
ATOM 2807 N N . PHE A 1 360 ? 0.047 -18.547 -3.350 1.00 88.56 360 PHE A N 1
ATOM 2808 C CA . PHE A 1 360 ? -0.425 -19.897 -3.669 1.00 88.56 360 PHE A CA 1
ATOM 2809 C C . PHE A 1 360 ? -0.917 -20.709 -2.478 1.00 88.56 360 PHE A C 1
ATOM 2811 O O . PHE A 1 360 ? -1.707 -21.623 -2.689 1.00 88.56 360 PHE A O 1
ATOM 2818 N N . VAL A 1 361 ? -0.487 -20.396 -1.257 1.00 90.25 361 VAL A N 1
ATOM 2819 C CA . VAL A 1 361 ? -0.857 -21.152 -0.053 1.00 90.25 361 VAL A CA 1
ATOM 2820 C C . VAL A 1 361 ? -1.768 -20.313 0.832 1.00 90.25 361 VAL A C 1
ATOM 2822 O O . VAL A 1 361 ? -2.913 -20.694 1.061 1.00 90.25 361 VAL A O 1
ATOM 2825 N N . PHE A 1 362 ? -1.316 -19.151 1.300 1.00 88.62 362 PHE A N 1
ATOM 2826 C CA . PHE A 1 362 ? -2.051 -18.405 2.328 1.00 88.62 362 PHE A CA 1
ATOM 2827 C C . PHE A 1 362 ? -3.359 -17.773 1.840 1.00 88.62 362 PHE A C 1
ATOM 2829 O O . PHE A 1 362 ? -4.324 -17.719 2.597 1.00 88.62 362 PHE A O 1
ATOM 2836 N N . THR A 1 363 ? -3.463 -17.389 0.569 1.00 84.50 363 THR A N 1
ATOM 2837 C CA . THR A 1 363 ? -4.742 -16.946 -0.031 1.00 84.50 363 THR A CA 1
ATOM 2838 C C . THR A 1 363 ? -5.834 -18.023 0.013 1.00 84.50 363 THR A C 1
ATOM 2840 O O . THR A 1 363 ? -7.022 -17.703 0.119 1.00 84.50 363 THR A O 1
ATOM 2843 N N . THR A 1 364 ? -5.453 -19.306 -0.018 1.00 84.44 364 THR A N 1
ATOM 2844 C CA . THR A 1 364 ? -6.402 -20.432 0.028 1.00 84.44 364 THR A CA 1
ATOM 2845 C C . THR A 1 364 ? -6.943 -20.718 1.422 1.00 84.44 364 THR A C 1
ATOM 2847 O O . THR A 1 364 ? -7.944 -21.423 1.544 1.00 84.44 364 THR A O 1
ATOM 2850 N N . ALA A 1 365 ? -6.352 -20.123 2.468 1.00 82.00 365 ALA A N 1
ATOM 2851 C CA . ALA A 1 365 ? -6.803 -20.289 3.851 1.00 82.00 365 ALA A CA 1
ATOM 2852 C C . ALA A 1 365 ? -8.284 -19.909 4.041 1.00 82.00 365 ALA A C 1
ATOM 2854 O O . ALA A 1 365 ? -8.951 -20.422 4.934 1.00 82.00 365 ALA A O 1
ATOM 2855 N N . THR A 1 366 ? -8.831 -19.076 3.149 1.00 75.75 366 THR A N 1
ATOM 2856 C CA . THR A 1 366 ? -10.245 -18.661 3.110 1.00 75.75 366 THR A CA 1
ATOM 2857 C C . THR A 1 366 ? -11.257 -19.804 2.914 1.00 75.75 366 THR A C 1
ATOM 2859 O O . THR A 1 366 ? -12.457 -19.617 3.159 1.00 75.75 366 THR A O 1
ATOM 2862 N N . TRP A 1 367 ? -10.810 -20.987 2.480 1.00 78.38 367 TRP A N 1
ATOM 2863 C CA . TRP A 1 367 ? -11.653 -22.175 2.307 1.00 78.38 367 TRP A CA 1
ATOM 2864 C C . TRP A 1 367 ? -11.038 -23.461 2.876 1.00 78.38 367 TRP A C 1
ATOM 2866 O O . TRP A 1 367 ? -11.440 -24.551 2.492 1.00 78.38 367 TRP A O 1
ATOM 2876 N N . TRP A 1 368 ? -10.075 -23.389 3.798 1.00 81.19 368 TRP A N 1
ATOM 2877 C CA . TRP A 1 368 ? -9.531 -24.622 4.394 1.00 81.19 368 TRP A CA 1
ATOM 2878 C C . TRP A 1 368 ? -10.554 -25.363 5.262 1.00 81.19 368 TRP A C 1
ATOM 2880 O O . TRP A 1 368 ? -10.604 -26.588 5.219 1.00 81.19 368 TRP A O 1
ATOM 2890 N N . ASN A 1 369 ? -11.422 -24.626 5.963 1.00 75.56 369 ASN A N 1
ATOM 2891 C CA . ASN A 1 369 ? -12.427 -25.202 6.872 1.00 75.56 369 ASN A CA 1
ATOM 2892 C C . ASN A 1 369 ? -13.862 -25.111 6.324 1.00 75.56 369 ASN A C 1
ATOM 2894 O O . ASN A 1 369 ? -14.820 -25.510 6.977 1.00 75.56 369 ASN A O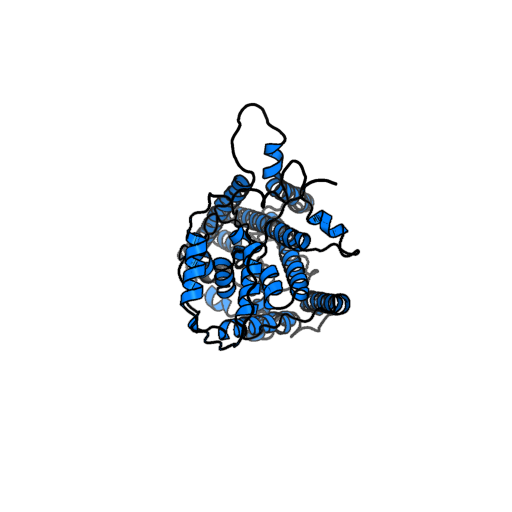 1
ATOM 2898 N N . THR A 1 370 ? -14.041 -24.562 5.119 1.00 75.50 370 THR A N 1
ATOM 2899 C CA . THR A 1 370 ? -15.350 -24.443 4.458 1.00 75.50 370 THR A CA 1
ATOM 2900 C C . THR A 1 370 ? -15.241 -24.961 3.030 1.00 75.50 370 THR A C 1
ATOM 2902 O O . THR A 1 370 ? -14.177 -24.834 2.435 1.00 75.50 370 THR A O 1
ATOM 2905 N N . PRO A 1 371 ? -16.303 -25.531 2.438 1.00 79.06 371 PRO A N 1
ATOM 2906 C CA . PRO A 1 371 ? -16.223 -26.053 1.080 1.00 79.06 371 PRO A CA 1
ATOM 2907 C C . PRO A 1 371 ? -15.749 -24.976 0.095 1.00 79.06 371 PRO A C 1
ATOM 2909 O O . PRO A 1 371 ? -16.173 -23.815 0.155 1.00 79.06 371 PRO A O 1
ATOM 2912 N N . ALA A 1 372 ? -14.853 -25.373 -0.810 1.00 78.25 372 ALA A N 1
ATOM 2913 C CA . ALA A 1 372 ? -14.314 -24.492 -1.833 1.00 78.25 372 ALA A CA 1
ATOM 2914 C C . ALA A 1 372 ? -15.421 -24.108 -2.829 1.00 78.25 372 ALA A C 1
ATOM 2916 O O . ALA A 1 372 ? -15.810 -24.898 -3.687 1.00 78.25 372 ALA A O 1
ATOM 2917 N N . ASP A 1 373 ? -15.932 -22.884 -2.704 1.00 83.50 373 ASP A N 1
ATOM 2918 C CA . ASP A 1 373 ? -16.820 -22.269 -3.690 1.00 83.50 373 ASP A CA 1
ATOM 2919 C C . ASP A 1 373 ? -15.984 -21.640 -4.814 1.00 83.50 373 ASP A C 1
ATOM 2921 O O . ASP A 1 373 ? -14.923 -21.052 -4.570 1.00 83.50 373 ASP A O 1
ATOM 2925 N N . PHE A 1 374 ? -16.494 -21.703 -6.044 1.00 85.00 374 PHE A N 1
ATOM 2926 C CA . PHE A 1 374 ? -15.902 -21.064 -7.215 1.00 85.00 374 PHE A CA 1
ATOM 2927 C C . PHE A 1 374 ? -15.578 -19.593 -6.950 1.00 85.00 374 PHE A C 1
ATOM 2929 O O . PHE A 1 374 ? -14.508 -19.130 -7.334 1.00 85.00 374 PHE A O 1
ATOM 2936 N N . LYS A 1 375 ? -16.454 -18.865 -6.243 1.00 81.69 375 LYS A N 1
ATOM 2937 C CA . LYS A 1 375 ? -16.216 -17.454 -5.897 1.00 81.69 375 LYS A CA 1
ATOM 2938 C C . LYS A 1 375 ? -14.939 -17.269 -5.083 1.00 81.69 375 LYS A C 1
ATOM 2940 O O . LYS A 1 375 ? -14.152 -16.379 -5.391 1.00 81.69 375 LYS A O 1
ATOM 2945 N N . LYS A 1 376 ? -14.712 -18.110 -4.071 1.00 80.06 376 LYS A N 1
ATOM 2946 C CA . LYS A 1 376 ? -13.526 -18.008 -3.213 1.00 80.06 376 LYS A CA 1
ATOM 2947 C C . LYS A 1 376 ? -12.259 -18.325 -4.009 1.00 80.06 376 LYS A C 1
ATOM 2949 O O . LYS A 1 376 ? -11.312 -17.542 -3.991 1.00 80.06 376 LYS A O 1
ATOM 2954 N N . VAL A 1 377 ? -12.293 -19.403 -4.795 1.00 85.31 377 VAL A N 1
ATOM 2955 C CA . VAL A 1 377 ? -11.176 -19.813 -5.662 1.00 85.31 377 VAL A CA 1
ATOM 2956 C C . VAL A 1 377 ? -10.856 -18.744 -6.709 1.00 85.31 377 VAL A C 1
ATOM 2958 O O . VAL A 1 377 ? -9.689 -18.414 -6.921 1.00 85.31 377 VAL A O 1
ATOM 2961 N N . ALA A 1 378 ? -11.879 -18.154 -7.329 1.00 85.25 378 ALA A N 1
ATOM 2962 C CA . ALA A 1 378 ? -11.724 -17.086 -8.310 1.00 85.25 378 ALA A CA 1
ATOM 2963 C C . ALA A 1 378 ? -11.120 -15.814 -7.697 1.00 85.25 378 ALA A C 1
ATOM 2965 O O . ALA A 1 378 ? -10.286 -15.178 -8.336 1.00 85.25 378 ALA A O 1
ATOM 2966 N N . VAL A 1 379 ? -11.481 -15.460 -6.459 1.00 81.00 379 VAL A N 1
ATOM 2967 C CA . VAL A 1 379 ? -10.881 -14.317 -5.749 1.00 81.00 379 VAL A CA 1
ATOM 2968 C C . VAL A 1 379 ? -9.395 -14.555 -5.463 1.00 81.00 379 VAL A C 1
ATOM 2970 O O . VAL A 1 379 ? -8.589 -13.651 -5.666 1.00 81.00 379 VAL A O 1
ATOM 2973 N N . ALA A 1 380 ? -9.012 -15.764 -5.049 1.00 82.81 380 ALA A N 1
ATOM 2974 C CA . ALA A 1 380 ? -7.618 -16.075 -4.729 1.00 82.81 380 ALA A CA 1
ATOM 2975 C C . ALA A 1 380 ? -6.721 -16.226 -5.971 1.00 82.81 380 ALA A C 1
ATOM 2977 O O . ALA A 1 380 ? -5.604 -15.710 -5.994 1.00 82.81 380 ALA A O 1
ATOM 2978 N N . TYR A 1 381 ? -7.196 -16.918 -7.012 1.00 88.19 381 TYR A N 1
ATOM 2979 C CA . TYR A 1 381 ? -6.368 -17.296 -8.165 1.00 88.19 381 TYR A CA 1
ATOM 2980 C C . TYR A 1 381 ? -6.714 -16.593 -9.474 1.00 88.19 381 TYR A C 1
ATOM 2982 O O . TYR A 1 381 ? -5.960 -16.718 -10.440 1.00 88.19 381 TYR A O 1
ATOM 2990 N N . GLY A 1 382 ? -7.796 -15.814 -9.525 1.00 89.25 382 GLY A N 1
ATOM 2991 C CA . GLY A 1 382 ? -8.220 -15.122 -10.741 1.00 89.25 382 GLY A CA 1
ATOM 2992 C C . GLY A 1 382 ? -7.127 -14.221 -11.311 1.00 89.25 382 GLY A C 1
ATOM 2993 O O . GLY A 1 382 ? -6.773 -14.351 -12.481 1.00 89.25 382 GLY A O 1
ATOM 2994 N N . ALA A 1 383 ? -6.527 -13.362 -10.481 1.00 88.50 383 ALA A N 1
ATOM 2995 C CA . ALA A 1 383 ? -5.456 -12.471 -10.927 1.00 88.50 383 ALA A CA 1
ATOM 2996 C C . ALA A 1 383 ? -4.185 -13.230 -11.386 1.00 88.50 383 ALA A C 1
ATOM 2998 O O . ALA A 1 383 ? -3.753 -12.990 -12.517 1.00 88.50 383 ALA A O 1
ATOM 2999 N N . PRO A 1 384 ? -3.610 -14.180 -10.615 1.00 90.81 384 PRO A N 1
ATOM 3000 C CA . PRO A 1 384 ? -2.477 -14.991 -11.075 1.00 90.81 384 PRO A CA 1
ATOM 3001 C C . PRO A 1 384 ? -2.718 -15.725 -12.401 1.00 90.81 384 PRO A C 1
ATOM 3003 O O . PRO A 1 384 ? -1.847 -15.717 -13.276 1.00 90.81 384 PRO A O 1
ATOM 3006 N N . VAL A 1 385 ? -3.902 -16.328 -12.571 1.00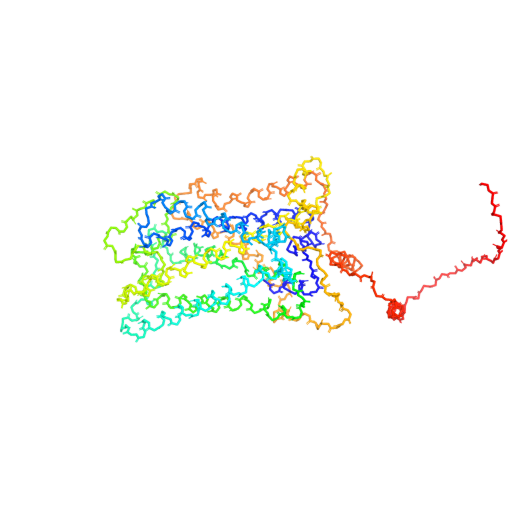 92.69 385 VAL A N 1
ATOM 3007 C CA . VAL A 1 385 ? -4.271 -17.051 -13.797 1.00 92.69 385 VAL A CA 1
ATOM 3008 C C . VAL A 1 385 ? -4.351 -16.092 -14.981 1.00 92.69 385 VAL A C 1
ATOM 3010 O O . VAL A 1 385 ? -3.723 -16.345 -16.007 1.00 92.69 385 VAL A O 1
ATOM 3013 N N . VAL A 1 386 ? -5.055 -14.965 -14.838 1.00 93.75 386 VAL A N 1
ATOM 3014 C CA . VAL A 1 386 ? -5.187 -13.963 -15.909 1.00 93.75 386 VAL A CA 1
ATOM 3015 C C . VAL A 1 386 ? -3.824 -13.404 -16.317 1.00 93.75 386 VAL A C 1
ATOM 3017 O O . VAL A 1 386 ? -3.531 -13.327 -17.510 1.00 93.75 386 VAL A O 1
ATOM 3020 N N . LEU A 1 387 ? -2.963 -13.063 -15.355 1.00 93.44 387 LEU A N 1
ATOM 3021 C CA . LEU A 1 387 ? -1.628 -12.524 -15.634 1.00 93.44 387 LEU A CA 1
ATOM 3022 C C . LEU A 1 387 ? -0.710 -13.560 -16.296 1.00 93.44 387 LEU A C 1
ATOM 3024 O O . LEU A 1 387 ? 0.044 -13.217 -17.206 1.00 93.44 387 LEU A O 1
ATOM 3028 N N . THR A 1 388 ? -0.803 -14.831 -15.896 1.00 93.31 388 THR A N 1
ATOM 3029 C CA . THR A 1 388 ? -0.032 -15.922 -16.511 1.00 93.31 388 THR A CA 1
ATOM 3030 C C . THR A 1 388 ? -0.504 -16.197 -17.935 1.00 93.31 388 THR A C 1
ATOM 3032 O O . THR A 1 388 ? 0.317 -16.306 -18.843 1.00 93.31 388 THR A O 1
ATOM 3035 N N . VAL A 1 389 ? -1.818 -16.254 -18.171 1.00 94.94 389 VAL A N 1
ATOM 3036 C CA . VAL A 1 389 ? -2.377 -16.394 -19.525 1.00 94.94 389 VAL A CA 1
ATOM 3037 C C . VAL A 1 389 ? -1.962 -15.209 -20.396 1.00 94.94 389 VAL A C 1
ATOM 3039 O O . VAL A 1 389 ? -1.523 -15.409 -21.527 1.00 94.94 389 VAL A O 1
ATOM 3042 N N . PHE A 1 390 ? -2.017 -13.986 -19.863 1.00 92.94 390 PHE A N 1
ATOM 3043 C CA . PHE A 1 390 ? -1.553 -12.793 -20.568 1.00 92.94 390 PHE A CA 1
ATOM 3044 C C . PHE A 1 390 ? -0.065 -12.889 -20.940 1.00 92.94 390 PHE A C 1
ATOM 3046 O O . PHE A 1 390 ? 0.289 -12.645 -22.094 1.00 92.94 390 PHE A O 1
ATOM 3053 N N . PHE A 1 391 ? 0.793 -13.329 -20.015 1.00 93.56 391 PHE A N 1
ATOM 3054 C CA . PHE A 1 391 ? 2.213 -13.571 -20.283 1.00 93.56 391 PHE A CA 1
ATOM 3055 C C . PHE A 1 391 ? 2.436 -14.605 -21.396 1.00 93.56 391 PHE A C 1
ATOM 3057 O O . PHE A 1 391 ? 3.214 -14.364 -22.319 1.00 93.56 391 PHE A O 1
ATOM 3064 N N . LEU A 1 392 ? 1.733 -15.740 -21.341 1.00 94.31 392 LEU A N 1
ATOM 3065 C CA . LEU A 1 392 ? 1.849 -16.804 -22.340 1.00 94.31 392 LEU A CA 1
ATOM 3066 C C . LEU A 1 392 ? 1.387 -16.336 -23.724 1.00 94.31 392 LEU A C 1
ATOM 3068 O O . LEU A 1 392 ? 2.059 -16.613 -24.717 1.00 94.31 392 LEU A O 1
ATOM 3072 N N . ILE A 1 393 ? 0.287 -15.582 -23.799 1.00 92.00 393 ILE A N 1
ATOM 3073 C CA . ILE A 1 393 ? -0.192 -14.978 -25.050 1.00 92.00 393 ILE A CA 1
ATOM 3074 C C . ILE A 1 393 ? 0.873 -14.041 -25.624 1.00 92.00 393 ILE A C 1
ATOM 3076 O O . ILE A 1 393 ? 1.209 -14.155 -26.804 1.00 92.00 393 ILE A O 1
ATOM 3080 N N . LEU A 1 394 ? 1.449 -13.157 -24.800 1.00 88.56 394 LEU A N 1
ATOM 3081 C CA . LEU A 1 394 ? 2.533 -12.279 -25.241 1.00 88.56 394 LEU A CA 1
ATOM 3082 C C . LEU A 1 394 ? 3.718 -13.091 -25.764 1.00 88.56 394 LEU A C 1
ATOM 3084 O O . LEU A 1 394 ? 4.187 -12.812 -26.862 1.00 88.56 394 LEU A O 1
ATOM 3088 N N . LYS A 1 395 ? 4.132 -14.147 -25.057 1.00 90.19 395 LYS A N 1
ATOM 3089 C CA . LYS A 1 395 ? 5.233 -15.022 -25.483 1.00 90.19 395 LYS A CA 1
ATOM 3090 C C . LYS A 1 395 ? 4.982 -15.706 -26.822 1.00 90.19 395 LYS A C 1
ATOM 3092 O O . LYS A 1 395 ? 5.887 -15.767 -27.655 1.00 90.19 395 LYS A O 1
ATOM 3097 N N . VAL A 1 396 ? 3.763 -16.190 -27.054 1.00 91.19 396 VAL A N 1
ATOM 3098 C CA . VAL A 1 396 ? 3.373 -16.816 -28.328 1.00 91.19 396 VAL A CA 1
ATOM 3099 C C . VAL A 1 396 ? 3.395 -15.801 -29.474 1.00 91.19 396 VAL A C 1
ATOM 3101 O O . VAL A 1 396 ? 3.827 -16.134 -30.581 1.00 91.19 396 VAL A O 1
ATOM 3104 N N . ILE A 1 397 ? 2.961 -14.565 -29.210 1.00 87.38 397 ILE A N 1
ATOM 3105 C CA . ILE A 1 397 ? 2.873 -13.491 -30.205 1.00 87.38 397 ILE A CA 1
ATOM 3106 C C . ILE A 1 397 ? 4.251 -12.908 -30.536 1.00 87.38 397 ILE A C 1
ATOM 3108 O O . ILE A 1 397 ? 4.599 -12.769 -31.708 1.00 87.38 397 ILE A O 1
ATOM 3112 N N . THR A 1 398 ? 5.032 -12.530 -29.524 1.00 84.06 398 THR A N 1
ATOM 3113 C CA . THR A 1 398 ? 6.302 -11.815 -29.710 1.00 84.06 398 THR A CA 1
ATOM 3114 C C . THR A 1 398 ? 7.452 -12.761 -30.038 1.00 84.06 398 THR A C 1
ATOM 3116 O O . THR A 1 398 ? 8.408 -12.333 -30.687 1.00 84.06 398 THR A O 1
ATOM 3119 N N . ARG A 1 399 ? 7.371 -14.029 -29.596 1.00 86.25 399 ARG A N 1
ATOM 3120 C CA . ARG A 1 399 ? 8.413 -15.064 -29.730 1.00 86.25 399 ARG A CA 1
ATOM 3121 C C . ARG A 1 399 ? 9.797 -14.592 -29.274 1.00 86.25 399 ARG A C 1
ATOM 3123 O O . ARG A 1 399 ? 10.818 -15.027 -29.806 1.00 86.25 399 ARG A O 1
ATOM 3130 N N . ARG A 1 400 ? 9.842 -13.678 -28.301 1.00 82.94 400 ARG A N 1
ATOM 3131 C CA . ARG A 1 400 ? 11.096 -13.135 -27.768 1.00 82.94 400 ARG A CA 1
ATOM 3132 C C . ARG A 1 400 ? 11.657 -14.074 -26.700 1.00 82.94 400 ARG A C 1
ATOM 3134 O O . ARG A 1 400 ? 10.907 -14.462 -25.801 1.00 82.94 400 ARG A O 1
ATOM 3141 N N . PRO A 1 401 ? 12.948 -14.438 -26.756 1.00 83.12 401 PRO A N 1
ATOM 3142 C CA . PRO A 1 401 ? 13.569 -15.175 -25.666 1.00 83.12 401 PRO A CA 1
ATOM 3143 C C . PRO A 1 401 ? 13.701 -14.283 -24.417 1.00 83.12 401 PRO A C 1
ATOM 3145 O O . PRO A 1 401 ? 13.776 -13.058 -24.555 1.00 83.12 401 PRO A O 1
ATOM 3148 N N . PRO A 1 402 ? 13.746 -14.881 -23.213 1.00 84.88 402 PRO A N 1
ATOM 3149 C CA . PRO A 1 402 ? 14.107 -14.157 -21.999 1.00 84.88 402 PRO A CA 1
ATOM 3150 C C . PRO A 1 402 ? 15.520 -13.582 -22.098 1.00 84.88 402 PRO A C 1
ATOM 3152 O O . PRO A 1 402 ? 16.352 -14.064 -22.878 1.00 84.88 402 PRO A O 1
ATOM 3155 N N . VAL A 1 403 ? 15.784 -12.536 -21.313 1.00 83.00 403 VAL A N 1
ATOM 3156 C CA . VAL A 1 403 ? 17.094 -11.883 -21.290 1.00 83.00 403 VAL A CA 1
ATOM 3157 C C . VAL A 1 403 ? 18.111 -12.865 -20.718 1.00 83.00 403 VAL A C 1
ATOM 3159 O O . VAL A 1 403 ? 17.943 -13.390 -19.619 1.00 83.00 403 VAL A O 1
ATOM 3162 N N . ARG A 1 404 ? 19.178 -13.131 -21.473 1.00 75.81 404 ARG A N 1
ATOM 3163 C CA . ARG A 1 404 ? 20.291 -13.948 -20.992 1.00 75.81 404 ARG A CA 1
ATOM 3164 C C . ARG A 1 404 ? 21.206 -13.065 -20.155 1.00 75.81 404 ARG A C 1
ATOM 3166 O O . ARG A 1 404 ? 21.843 -12.162 -20.692 1.00 75.81 404 ARG A O 1
ATOM 3173 N N . LEU A 1 405 ? 21.269 -13.320 -18.850 1.00 68.75 405 LEU A N 1
ATOM 3174 C CA . LEU A 1 405 ? 22.342 -12.786 -18.017 1.00 68.75 405 LEU A CA 1
ATOM 3175 C C . LEU A 1 405 ? 23.587 -13.648 -18.249 1.00 68.75 405 LEU A C 1
ATOM 3177 O O . LEU A 1 405 ? 23.832 -14.603 -17.516 1.00 68.75 405 LEU A O 1
ATOM 3181 N N . ASP A 1 406 ? 24.333 -13.366 -19.314 1.00 65.06 406 ASP A N 1
ATOM 3182 C CA . ASP A 1 406 ? 25.647 -13.979 -19.507 1.00 65.06 406 ASP A CA 1
ATOM 3183 C C . ASP A 1 406 ? 26.648 -13.397 -18.492 1.00 65.06 406 ASP A C 1
ATOM 3185 O O . ASP A 1 406 ? 26.551 -12.234 -18.098 1.00 65.06 406 ASP A O 1
ATOM 3189 N N . ASN A 1 407 ? 27.658 -14.182 -18.096 1.00 65.12 407 ASN A N 1
ATOM 3190 C CA . ASN A 1 407 ? 28.763 -13.711 -17.237 1.00 65.12 407 ASN A CA 1
ATOM 3191 C C . ASN A 1 407 ? 29.650 -12.650 -17.925 1.00 65.12 407 ASN A C 1
ATOM 3193 O O . ASN A 1 407 ? 30.619 -12.164 -17.340 1.00 65.12 407 ASN A O 1
ATOM 3197 N N . ASP A 1 408 ? 29.354 -12.326 -19.183 1.00 65.56 408 ASP A N 1
ATOM 3198 C CA . ASP A 1 408 ? 30.076 -11.349 -19.972 1.00 65.56 408 ASP A CA 1
ATOM 3199 C C . ASP A 1 408 ? 29.713 -9.930 -19.517 1.00 65.56 408 ASP A C 1
ATOM 3201 O O . ASP A 1 408 ? 28.604 -9.423 -19.719 1.00 65.56 408 ASP A O 1
ATOM 3205 N N . PHE A 1 409 ? 30.689 -9.270 -18.896 1.00 64.31 409 PHE A N 1
ATOM 3206 C CA . PHE A 1 409 ? 30.572 -7.904 -18.400 1.00 64.31 409 PHE A CA 1
ATOM 3207 C C . PHE A 1 409 ? 30.121 -6.916 -19.487 1.00 64.31 409 PHE A C 1
ATOM 3209 O O . PHE A 1 409 ? 29.496 -5.908 -19.164 1.00 64.31 409 PHE A O 1
ATOM 3216 N N . SER A 1 410 ? 30.389 -7.196 -20.768 1.00 63.19 410 SER A N 1
ATOM 3217 C CA . SER A 1 410 ? 29.972 -6.340 -21.885 1.00 63.19 410 SER A CA 1
ATOM 3218 C C . SER A 1 410 ? 28.446 -6.280 -22.063 1.00 63.19 410 SER A C 1
ATOM 3220 O O . SER A 1 410 ? 27.895 -5.198 -22.281 1.00 63.19 410 SER A O 1
ATOM 3222 N N . VAL A 1 411 ? 27.741 -7.403 -21.884 1.00 67.50 411 VAL A N 1
ATOM 3223 C CA . VAL A 1 411 ? 26.271 -7.482 -21.975 1.00 67.50 411 VAL A CA 1
ATOM 3224 C C . VAL A 1 411 ? 25.636 -6.721 -20.815 1.00 67.50 411 VAL A C 1
ATOM 3226 O O . VAL A 1 411 ? 24.741 -5.895 -21.022 1.00 67.50 411 VAL A O 1
ATOM 3229 N N . LEU A 1 412 ? 26.165 -6.910 -19.603 1.00 68.69 412 LEU A N 1
ATOM 3230 C CA . LEU A 1 412 ? 25.746 -6.142 -18.434 1.00 68.69 412 LEU A CA 1
ATOM 3231 C C . LEU A 1 412 ? 26.012 -4.644 -18.640 1.00 68.69 412 LEU A C 1
ATOM 3233 O O . LEU A 1 412 ? 25.109 -3.835 -18.448 1.00 68.69 412 LEU A O 1
ATOM 3237 N N . ALA A 1 413 ? 27.209 -4.265 -19.093 1.00 63.81 413 ALA A N 1
ATOM 3238 C CA . ALA A 1 413 ? 27.570 -2.873 -19.350 1.00 63.81 413 ALA A CA 1
ATOM 3239 C C . ALA A 1 413 ? 26.639 -2.215 -20.377 1.00 63.81 413 ALA A C 1
ATOM 3241 O O . ALA A 1 413 ? 26.167 -1.107 -20.130 1.00 63.81 413 ALA A O 1
ATOM 3242 N N . SER A 1 414 ? 26.302 -2.911 -21.468 1.00 67.50 414 SER A N 1
ATOM 3243 C CA . SER A 1 414 ? 25.363 -2.406 -22.480 1.00 67.50 414 SER A CA 1
ATOM 3244 C C . SER A 1 414 ? 23.941 -2.221 -21.933 1.00 67.50 414 SER A C 1
ATOM 3246 O O . SER A 1 414 ? 23.280 -1.224 -22.222 1.00 67.50 414 SER A O 1
ATOM 3248 N N . THR A 1 415 ? 23.484 -3.133 -21.070 1.00 66.94 415 THR A N 1
ATOM 3249 C CA . THR A 1 415 ? 22.174 -3.051 -20.408 1.00 66.94 415 THR A CA 1
ATOM 3250 C C . THR A 1 415 ? 22.128 -1.874 -19.432 1.00 66.94 415 THR A C 1
ATOM 3252 O O . THR A 1 415 ? 21.169 -1.101 -19.412 1.00 66.94 415 THR A O 1
ATOM 3255 N N . LEU A 1 416 ? 23.198 -1.683 -18.656 1.00 68.12 416 LEU A N 1
ATOM 3256 C CA . LEU A 1 416 ? 23.345 -0.544 -17.749 1.00 68.12 416 LEU A CA 1
ATOM 3257 C C . LEU A 1 416 ? 23.437 0.788 -18.505 1.00 68.12 416 LEU A C 1
ATOM 3259 O O . LEU A 1 416 ? 22.903 1.799 -18.048 1.00 68.12 416 LEU A O 1
ATOM 3263 N N . GLU A 1 417 ? 24.086 0.802 -19.668 1.00 64.94 417 GLU A N 1
ATOM 3264 C CA . GLU A 1 417 ? 24.147 1.967 -20.548 1.00 64.94 417 GLU A CA 1
ATOM 3265 C C . GLU A 1 417 ? 22.780 2.282 -21.175 1.00 64.94 417 GLU A C 1
ATOM 3267 O O . GLU A 1 417 ? 22.396 3.446 -21.253 1.00 64.94 417 GLU A O 1
ATOM 3272 N N . HIS A 1 418 ? 21.973 1.276 -21.520 1.00 66.69 418 HIS A N 1
ATOM 3273 C CA . HIS A 1 418 ? 20.592 1.496 -21.956 1.00 66.69 418 HIS A CA 1
ATOM 3274 C C . HIS A 1 418 ? 19.738 2.164 -20.864 1.00 66.69 418 HIS A C 1
ATOM 3276 O O . HIS A 1 418 ? 19.050 3.152 -21.133 1.00 66.69 418 HIS A O 1
ATOM 3282 N N . LEU A 1 419 ? 19.836 1.687 -19.616 1.00 64.25 419 LEU A N 1
ATOM 3283 C CA . LEU A 1 419 ? 19.162 2.312 -18.470 1.00 64.25 419 LEU A CA 1
ATOM 3284 C C . LEU A 1 419 ? 19.648 3.755 -18.234 1.00 64.25 419 LEU A C 1
ATOM 3286 O O . LEU A 1 419 ? 18.865 4.600 -17.797 1.00 64.25 419 LEU A O 1
ATOM 3290 N N . LYS A 1 420 ? 20.904 4.067 -18.586 1.00 54.62 420 LYS A N 1
ATOM 3291 C CA . LYS A 1 420 ? 21.476 5.423 -18.534 1.00 54.62 420 LYS A CA 1
ATOM 3292 C C . LYS A 1 420 ? 20.761 6.396 -19.481 1.00 54.62 420 LYS A C 1
ATOM 3294 O O . LYS A 1 420 ? 20.473 7.515 -19.072 1.00 54.62 420 LYS A O 1
ATOM 3299 N N . PHE A 1 421 ? 20.431 5.983 -20.709 1.00 48.19 421 PHE A N 1
ATOM 3300 C CA . PHE A 1 421 ? 19.750 6.838 -21.700 1.00 48.19 421 PHE A CA 1
ATOM 3301 C C . PHE A 1 421 ? 18.307 7.211 -21.318 1.00 48.19 421 PHE A C 1
ATOM 3303 O O . PHE A 1 421 ? 17.783 8.214 -21.801 1.00 48.19 421 PHE A O 1
ATOM 3310 N N . LEU A 1 422 ? 17.661 6.437 -20.438 1.00 51.34 422 LEU A N 1
ATOM 3311 C CA . LEU A 1 422 ? 16.296 6.707 -19.968 1.00 51.34 422 LEU A CA 1
ATOM 3312 C C . LEU A 1 422 ? 16.214 7.845 -18.935 1.00 51.34 422 LEU A C 1
ATOM 3314 O O . LEU A 1 422 ? 15.115 8.321 -18.639 1.00 51.34 422 LEU A O 1
ATOM 3318 N N . LYS A 1 423 ? 17.357 8.323 -18.430 1.00 47.44 423 LYS A N 1
ATOM 3319 C CA . LYS A 1 423 ? 17.477 9.603 -17.731 1.00 47.44 423 LYS A CA 1
ATOM 3320 C C . LYS A 1 423 ? 18.194 10.573 -18.672 1.00 47.44 423 LYS A C 1
ATOM 3322 O O . LYS A 1 423 ? 19.343 10.310 -19.011 1.00 47.44 423 LYS A O 1
ATOM 3327 N N . PRO A 1 424 ? 17.570 11.675 -19.119 1.00 41.16 424 PRO A N 1
ATOM 3328 C CA . PRO A 1 424 ? 18.246 12.605 -20.014 1.00 41.16 424 PRO A CA 1
ATOM 3329 C C . PRO A 1 424 ? 19.501 13.185 -19.337 1.00 41.16 424 PRO A C 1
ATOM 3331 O O . PRO A 1 424 ? 19.405 14.083 -18.505 1.00 41.16 424 PRO A O 1
ATOM 3334 N N . GLU A 1 425 ? 20.694 12.698 -19.688 1.00 37.97 425 GLU A N 1
ATOM 3335 C CA . GLU A 1 425 ? 21.913 13.499 -19.579 1.00 37.97 425 GLU A CA 1
ATOM 3336 C C . GLU A 1 425 ? 21.781 14.574 -20.655 1.00 37.97 425 GLU A C 1
ATOM 3338 O O . GLU A 1 425 ? 21.916 14.299 -21.850 1.00 37.97 425 GLU A O 1
ATOM 3343 N N . ARG A 1 426 ? 21.460 15.810 -20.263 1.00 36.41 426 ARG A N 1
ATOM 3344 C CA . ARG A 1 426 ? 21.548 16.922 -21.203 1.00 36.41 426 ARG A CA 1
ATOM 3345 C C . ARG A 1 426 ? 23.032 17.171 -21.467 1.00 36.41 426 ARG A C 1
ATOM 3347 O O . ARG A 1 426 ? 23.648 17.993 -20.814 1.00 36.41 426 ARG A O 1
ATOM 3354 N N . GLN A 1 427 ? 23.613 16.500 -22.458 1.00 41.06 427 GLN A N 1
ATOM 3355 C CA . GLN A 1 427 ? 24.819 17.019 -23.095 1.00 41.06 427 GLN A CA 1
ATOM 3356 C C . GLN A 1 427 ? 24.473 18.399 -23.664 1.00 41.06 427 GLN A C 1
ATOM 3358 O O . GLN A 1 427 ? 23.799 18.473 -24.691 1.00 41.06 427 GLN A O 1
ATOM 3363 N N . ARG A 1 428 ? 24.849 19.475 -22.958 1.00 35.72 428 ARG A N 1
ATOM 3364 C CA . ARG A 1 428 ? 25.112 20.836 -23.476 1.00 35.72 428 ARG A CA 1
ATOM 3365 C C . ARG A 1 428 ? 25.528 21.776 -22.330 1.00 35.72 428 ARG A C 1
ATOM 3367 O O . ARG A 1 428 ? 24.824 22.718 -21.983 1.00 35.72 428 ARG A O 1
ATOM 3374 N N . GLY A 1 429 ? 26.714 21.526 -21.791 1.00 32.78 429 GLY A N 1
ATOM 3375 C CA . GLY A 1 429 ? 27.654 22.561 -21.350 1.00 32.78 429 GLY A CA 1
ATOM 3376 C C . GLY A 1 429 ? 28.919 22.425 -22.210 1.00 32.78 429 GLY A C 1
ATOM 3377 O O . GLY A 1 429 ? 29.127 21.338 -22.756 1.00 32.78 429 GLY A O 1
ATOM 3378 N N . PRO A 1 430 ? 29.715 23.489 -22.426 1.00 33.47 430 PRO A N 1
ATOM 3379 C CA . PRO A 1 430 ? 30.885 23.419 -23.302 1.00 33.47 430 PRO A CA 1
ATOM 3380 C C . PRO A 1 430 ? 31.804 22.283 -22.842 1.00 33.47 430 PRO A C 1
ATOM 3382 O O . PRO A 1 430 ? 32.033 22.140 -21.644 1.00 33.47 430 PRO A O 1
ATOM 3385 N N . GLN A 1 431 ? 32.262 21.457 -23.791 1.00 36.28 431 GLN A N 1
ATOM 3386 C CA . GLN A 1 431 ? 33.184 20.343 -23.559 1.00 36.28 431 GLN A CA 1
ATOM 3387 C C . GLN A 1 431 ? 34.331 20.792 -22.647 1.00 36.28 431 GLN A C 1
ATOM 3389 O O . GLN A 1 431 ? 35.226 21.507 -23.088 1.00 36.28 431 GLN A O 1
ATOM 3394 N N . THR A 1 432 ? 34.313 20.369 -21.386 1.00 40.09 432 THR A N 1
ATOM 3395 C CA . THR A 1 432 ? 35.535 20.281 -20.593 1.00 40.09 432 THR A CA 1
ATOM 3396 C C . THR A 1 432 ? 36.181 18.932 -20.897 1.00 40.09 432 THR A C 1
ATOM 3398 O O . THR A 1 432 ? 35.495 17.912 -21.004 1.00 40.09 432 THR A O 1
ATOM 3401 N N . ASP A 1 433 ? 37.501 18.945 -21.085 1.00 38.69 433 ASP A N 1
ATOM 3402 C CA . ASP A 1 433 ? 38.381 17.860 -21.561 1.00 38.69 433 ASP A CA 1
ATOM 3403 C C . ASP A 1 433 ? 38.314 16.518 -20.790 1.00 38.69 433 ASP A C 1
ATOM 3405 O O . ASP A 1 433 ? 38.961 15.533 -21.159 1.00 38.69 433 ASP A O 1
ATOM 3409 N N . ASP A 1 434 ? 37.486 16.421 -19.752 1.00 40.53 434 ASP A N 1
ATOM 3410 C CA . ASP A 1 434 ? 37.400 15.280 -18.837 1.00 40.53 434 ASP A CA 1
ATOM 3411 C C . ASP A 1 434 ? 36.944 13.976 -19.520 1.00 40.53 434 ASP A C 1
ATOM 3413 O O . ASP A 1 434 ? 37.329 12.875 -19.116 1.00 40.53 434 ASP A O 1
ATOM 3417 N N . GLY A 1 435 ? 36.159 14.066 -20.600 1.00 36.47 435 GLY A N 1
ATOM 3418 C CA . GLY A 1 435 ? 35.699 12.891 -21.353 1.00 36.47 435 GLY A CA 1
ATOM 3419 C C . GLY A 1 435 ? 36.820 12.174 -22.118 1.00 36.47 435 GLY A C 1
ATOM 3420 O O . GLY A 1 435 ? 36.824 10.942 -22.221 1.00 36.47 435 GLY A O 1
ATOM 3421 N N . GLN A 1 436 ? 37.811 12.921 -22.621 1.00 37.50 436 GLN A N 1
ATOM 3422 C CA . GLN A 1 436 ? 38.966 12.336 -23.306 1.00 37.50 436 GLN A CA 1
ATOM 3423 C C . GLN A 1 436 ? 39.966 11.734 -22.311 1.00 37.50 436 GLN A C 1
ATOM 3425 O O . GLN A 1 436 ? 40.510 10.658 -22.581 1.00 37.50 436 GLN A O 1
ATOM 3430 N N . GLU A 1 437 ? 40.134 12.357 -21.144 1.00 39.34 437 GLU A N 1
ATOM 3431 C CA . GLU A 1 437 ? 40.983 11.894 -20.039 1.00 39.34 437 GLU A CA 1
ATOM 3432 C C . GLU A 1 437 ? 40.548 10.502 -19.531 1.00 39.34 437 GLU A C 1
ATOM 3434 O O . GLU A 1 437 ? 41.370 9.592 -19.398 1.00 39.34 437 GLU A O 1
ATOM 3439 N N . ILE A 1 438 ? 39.240 10.273 -19.349 1.00 41.78 438 ILE A N 1
ATOM 3440 C CA . ILE A 1 438 ? 38.700 8.979 -18.885 1.00 41.78 438 ILE A CA 1
ATOM 3441 C C . ILE A 1 438 ? 38.889 7.882 -19.947 1.00 41.78 438 ILE A C 1
ATOM 3443 O O . ILE A 1 438 ? 39.286 6.760 -19.623 1.00 41.78 438 ILE A O 1
ATOM 3447 N N . SER A 1 439 ? 38.706 8.210 -21.232 1.00 37.16 439 SER A N 1
ATOM 3448 C CA . SER A 1 439 ? 38.964 7.274 -22.339 1.00 37.16 439 SER A CA 1
ATOM 3449 C C . SER A 1 439 ? 40.450 6.898 -22.475 1.00 37.16 439 SER A C 1
ATOM 3451 O O . SER A 1 439 ? 40.779 5.814 -22.963 1.00 37.16 439 SER A O 1
ATOM 3453 N N . ARG A 1 440 ? 41.368 7.784 -22.061 1.00 39.84 440 ARG A N 1
ATOM 3454 C CA . ARG A 1 440 ? 42.816 7.518 -22.016 1.00 39.84 440 ARG A CA 1
ATOM 3455 C C . ARG A 1 440 ? 43.190 6.677 -20.799 1.00 39.84 440 ARG A C 1
ATOM 3457 O O . ARG A 1 440 ? 43.960 5.731 -20.945 1.00 39.84 440 ARG A O 1
ATOM 3464 N N . ARG A 1 441 ? 42.588 6.938 -19.635 1.00 38.88 441 ARG A N 1
ATOM 3465 C CA . ARG A 1 441 ? 42.809 6.143 -18.414 1.00 38.88 441 ARG A CA 1
ATOM 3466 C C . ARG A 1 441 ? 42.287 4.712 -18.538 1.00 38.88 441 ARG A C 1
ATOM 3468 O O . ARG A 1 441 ? 42.974 3.791 -18.116 1.00 38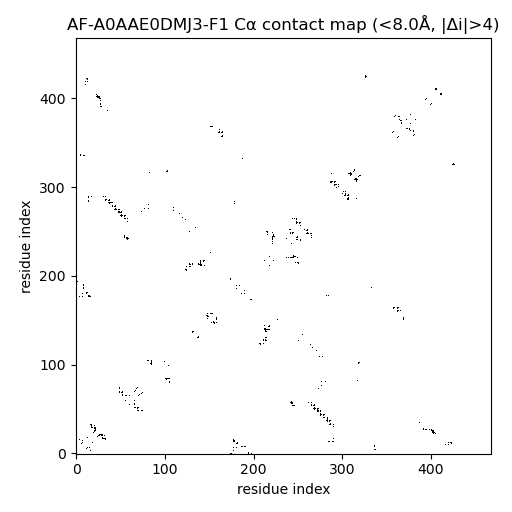.88 441 ARG A O 1
ATOM 3475 N N . LEU A 1 442 ? 41.147 4.500 -19.197 1.00 36.81 442 LEU A N 1
ATOM 3476 C CA . LEU A 1 442 ? 40.624 3.152 -19.462 1.00 36.81 442 LEU A CA 1
ATOM 3477 C C . LEU A 1 442 ? 41.459 2.378 -20.496 1.00 36.81 442 LEU A C 1
ATOM 3479 O O . LEU A 1 442 ? 41.595 1.162 -20.386 1.00 36.81 442 LEU A O 1
ATOM 3483 N N . ARG A 1 443 ? 42.086 3.071 -21.458 1.00 38.81 443 ARG A N 1
ATOM 3484 C CA . ARG A 1 443 ? 43.043 2.460 -22.399 1.00 38.81 443 ARG A CA 1
ATOM 3485 C C . ARG A 1 443 ? 44.396 2.126 -21.762 1.00 38.81 443 ARG A C 1
ATOM 3487 O O . ARG A 1 443 ? 45.051 1.200 -22.221 1.00 38.81 443 ARG A O 1
ATOM 3494 N N . GLY A 1 444 ? 44.793 2.829 -20.700 1.00 38.25 444 GLY A N 1
ATOM 3495 C CA . GLY A 1 444 ? 46.044 2.577 -19.976 1.00 38.25 444 GLY A CA 1
ATOM 3496 C C . GLY A 1 444 ? 46.022 1.374 -19.023 1.00 38.25 444 GLY A C 1
ATOM 3497 O O . GLY A 1 444 ? 47.083 0.944 -18.585 1.00 38.25 444 GLY A O 1
ATOM 3498 N N . ILE A 1 445 ? 44.844 0.823 -18.700 1.00 41.56 445 ILE A N 1
ATOM 3499 C CA . ILE A 1 445 ? 44.684 -0.237 -17.680 1.00 41.56 445 ILE A CA 1
ATOM 3500 C C . ILE A 1 445 ? 44.602 -1.654 -18.295 1.00 41.56 445 ILE A C 1
ATOM 3502 O O . ILE A 1 445 ? 44.694 -2.643 -17.573 1.00 41.56 445 ILE A O 1
ATOM 3506 N N . MET A 1 446 ? 44.517 -1.800 -19.624 1.00 33.97 446 MET A N 1
ATOM 3507 C CA . MET A 1 446 ? 44.549 -3.114 -20.289 1.00 33.97 446 MET A CA 1
ATOM 3508 C C . MET A 1 446 ? 45.909 -3.402 -20.945 1.00 33.97 446 MET A C 1
ATOM 3510 O O . MET A 1 446 ? 46.212 -2.813 -21.984 1.00 33.97 446 MET A O 1
ATOM 3514 N N . PRO A 1 447 ? 46.704 -4.372 -20.457 1.00 33.19 447 PRO A N 1
ATOM 3515 C CA . PRO A 1 447 ? 47.803 -4.921 -21.233 1.00 33.19 447 PRO A CA 1
ATOM 3516 C C . PRO A 1 447 ? 47.247 -6.002 -22.172 1.00 33.19 447 PRO A C 1
ATOM 3518 O O . PRO A 1 447 ? 47.398 -7.195 -21.918 1.00 33.19 447 PRO A O 1
ATOM 3521 N N . TRP A 1 448 ? 46.588 -5.611 -23.268 1.00 31.20 448 TRP A N 1
ATOM 3522 C CA . TRP A 1 448 ? 46.259 -6.569 -24.329 1.00 31.20 448 TRP A CA 1
ATOM 3523 C C . TRP A 1 448 ? 47.392 -6.622 -25.353 1.00 31.20 448 TRP A C 1
ATOM 3525 O O . TRP A 1 448 ? 47.515 -5.795 -26.254 1.00 31.20 448 TRP A O 1
ATOM 3535 N N . LYS A 1 449 ? 48.263 -7.614 -25.174 1.00 34.66 449 LYS A N 1
ATOM 3536 C CA . LYS A 1 449 ? 49.342 -7.964 -26.094 1.00 34.66 449 LYS A CA 1
ATOM 3537 C C . LYS A 1 449 ? 48.739 -8.776 -27.246 1.00 34.66 449 LYS A C 1
ATOM 3539 O O . LYS A 1 449 ? 48.686 -9.999 -27.158 1.00 34.66 449 LYS A O 1
ATOM 3544 N N . SER A 1 450 ? 48.318 -8.133 -28.334 1.00 30.61 450 SER A N 1
ATOM 3545 C CA . SER A 1 450 ? 48.138 -8.844 -29.606 1.00 30.61 450 SER A CA 1
ATOM 3546 C C . SER A 1 450 ? 49.298 -8.567 -30.546 1.00 30.61 450 SER A C 1
ATOM 3548 O O . SER A 1 450 ? 49.510 -7.476 -31.067 1.00 30.61 450 SER A O 1
ATOM 3550 N N . ARG A 1 451 ? 50.081 -9.620 -30.768 1.00 33.56 451 ARG A N 1
ATOM 3551 C CA . ARG A 1 451 ? 50.847 -9.771 -31.998 1.00 33.56 451 ARG A CA 1
ATOM 3552 C C . ARG A 1 451 ? 49.840 -9.888 -33.142 1.00 33.56 451 ARG A C 1
ATOM 3554 O O . ARG A 1 451 ? 49.135 -10.888 -33.215 1.00 33.56 451 ARG A O 1
ATOM 3561 N N . SER A 1 452 ? 49.848 -8.946 -34.074 1.00 29.39 452 SER A N 1
ATOM 3562 C CA . SER A 1 452 ? 49.545 -9.267 -35.467 1.00 29.39 452 SER A CA 1
ATOM 3563 C C . SER A 1 452 ? 50.576 -8.594 -36.370 1.00 29.39 452 SER A C 1
ATOM 3565 O O . SER A 1 452 ? 50.952 -7.438 -36.190 1.00 29.39 452 SER A O 1
ATOM 3567 N N . ARG A 1 453 ? 51.149 -9.422 -37.242 1.00 29.52 453 ARG A N 1
ATOM 3568 C CA . ARG A 1 453 ? 52.140 -9.088 -38.264 1.00 29.52 453 ARG A CA 1
ATOM 3569 C C . ARG A 1 453 ? 51.461 -8.340 -39.416 1.00 29.52 453 ARG A C 1
ATOM 3571 O O . ARG A 1 453 ? 50.307 -8.630 -39.697 1.00 29.52 453 ARG A O 1
ATOM 3578 N N . SER A 1 454 ? 52.263 -7.517 -40.109 1.00 30.22 454 SER A N 1
ATOM 3579 C CA . SER A 1 454 ? 52.128 -7.046 -41.507 1.00 30.22 454 SER A CA 1
ATOM 3580 C C . SER A 1 454 ? 50.796 -6.366 -41.855 1.00 30.22 454 SER A C 1
ATOM 3582 O O . SER A 1 454 ? 49.768 -7.017 -41.925 1.00 30.22 454 SER A O 1
ATOM 3584 N N . GLY A 1 455 ? 50.728 -5.060 -42.092 1.00 29.52 455 GLY A N 1
ATOM 3585 C CA . GLY A 1 455 ? 51.559 -4.297 -43.019 1.00 29.52 455 GLY A CA 1
ATOM 3586 C C . GLY A 1 455 ? 50.668 -3.903 -44.195 1.00 29.52 455 GLY A C 1
ATOM 3587 O O . GLY A 1 455 ? 50.166 -4.800 -44.856 1.00 29.52 455 GLY A O 1
ATOM 3588 N N . HIS A 1 456 ? 50.434 -2.601 -44.371 1.00 27.25 456 HIS A N 1
ATOM 3589 C CA . HIS A 1 456 ? 50.192 -1.853 -45.618 1.00 27.25 456 HIS A CA 1
ATOM 3590 C C . HIS A 1 456 ? 49.703 -0.449 -45.221 1.00 27.25 456 HIS A C 1
ATOM 3592 O O . HIS A 1 456 ? 48.612 -0.286 -44.679 1.00 27.25 456 HIS A O 1
ATOM 3598 N N . SER A 1 457 ? 50.549 0.557 -45.444 1.00 31.31 457 SER A N 1
ATOM 3599 C CA . SER A 1 457 ? 50.133 1.957 -45.538 1.00 31.31 457 SER A CA 1
ATOM 3600 C C . SER A 1 457 ? 49.408 2.180 -46.870 1.00 31.31 457 SER A C 1
ATOM 3602 O O . SER A 1 457 ? 49.589 1.407 -47.813 1.00 31.31 457 SER A O 1
ATOM 3604 N N . PRO A 1 458 ? 48.626 3.262 -46.977 1.00 31.62 458 PRO A N 1
ATOM 3605 C CA . PRO A 1 458 ? 48.998 4.215 -48.016 1.00 31.62 458 PRO A CA 1
ATOM 3606 C C . PRO A 1 458 ? 48.954 5.671 -47.547 1.00 31.62 458 PRO A C 1
ATOM 3608 O O . PRO A 1 458 ? 48.056 6.126 -46.843 1.00 31.62 458 PRO A O 1
ATOM 3611 N N . SER A 1 459 ? 49.979 6.381 -47.993 1.00 28.45 459 SER A N 1
ATOM 3612 C CA . SER A 1 459 ? 50.132 7.826 -48.037 1.00 28.45 459 SER A CA 1
ATOM 3613 C C . SER A 1 459 ? 49.279 8.467 -49.141 1.00 28.45 459 SER A C 1
ATOM 3615 O O . SER A 1 459 ? 49.147 7.881 -50.208 1.00 28.45 459 SER A O 1
ATOM 3617 N N . SER A 1 460 ? 48.878 9.719 -48.902 1.00 27.47 460 SER A N 1
ATOM 3618 C CA . SER A 1 460 ? 48.864 10.856 -49.847 1.00 27.47 460 SER A CA 1
ATOM 3619 C C . SER A 1 460 ? 48.062 10.777 -51.160 1.00 27.47 460 SER A C 1
ATOM 3621 O O . SER A 1 460 ? 48.449 10.070 -52.082 1.00 27.47 460 SER A O 1
ATOM 3623 N N . ALA A 1 461 ? 47.027 11.622 -51.250 1.00 28.94 461 ALA A N 1
ATOM 3624 C CA . ALA A 1 461 ? 46.507 12.366 -52.420 1.00 28.94 461 ALA A CA 1
ATOM 3625 C C . ALA A 1 461 ? 45.177 12.997 -51.941 1.00 28.94 461 ALA A C 1
ATOM 3627 O O . ALA A 1 461 ? 44.280 12.264 -51.540 1.00 28.94 461 ALA A O 1
ATOM 3628 N N . GLU A 1 462 ? 44.989 14.298 -51.717 1.00 27.92 462 GLU A N 1
ATOM 3629 C CA . GLU A 1 462 ? 45.261 15.486 -52.542 1.00 27.92 462 GLU A CA 1
ATOM 3630 C C . GLU A 1 462 ? 44.608 15.411 -53.934 1.00 27.92 462 GLU A C 1
ATOM 3632 O O . GLU A 1 462 ? 45.102 14.712 -54.815 1.00 27.92 462 GLU A O 1
ATOM 3637 N N . ASN A 1 463 ? 43.444 16.074 -54.044 1.00 28.25 463 ASN A N 1
ATOM 3638 C CA . ASN A 1 463 ? 42.795 16.731 -55.200 1.00 28.25 463 ASN A CA 1
ATOM 3639 C C . ASN A 1 463 ? 41.270 16.708 -54.970 1.00 28.25 463 ASN A C 1
ATOM 3641 O O . ASN A 1 463 ? 40.690 15.651 -54.749 1.00 28.25 463 ASN A O 1
ATOM 3645 N N . GLU A 1 464 ? 40.617 17.846 -54.720 1.00 28.31 464 GLU A N 1
ATOM 3646 C CA . GLU A 1 464 ? 40.165 18.850 -55.707 1.00 28.31 464 GLU A CA 1
ATOM 3647 C C . GLU A 1 464 ? 39.073 18.351 -56.673 1.00 28.31 464 GLU A C 1
ATOM 3649 O O . GLU A 1 464 ? 39.102 17.205 -57.106 1.00 28.31 464 GLU A O 1
ATOM 3654 N N . LEU A 1 465 ? 38.181 19.294 -57.042 1.00 31.00 465 LEU A N 1
ATOM 3655 C CA . LEU A 1 465 ? 37.000 19.233 -57.936 1.00 31.00 465 LEU A CA 1
ATOM 3656 C C . LEU A 1 465 ? 35.691 18.903 -57.185 1.00 31.00 465 LEU A C 1
ATOM 3658 O O . LEU A 1 465 ? 35.459 17.765 -56.802 1.00 31.00 465 LEU A O 1
ATOM 3662 N N . ARG A 1 466 ? 34.834 19.853 -56.766 1.00 31.30 466 ARG A N 1
ATOM 3663 C CA . ARG A 1 466 ? 34.170 20.995 -57.449 1.00 31.30 466 ARG A CA 1
ATOM 3664 C C . ARG A 1 466 ? 33.422 20.610 -58.736 1.00 31.30 466 ARG A C 1
ATOM 3666 O O . ARG A 1 466 ? 34.048 20.237 -59.716 1.00 31.30 466 ARG A O 1
ATOM 3673 N N . ASP A 1 467 ? 32.103 20.815 -58.654 1.00 31.84 467 ASP A N 1
ATOM 3674 C CA . ASP A 1 467 ? 31.079 20.976 -59.697 1.00 31.84 467 ASP A CA 1
ATOM 3675 C C . ASP A 1 467 ? 30.780 19.781 -60.627 1.00 31.84 467 ASP A C 1
ATOM 3677 O O . ASP A 1 467 ? 31.523 19.510 -61.565 1.00 31.84 467 ASP A O 1
ATOM 3681 N N . VAL A 1 468 ? 29.662 19.080 -60.365 1.00 35.06 468 VAL A N 1
ATOM 3682 C CA . VAL A 1 468 ? 28.375 19.065 -61.118 1.00 35.06 468 VAL A CA 1
ATOM 3683 C C . VAL A 1 468 ? 27.337 18.279 -60.312 1.00 35.06 468 VAL A C 1
ATOM 3685 O O . VAL A 1 468 ? 27.692 17.203 -59.779 1.00 35.06 468 VAL A O 1
#

Sol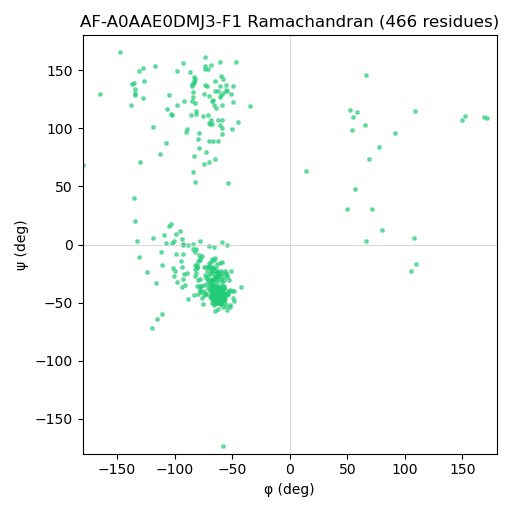vent-accessible surface area (backbone atoms only — not comparable to full-atom values): 27416 Å² total; per-residue (Å²): 103,58,70,59,43,46,49,40,69,76,51,49,25,72,45,33,78,31,51,50,33,36,67,63,43,22,61,56,54,16,51,43,51,36,51,51,53,24,47,52,24,50,50,45,24,55,52,22,38,52,49,26,40,55,45,48,42,48,79,60,58,53,68,69,57,43,45,47,46,36,75,46,48,44,55,52,50,46,52,42,59,70,47,44,44,57,50,65,72,73,59,73,71,82,88,70,86,71,91,67,60,42,65,56,58,54,52,48,53,53,49,53,51,46,54,51,48,52,51,49,52,53,50,50,34,53,48,36,50,51,53,33,73,72,42,91,64,41,73,61,30,53,67,45,71,78,63,69,57,66,92,75,23,90,44,64,68,55,44,50,36,48,46,51,54,57,54,55,57,69,56,65,64,76,64,49,58,48,53,50,50,55,73,45,84,54,61,74,75,44,50,62,57,51,63,43,48,66,60,51,52,52,52,50,52,53,52,39,51,52,26,46,34,38,58,46,60,83,82,44,85,51,49,68,70,96,67,66,65,105,74,68,73,70,86,69,71,84,85,56,99,56,64,37,56,47,65,75,32,47,35,32,47,74,73,66,43,82,64,57,24,60,52,52,41,51,50,52,30,53,48,25,51,50,51,20,44,54,22,48,53,50,20,54,51,38,47,29,57,52,30,69,69,58,74,81,45,92,87,53,49,72,51,37,59,73,40,50,52,49,93,88,70,62,21,74,73,65,75,81,84,69,91,68,73,72,84,63,77,85,66,73,71,67,83,84,76,54,97,60,54,90,47,61,65,58,57,58,53,50,52,51,52,51,50,50,44,40,60,70,48,27,48,52,41,83,35,71,88,44,84,82,45,69,69,59,52,42,68,50,44,41,62,62,51,52,48,49,52,50,37,50,52,44,44,71,73,68,67,66,76,63,50,80,85,62,93,49,64,66,62,55,51,51,50,54,50,55,48,48,66,65,36,80,71,74,88,78,70,83,88,64,72,62,68,60,52,52,58,49,55,63,59,72,73,57,91,77,87,74,89,77,80,83,88,82,85,83,80,91,80,92,78,88,82,83,90,136